Protein AF-0000000074488924 (afdb_homodimer)

Foldseek 3Di:
DDDDPDPPPDDDPPPDDPPPPPPPPPPPPPPPPPDDPPQPWQFPDPPRQQKFQPQAPDDDDDRLQKTKGPQQDDPVLQVLLVVVLVVCQCVPVNDFFDQADPVRFKGRKTKDFDQQLCDPPHPRVSSVVVVVVLVVVLQVSQVVVVHGQAAKDTKMKMKHAFLIKGHWDQPDPQFFAFKKKKAKADFKFKKKKAFPVGRSRIMIGIDGHNMMMMGGDCSNGGITIMTDSDQVPCDDPRHHGDTHIMMMIMMGGHHDPD/DDDDDDDPPPDPPDDDDPPPPPPPPPPPPPPPPPPDPPQPWQFPDPVRQQKFQPQAPDDDDDRLQKTKGPQQDDPVLQVLLVVVLVVCQCVPVNDFFDQADPVRFKGRKTKDFDQQLCDPPHPRVSSVVVVVVLVVVLQVSQVVVVHGQAAKDTKMKMKHAFLIKGHWDQPDPQFFAFKKKKAKADFKFKKKKAFPVGRSRIMIGIDGHNMMMMGGDCSNGGITIMTDSDQVPCDDPRHHGDTHIMMMIMMGGHHDPD

Radius of gyration: 34.94 Å; Cα contacts (8 Å, |Δi|>4): 1005; chains: 2; bounding box: 120×117×106 Å

Structure (mmCIF, N/CA/C/O backbone):
data_AF-0000000074488924-model_v1
#
loop_
_entity.id
_entity.type
_entity.pdbx_description
1 polymer 'Alpha-ketoglutarate-dependent dioxygenase AlkB-like domain-containing protein'
#
loop_
_atom_site.group_PDB
_atom_site.id
_atom_site.type_symbol
_atom_site.label_atom_id
_atom_site.label_alt_id
_atom_site.label_comp_id
_atom_site.label_asym_id
_atom_site.label_entity_id
_atom_site.label_seq_id
_atom_site.pdbx_PDB_ins_code
_atom_site.Cartn_x
_atom_site.Cartn_y
_atom_site.Cartn_z
_atom_site.occupancy
_atom_site.B_iso_or_equiv
_atom_site.auth_seq_id
_atom_site.auth_comp_id
_atom_site.auth_asym_id
_atom_site.auth_atom_id
_atom_site.pdbx_PDB_model_num
ATOM 1 N N . MET A 1 1 ? -54.562 6.602 79.25 1 21.89 1 MET A N 1
ATOM 2 C CA . MET A 1 1 ? -54.844 7.996 79.625 1 21.89 1 MET A CA 1
ATOM 3 C C . MET A 1 1 ? -55.188 8.805 78.375 1 21.89 1 MET A C 1
ATOM 5 O O . MET A 1 1 ? -54.688 8.523 77.25 1 21.89 1 MET A O 1
ATOM 9 N N . GLY A 1 2 ? -56.188 9.688 78.375 1 22 2 GLY A N 1
ATOM 10 C CA . GLY A 1 2 ? -57.219 10.312 77.562 1 22 2 GLY A CA 1
ATOM 11 C C . GLY A 1 2 ? -56.688 11.438 76.688 1 22 2 GLY A C 1
ATOM 12 O O . GLY A 1 2 ? -57.469 12.156 76 1 22 2 GLY A O 1
ATOM 13 N N . SER A 1 3 ? -55.281 11.688 76.688 1 21.83 3 SER A N 1
ATOM 14 C CA . SER A 1 3 ? -55.094 13.133 76.625 1 21.83 3 SER A CA 1
ATOM 15 C C . SER A 1 3 ? -55.656 13.695 75.312 1 21.83 3 SER A C 1
ATOM 17 O O . SER A 1 3 ? -55.906 12.953 74.375 1 21.83 3 SER A O 1
ATOM 19 N N . MET A 1 4 ? -55.719 15.023 75.188 1 22.25 4 MET A N 1
ATOM 20 C CA . MET A 1 4 ? -56.5 16.219 74.812 1 22.25 4 MET A CA 1
ATOM 21 C C . MET A 1 4 ? -56.156 16.703 73.438 1 22.25 4 MET A C 1
ATOM 23 O O . MET A 1 4 ? -55.094 17.312 73.25 1 22.25 4 MET A O 1
ATOM 27 N N . SER A 1 5 ? -56.031 15.82 72.312 1 23.48 5 SER A N 1
ATOM 28 C CA . SER A 1 5 ? -55.188 16.141 71.188 1 23.48 5 SER A CA 1
ATOM 29 C C . SER A 1 5 ? -55.75 17.312 70.375 1 23.48 5 SER A C 1
ATOM 31 O O . SER A 1 5 ? -56.875 17.266 69.875 1 23.48 5 SER A O 1
ATOM 33 N N . CYS A 1 6 ? -55.344 18.609 70.75 1 21.97 6 CYS A N 1
ATOM 34 C CA . CYS A 1 6 ? -55.938 19.891 70.375 1 21.97 6 CYS A CA 1
ATOM 35 C C . CYS A 1 6 ? -55.844 20.094 68.812 1 21.97 6 CYS A C 1
ATOM 37 O O . CYS A 1 6 ? -54.812 19.812 68.25 1 21.97 6 CYS A O 1
ATOM 39 N N . SER A 1 7 ? -56.938 20.266 68.125 1 22.7 7 SER A N 1
ATOM 40 C CA . SER A 1 7 ? -57.5 20.359 66.75 1 22.7 7 SER A CA 1
ATOM 41 C C . SER A 1 7 ? -57.125 21.688 66.125 1 22.7 7 SER A C 1
ATOM 43 O O . SER A 1 7 ? -57.656 22.734 66.5 1 22.7 7 SER A O 1
ATOM 45 N N . HIS A 1 8 ? -55.656 21.906 66 1 22.16 8 HIS A N 1
ATOM 46 C CA . HIS A 1 8 ? -55.188 23.234 65.625 1 22.16 8 HIS A CA 1
ATOM 47 C C . HIS A 1 8 ? -55.844 23.672 64.312 1 22.16 8 HIS A C 1
ATOM 49 O O . HIS A 1 8 ? -55.906 22.891 63.344 1 22.16 8 HIS A O 1
ATOM 55 N N . MET A 1 9 ? -56.594 24.75 64.25 1 22.8 9 MET A N 1
ATOM 56 C CA . MET A 1 9 ? -57.625 25.375 63.438 1 22.8 9 MET A CA 1
ATOM 57 C C . MET A 1 9 ? -57 26.062 62.219 1 22.8 9 MET A C 1
ATOM 59 O O . MET A 1 9 ? -57.719 26.578 61.344 1 22.8 9 MET A O 1
ATOM 63 N N . VAL A 1 10 ? -55.594 26.156 62.031 1 25.84 10 VAL A N 1
ATOM 64 C CA . VAL A 1 10 ? -55.188 27.453 61.5 1 25.84 10 VAL A CA 1
ATOM 65 C C . VAL A 1 10 ? -55.719 27.641 60.094 1 25.84 10 VAL A C 1
ATOM 67 O O . VAL A 1 10 ? -55.906 26.656 59.375 1 25.84 10 VAL A O 1
ATOM 70 N N . GLY A 1 11 ? -56.125 28.938 59.719 1 21.02 11 GLY A N 1
ATOM 71 C CA . GLY A 1 11 ? -56.938 29.703 58.812 1 21.02 11 GLY A CA 1
ATOM 72 C C . GLY A 1 11 ? -56.344 29.766 57.406 1 21.02 11 GLY A C 1
ATOM 73 O O . GLY A 1 11 ? -55.156 29.531 57.219 1 21.02 11 GLY A O 1
ATOM 74 N N . ARG A 1 12 ? -57.156 29.766 56.312 1 24.28 12 ARG A N 1
ATOM 75 C CA . ARG A 1 12 ? -57.219 29.547 54.875 1 24.28 12 ARG A CA 1
ATOM 76 C C . ARG A 1 12 ? -56.688 30.75 54.125 1 24.28 12 ARG A C 1
ATOM 78 O O . ARG A 1 12 ? -57.469 31.625 53.719 1 24.28 12 ARG A O 1
ATOM 85 N N . LEU A 1 13 ? -55.5 31.453 54.656 1 22.28 13 LEU A N 1
ATOM 86 C CA . LEU A 1 13 ? -55.375 32.75 54 1 22.28 13 LEU A CA 1
ATOM 87 C C . LEU A 1 13 ? -55.219 32.594 52.5 1 22.28 13 LEU A C 1
ATOM 89 O O . LEU A 1 13 ? -54.531 31.688 52.031 1 22.28 13 LEU A O 1
ATOM 93 N N . ARG A 1 14 ? -56.094 33.25 51.719 1 23.78 14 ARG A N 1
ATOM 94 C CA . ARG A 1 14 ? -56.438 33.344 50.281 1 23.78 14 ARG A CA 1
ATOM 95 C C . ARG A 1 14 ? -55.312 34 49.5 1 23.78 14 ARG A C 1
ATOM 97 O O . ARG A 1 14 ? -54.969 35.188 49.75 1 23.78 14 ARG A O 1
ATOM 104 N N . THR A 1 15 ? -54.094 33.375 49.281 1 23.53 15 THR A N 1
ATOM 105 C CA . THR A 1 15 ? -52.906 34 48.688 1 23.53 15 THR A CA 1
ATOM 106 C C . THR A 1 15 ? -53.219 34.531 47.312 1 23.53 15 THR A C 1
ATOM 108 O O . THR A 1 15 ? -53.938 33.906 46.531 1 23.53 15 THR A O 1
ATOM 111 N N . PHE A 1 16 ? -53.156 35.906 47.125 1 28.33 16 PHE A N 1
ATOM 112 C CA . PHE A 1 16 ? -53.406 36.844 46.031 1 28.33 16 PHE A CA 1
ATOM 113 C C . PHE A 1 16 ? -52.594 36.469 44.812 1 28.33 16 PHE A C 1
ATOM 115 O O . PHE A 1 16 ? -51.5 35.906 44.938 1 28.33 16 PHE A O 1
ATOM 122 N N . PRO A 1 17 ? -53.25 36.562 43.594 1 29.34 17 PRO A N 1
ATOM 123 C CA . PRO A 1 17 ? -52.844 36.156 42.25 1 29.34 17 PRO A CA 1
ATOM 124 C C . PRO A 1 17 ? -51.719 37 41.656 1 29.34 17 PRO A C 1
ATOM 126 O O . PRO A 1 17 ? -51.875 38.219 41.5 1 29.34 17 PRO A O 1
ATOM 129 N N . PHE A 1 18 ? -50.406 37.062 42.281 1 26.39 18 PHE A N 1
ATOM 130 C CA . PHE A 1 18 ? -49.469 38 41.719 1 26.39 18 PHE A CA 1
ATOM 131 C C . PHE A 1 18 ? -49.281 37.75 40.219 1 26.39 18 PHE A C 1
ATOM 133 O O . PHE A 1 18 ? -49.125 36.594 39.781 1 26.39 18 PHE A O 1
ATOM 140 N N . LEU A 1 19 ? -49.781 38.656 39.375 1 27.59 19 LEU A N 1
ATOM 141 C CA . LEU A 1 19 ? -49.719 38.844 37.938 1 27.59 19 LEU A CA 1
ATOM 142 C C . LEU A 1 19 ? -48.281 38.969 37.469 1 27.59 19 LEU A C 1
ATOM 144 O O . LEU A 1 19 ? -47.594 39.906 37.812 1 27.59 19 LEU A O 1
ATOM 148 N N . SER A 1 20 ? -47.469 37.812 37.469 1 24.75 20 SER A N 1
ATOM 149 C CA . SER A 1 20 ? -46.062 37.875 37.031 1 24.75 20 SER A CA 1
ATOM 150 C C . SER A 1 20 ? -45.969 38.312 35.562 1 24.75 20 SER A C 1
ATOM 152 O O . SER A 1 20 ? -46.562 37.719 34.688 1 24.75 20 SER A O 1
ATOM 154 N N . LEU A 1 21 ? -45.938 39.656 35.344 1 28.39 21 LEU A N 1
ATOM 155 C CA . LEU A 1 21 ? -45.688 40.281 34.031 1 28.39 21 LEU A CA 1
ATOM 156 C C . LEU A 1 21 ? -44.344 39.812 33.469 1 28.39 21 LEU A C 1
ATOM 158 O O . LEU A 1 21 ? -43.281 40.094 34.031 1 28.39 21 LEU A O 1
ATOM 162 N N . GLN A 1 22 ? -44.281 38.531 32.969 1 26.34 22 GLN A N 1
ATOM 163 C CA . GLN A 1 22 ? -43.094 38 32.344 1 26.34 22 GLN A CA 1
ATOM 164 C C . GLN A 1 22 ? -42.75 38.781 31.078 1 26.34 22 GLN A C 1
ATOM 166 O O . GLN A 1 22 ? -43.469 38.719 30.109 1 26.34 22 GLN A O 1
ATOM 171 N N . ALA A 1 23 ? -42.281 40.094 31.203 1 28.47 23 ALA A N 1
ATOM 172 C CA . ALA A 1 23 ? -41.75 40.781 30.047 1 28.47 23 ALA A CA 1
ATOM 173 C C . ALA A 1 23 ? -40.656 40 29.359 1 28.47 23 ALA A C 1
ATOM 175 O O . ALA A 1 23 ? -39.656 39.656 30 1 28.47 23 ALA A O 1
ATOM 176 N N . THR A 1 24 ? -41 39.156 28.359 1 28.67 24 THR A N 1
ATOM 177 C CA . THR A 1 24 ? -40.094 38.406 27.484 1 28.67 24 THR A CA 1
ATOM 178 C C . THR A 1 24 ? -39.188 39.375 26.719 1 28.67 24 THR A C 1
ATOM 180 O O . THR A 1 24 ? -39.625 40.062 25.812 1 28.67 24 THR A O 1
ATOM 183 N N . ARG A 1 25 ? -38.375 40.219 27.297 1 23.75 25 ARG A N 1
ATOM 184 C CA . ARG A 1 25 ? -37.438 40.938 26.453 1 23.75 25 ARG A CA 1
ATOM 185 C C . ARG A 1 25 ? -36.625 39.969 25.578 1 23.75 25 ARG A C 1
ATOM 187 O O . ARG A 1 25 ? -36 39.062 26.094 1 23.75 25 ARG A O 1
ATOM 194 N N . ALA A 1 26 ? -36.906 39.875 24.328 1 29.7 26 ALA A N 1
ATOM 195 C CA . ALA A 1 26 ? -36.156 39.219 23.234 1 29.7 26 ALA A CA 1
ATOM 196 C C . ALA A 1 26 ? -34.719 39.75 23.188 1 29.7 26 ALA A C 1
ATOM 198 O O . ALA A 1 26 ? -34.469 40.906 22.906 1 29.7 26 ALA A O 1
ATOM 199 N N . CYS A 1 27 ? -33.875 39.344 24.219 1 26.45 27 CYS A N 1
ATOM 200 C CA . CYS A 1 27 ? -32.469 39.656 24.047 1 26.45 27 CYS A CA 1
ATOM 201 C C . CYS A 1 27 ? -32 39.25 22.672 1 26.45 27 CYS A C 1
ATOM 203 O O . CYS A 1 27 ? -32.031 38.062 22.312 1 26.45 27 CYS A O 1
ATOM 205 N N . LYS A 1 28 ? -32.188 40.125 21.688 1 31.22 28 LYS A N 1
ATOM 206 C CA . LYS A 1 28 ? -31.469 39.938 20.438 1 31.22 28 LYS A CA 1
ATOM 207 C C . LYS A 1 28 ? -30 39.594 20.672 1 31.22 28 LYS A C 1
ATOM 209 O O . LYS A 1 28 ? -29.234 40.438 21.172 1 31.22 28 LYS A O 1
ATOM 214 N N . ARG A 1 29 ? -29.719 38.344 21.062 1 32.06 29 ARG A N 1
ATOM 215 C CA . ARG A 1 29 ? -28.344 37.906 21.031 1 32.06 29 ARG A CA 1
ATOM 216 C C . ARG A 1 29 ? -27.703 38.219 19.688 1 32.06 29 ARG A C 1
ATOM 218 O O . ARG A 1 29 ? -28.172 37.781 18.641 1 32.06 29 ARG A O 1
ATOM 225 N N . SER A 1 30 ? -27.297 39.438 19.562 1 30.22 30 SER A N 1
ATOM 226 C CA . SER A 1 30 ? -26.422 39.656 18.422 1 30.22 30 SER A CA 1
ATOM 227 C C . SER A 1 30 ? -25.328 38.594 18.344 1 30.22 30 SER A C 1
ATOM 229 O O . SER A 1 30 ? -24.531 38.438 19.266 1 30.22 30 SER A O 1
ATOM 231 N N . HIS A 1 31 ? -25.594 37.469 17.766 1 32.97 31 HIS A N 1
ATOM 232 C CA . HIS A 1 31 ? -24.531 36.531 17.438 1 32.97 31 HIS A CA 1
ATOM 233 C C . HIS A 1 31 ? -23.375 37.219 16.734 1 32.97 31 HIS A C 1
ATOM 235 O O . HIS A 1 31 ? -23.516 37.625 15.57 1 32.97 31 HIS A O 1
ATOM 241 N N . VAL A 1 32 ? -22.609 38.062 17.422 1 32.81 32 VAL A N 1
ATOM 242 C CA . VAL A 1 32 ? -21.312 38.375 16.844 1 32.81 32 VAL A CA 1
ATOM 243 C C . VAL A 1 32 ? -20.609 37.094 16.375 1 32.81 32 VAL A C 1
ATOM 245 O O . VAL A 1 32 ? -20.297 36.219 17.188 1 32.81 32 VAL A O 1
ATOM 248 N N . THR A 1 33 ? -20.844 36.625 15.211 1 35.06 33 THR A N 1
ATOM 249 C CA . THR A 1 33 ? -20 35.625 14.586 1 35.06 33 THR A CA 1
ATOM 250 C C . THR A 1 33 ? -18.531 36 14.688 1 35.06 33 THR A C 1
ATOM 252 O O . THR A 1 33 ? -18.094 37 14.078 1 35.06 33 THR A O 1
ATOM 255 N N . THR A 1 34 ? -17.844 36 15.805 1 33.59 34 THR A N 1
ATOM 256 C CA . THR A 1 34 ? -16.391 36.156 15.867 1 33.59 34 THR A CA 1
ATOM 257 C C . THR A 1 34 ? -15.719 35.469 14.688 1 33.59 34 THR A C 1
ATOM 259 O O . THR A 1 34 ? -15.961 34.281 14.43 1 33.59 34 THR A O 1
ATOM 262 N N . PRO A 1 35 ? -15.195 36.219 13.695 1 35.81 35 PRO A N 1
ATOM 263 C CA . PRO A 1 35 ? -14.438 35.562 12.633 1 35.81 35 PRO A CA 1
ATOM 264 C C . PRO A 1 35 ? -13.445 34.531 13.164 1 35.81 35 PRO A C 1
ATOM 266 O O . PRO A 1 35 ? -12.945 34.656 14.281 1 35.81 35 PRO A O 1
ATOM 269 N N . SER A 1 36 ? -13.555 33.344 12.961 1 41.41 36 SER A N 1
ATOM 270 C CA . SER A 1 36 ? -12.57 32.312 13.312 1 41.41 36 SER A CA 1
ATOM 271 C C . SER A 1 36 ? -11.148 32.844 13.203 1 41.41 36 SER A C 1
ATOM 273 O O . SER A 1 36 ? -10.836 33.625 12.281 1 41.41 36 SER A O 1
ATOM 275 N N . PRO A 1 37 ? -10.336 33.094 14.203 1 42.44 37 PRO A N 1
ATOM 276 C CA . PRO A 1 37 ? -8.961 33.594 14.117 1 42.44 37 PRO A CA 1
ATOM 277 C C . PRO A 1 37 ? -8.242 33.125 12.852 1 42.44 37 PRO A C 1
ATOM 279 O O . PRO A 1 37 ? -8.469 32 12.383 1 42.44 37 PRO A O 1
ATOM 282 N N . LYS A 1 38 ? -7.797 33.969 11.969 1 49.06 38 LYS A N 1
ATOM 283 C CA . LYS A 1 38 ? -7.102 33.75 10.703 1 49.06 38 LYS A CA 1
ATOM 284 C C . LYS A 1 38 ? -5.984 32.719 10.867 1 49.06 38 LYS A C 1
ATOM 286 O O . LYS A 1 38 ? -5.02 32.938 11.594 1 49.06 38 LYS A O 1
ATOM 291 N N . ARG A 1 39 ? -6.293 31.531 10.891 1 57.53 39 ARG A N 1
ATOM 292 C CA . ARG A 1 39 ? -5.238 30.516 10.883 1 57.53 39 ARG A CA 1
ATOM 293 C C . ARG A 1 39 ? -4.129 30.906 9.906 1 57.53 39 ARG A C 1
ATOM 295 O O . ARG A 1 39 ? -4.395 31.453 8.836 1 57.53 39 ARG A O 1
ATOM 302 N N . ASN A 1 40 ? -2.947 31.219 10.398 1 57.47 40 ASN A N 1
ATOM 303 C CA . ASN A 1 40 ? -1.795 31.453 9.539 1 57.47 40 ASN A CA 1
ATOM 304 C C . ASN A 1 40 ? -1.624 30.344 8.508 1 57.47 40 ASN A C 1
ATOM 306 O O . ASN A 1 40 ? -1.069 29.297 8.812 1 57.47 40 ASN A O 1
ATOM 310 N N . LEU A 1 41 ? -2.447 30.422 7.418 1 72.25 41 LEU A N 1
ATOM 311 C CA . LEU A 1 41 ? -2.326 29.453 6.332 1 72.25 41 LEU A CA 1
ATOM 312 C C . LEU A 1 41 ? -1.05 29.688 5.531 1 72.25 41 LEU A C 1
ATOM 314 O O . LEU A 1 41 ? -0.896 30.734 4.898 1 72.25 41 LEU A O 1
ATOM 318 N N . GLY A 1 42 ? -0.014 28.812 5.91 1 87.75 42 GLY A N 1
ATOM 319 C CA . GLY A 1 42 ? 1.201 28.891 5.113 1 87.75 42 GLY A CA 1
ATOM 320 C C . GLY A 1 42 ? 1.163 28 3.889 1 87.75 42 GLY A C 1
ATOM 321 O O . GLY A 1 42 ? 1.361 26.781 3.988 1 87.75 42 GLY A O 1
ATOM 322 N N . GLN A 1 43 ? 0.899 28.609 2.748 1 93.94 43 GLN A N 1
ATOM 323 C CA . GLN A 1 43 ? 0.85 27.875 1.494 1 93.94 43 GLN A CA 1
ATOM 324 C C . GLN A 1 43 ? 2.242 27.719 0.887 1 93.94 43 GLN A C 1
ATOM 326 O O . GLN A 1 43 ? 3.23 28.172 1.47 1 93.94 43 GLN A O 1
ATOM 331 N N . LEU A 1 44 ? 2.227 26.969 -0.195 1 95.31 44 LEU A N 1
ATOM 332 C CA . LEU A 1 44 ? 3.484 26.734 -0.894 1 95.31 44 LEU A CA 1
ATOM 333 C C . LEU A 1 44 ? 4.004 28.016 -1.534 1 95.31 44 LEU A C 1
ATOM 335 O O . LEU A 1 44 ? 3.629 28.344 -2.662 1 95.31 44 LEU A O 1
ATOM 339 N N . HIS A 1 45 ? 4.789 28.641 -0.791 1 91.94 45 HIS A N 1
ATOM 340 C CA . HIS A 1 45 ? 5.355 29.938 -1.179 1 91.94 45 HIS A CA 1
ATOM 341 C C . HIS A 1 45 ? 6.723 30.141 -0.537 1 91.94 45 HIS A C 1
ATOM 343 O O . HIS A 1 45 ? 6.953 29.719 0.6 1 91.94 45 HIS A O 1
ATOM 349 N N . PRO A 1 46 ? 7.562 30.875 -1.208 1 90.12 46 PRO A N 1
ATOM 350 C CA . PRO A 1 46 ? 8.914 31.094 -0.685 1 90.12 46 PRO A CA 1
ATOM 351 C C . PRO A 1 46 ? 8.914 31.812 0.66 1 90.12 46 PRO A C 1
ATOM 353 O O . PRO A 1 46 ? 9.867 31.672 1.437 1 90.12 46 PRO A O 1
ATOM 356 N N . SER A 1 47 ? 7.914 32.594 0.998 1 90.75 47 SER A N 1
ATOM 357 C CA . SER A 1 47 ? 7.875 33.344 2.238 1 90.75 47 SER A CA 1
ATOM 358 C C . SER A 1 47 ? 7.438 32.469 3.414 1 90.75 47 SER A C 1
ATOM 360 O O . SER A 1 47 ? 7.52 32.906 4.566 1 90.75 47 SER A O 1
ATOM 362 N N . ASN A 1 48 ? 6.906 31.312 3.148 1 94.19 48 ASN A N 1
ATOM 363 C CA . ASN A 1 48 ? 6.52 30.406 4.219 1 94.19 48 ASN A CA 1
ATOM 364 C C . ASN A 1 48 ? 7.734 29.875 4.969 1 94.19 48 ASN A C 1
ATOM 366 O O . ASN A 1 48 ? 8.547 29.141 4.402 1 94.19 48 ASN A O 1
ATOM 370 N N . PRO A 1 49 ? 7.859 30.203 6.238 1 95.06 49 PRO A N 1
ATOM 371 C CA . PRO A 1 49 ? 9.07 29.828 6.977 1 95.06 49 PRO A CA 1
ATOM 372 C C . PRO A 1 49 ? 9.156 28.328 7.227 1 95.06 49 PRO A C 1
ATOM 374 O O . PRO A 1 49 ? 10.211 27.828 7.637 1 95.06 49 PRO A O 1
ATOM 377 N N . LEU A 1 50 ? 8.141 27.609 6.922 1 97.25 50 LEU A N 1
ATOM 378 C CA . LEU A 1 50 ? 8.117 26.172 7.164 1 97.25 50 LEU A CA 1
ATOM 379 C C . LEU A 1 50 ? 8.508 25.406 5.902 1 97.25 50 LEU A C 1
ATOM 381 O O . LEU A 1 50 ? 8.406 24.188 5.863 1 97.25 50 LEU A O 1
ATOM 385 N N . LEU A 1 51 ? 8.938 26.156 4.898 1 97.25 51 LEU A N 1
ATOM 386 C CA . LEU A 1 51 ? 9.367 25.547 3.648 1 97.25 51 LEU A CA 1
ATOM 387 C C . LEU A 1 51 ? 10.812 25.906 3.328 1 97.25 51 LEU A C 1
ATOM 389 O O . LEU A 1 51 ? 11.258 27.016 3.631 1 97.25 51 LEU A O 1
ATOM 393 N N . ASP A 1 52 ? 11.523 24.953 2.84 1 97.12 52 ASP A N 1
ATOM 394 C CA . ASP A 1 52 ? 12.836 25.172 2.244 1 97.12 52 ASP A CA 1
ATOM 395 C C . ASP A 1 52 ? 12.828 24.844 0.752 1 97.12 52 ASP A C 1
ATOM 397 O O . ASP A 1 52 ? 12.828 23.672 0.37 1 97.12 52 ASP A O 1
ATOM 401 N N . LEU A 1 53 ? 12.836 25.844 -0.115 1 95.38 53 LEU A N 1
ATOM 402 C CA . LEU A 1 53 ? 12.695 25.656 -1.556 1 95.38 53 LEU A CA 1
ATOM 403 C C . LEU A 1 53 ? 14.039 25.766 -2.258 1 95.38 53 LEU A C 1
ATOM 405 O O . LEU A 1 53 ? 14.102 25.969 -3.473 1 95.38 53 LEU A O 1
ATOM 409 N N . SER A 1 54 ? 15.117 25.609 -1.542 1 90.19 54 SER A N 1
ATOM 410 C CA . SER A 1 54 ? 16.453 25.906 -2.029 1 90.19 54 SER A CA 1
ATOM 411 C C . SER A 1 54 ? 16.844 24.969 -3.176 1 90.19 54 SER A C 1
ATOM 413 O O . SER A 1 54 ? 17.656 25.344 -4.027 1 90.19 54 SER A O 1
ATOM 415 N N . ASN A 1 55 ? 16.188 23.781 -3.252 1 91.88 55 ASN A N 1
ATOM 416 C CA . ASN A 1 55 ? 16.562 22.812 -4.266 1 91.88 55 ASN A CA 1
ATOM 417 C C . ASN A 1 55 ? 15.539 22.734 -5.395 1 91.88 55 ASN A C 1
ATOM 419 O O . ASN A 1 55 ? 15.57 21.812 -6.211 1 91.88 55 ASN A O 1
ATOM 423 N N . HIS A 1 56 ? 14.695 23.625 -5.352 1 92 56 HIS A N 1
ATOM 424 C CA . HIS A 1 56 ? 13.68 23.656 -6.402 1 92 56 HIS A CA 1
ATOM 425 C C . HIS A 1 56 ? 13.852 24.875 -7.301 1 92 56 HIS A C 1
ATOM 427 O O . HIS A 1 56 ? 13.484 25.984 -6.926 1 92 56 HIS A O 1
ATOM 433 N N . THR A 1 57 ? 14.336 24.672 -8.508 1 85.56 57 THR A N 1
ATOM 434 C CA . THR A 1 57 ? 14.703 25.766 -9.383 1 85.56 57 THR A CA 1
ATOM 435 C C . THR A 1 57 ? 13.68 25.938 -10.5 1 85.56 57 THR A C 1
ATOM 437 O O . THR A 1 57 ? 13.695 26.953 -11.203 1 85.56 57 THR A O 1
ATOM 440 N N . SER A 1 58 ? 12.797 24.906 -10.617 1 79.69 58 SER A N 1
ATOM 441 C CA . SER A 1 58 ? 11.781 24.953 -11.656 1 79.69 58 SER A CA 1
ATOM 442 C C . SER A 1 58 ? 10.469 25.516 -11.125 1 79.69 58 SER A C 1
ATOM 444 O O . SER A 1 58 ? 10.406 26 -9.992 1 79.69 58 SER A O 1
ATOM 446 N N . ASN A 1 59 ? 9.539 25.547 -12.055 1 87.12 59 ASN A N 1
ATOM 447 C CA . ASN A 1 59 ? 8.203 26.016 -11.695 1 87.12 59 ASN A CA 1
ATOM 448 C C . ASN A 1 59 ? 7.602 25.172 -10.57 1 87.12 59 ASN A C 1
ATOM 450 O O . ASN A 1 59 ? 7.418 23.953 -10.727 1 87.12 59 ASN A O 1
ATOM 454 N N . LEU A 1 60 ? 7.414 25.859 -9.492 1 91.94 60 LEU A N 1
ATOM 455 C CA . LEU A 1 60 ? 6.723 25.234 -8.375 1 91.94 60 LEU A CA 1
ATOM 456 C C . LEU A 1 60 ? 5.277 24.906 -8.734 1 91.94 60 LEU A C 1
ATOM 458 O O . LEU A 1 60 ? 4.688 25.578 -9.602 1 91.94 60 LEU A O 1
ATOM 462 N N . PRO A 1 61 ? 4.812 23.891 -8.039 1 94.88 61 PRO A N 1
ATOM 463 C CA . PRO A 1 61 ? 3.357 23.734 -8.148 1 94.88 61 PRO A CA 1
ATOM 464 C C . PRO A 1 61 ? 2.602 24.969 -7.621 1 94.88 61 PRO A C 1
ATOM 466 O O . PRO A 1 61 ? 3.193 25.828 -6.969 1 94.88 61 PRO A O 1
ATOM 469 N N . PRO A 1 62 ? 1.323 25.062 -7.996 1 94.56 62 PRO A N 1
ATOM 470 C CA . PRO A 1 62 ? 0.536 26.172 -7.449 1 94.56 62 PRO A CA 1
ATOM 471 C C . PRO A 1 62 ? 0.622 26.266 -5.926 1 94.56 62 PRO A C 1
ATOM 473 O O . PRO A 1 62 ? 0.727 25.234 -5.25 1 94.56 62 PRO A O 1
ATOM 476 N N . PRO A 1 63 ? 0.541 27.438 -5.375 1 94.5 63 PRO A N 1
ATOM 477 C CA . PRO A 1 63 ? 0.648 27.625 -3.926 1 94.5 63 PRO A CA 1
ATOM 478 C C . PRO A 1 63 ? -0.346 26.766 -3.143 1 94.5 63 PRO A C 1
ATOM 480 O O . PRO A 1 63 ? -0.044 26.328 -2.031 1 94.5 63 PRO A O 1
ATOM 483 N N . SER A 1 64 ? -1.499 26.469 -3.77 1 95.81 64 SER A N 1
ATOM 484 C CA . SER A 1 64 ? -2.555 25.719 -3.096 1 95.81 64 SER A CA 1
ATOM 485 C C . SER A 1 64 ? -2.176 24.25 -2.938 1 95.81 64 SER A C 1
ATOM 487 O O . SER A 1 64 ? -2.828 23.516 -2.197 1 95.81 64 SER A O 1
ATOM 489 N N . SER A 1 65 ? -1.109 23.844 -3.533 1 97.12 65 SER A N 1
ATOM 490 C CA . SER A 1 65 ? -0.74 22.438 -3.545 1 97.12 65 SER A CA 1
ATOM 491 C C . SER A 1 65 ? -0.288 21.969 -2.164 1 97.12 65 SER A C 1
ATOM 493 O O . SER A 1 65 ? -0.258 20.781 -1.887 1 97.12 65 SER A O 1
ATOM 495 N N . LEU A 1 66 ? 0.122 22.969 -1.356 1 97.94 66 LEU A N 1
ATOM 496 C CA . LEU A 1 66 ? 0.529 22.641 0.005 1 97.94 66 LEU A CA 1
ATOM 497 C C . LEU A 1 66 ? 0.13 23.75 0.975 1 97.94 66 LEU A C 1
ATOM 499 O O . LEU A 1 66 ? 0.381 24.922 0.716 1 97.94 66 LEU A O 1
ATOM 503 N N . THR A 1 67 ? -0.494 23.391 2 1 97.69 67 THR A N 1
ATOM 504 C CA . THR A 1 67 ? -0.797 24.266 3.119 1 97.69 67 THR A CA 1
ATOM 505 C C . THR A 1 67 ? -0.316 23.672 4.434 1 97.69 67 THR A C 1
ATOM 507 O O . THR A 1 67 ? -0.511 22.469 4.684 1 97.69 67 THR A O 1
ATOM 510 N N . ILE A 1 68 ? 0.374 24.438 5.219 1 98.06 68 ILE A N 1
ATOM 511 C CA . ILE A 1 68 ? 0.781 24.031 6.559 1 98.06 68 ILE A CA 1
ATOM 512 C C . ILE A 1 68 ? 0.167 24.953 7.598 1 98.06 68 ILE A C 1
ATOM 514 O O . ILE A 1 68 ? 0.281 26.188 7.488 1 98.06 68 ILE A O 1
ATOM 518 N N . ILE A 1 69 ? -0.496 24.391 8.539 1 97.81 69 ILE A N 1
ATOM 519 C CA . ILE A 1 69 ? -1.104 25.125 9.648 1 97.81 69 ILE A CA 1
ATOM 520 C C . ILE A 1 69 ? -0.402 24.75 10.953 1 97.81 69 ILE A C 1
ATOM 522 O O . ILE A 1 69 ? -0.738 23.734 11.578 1 97.81 69 ILE A O 1
ATOM 526 N N . PRO A 1 70 ? 0.539 25.578 11.383 1 97.06 70 PRO A N 1
ATOM 527 C CA . PRO A 1 70 ? 1.245 25.281 12.633 1 97.06 70 PRO A CA 1
ATOM 528 C C . PRO A 1 70 ? 0.357 25.453 13.859 1 97.06 70 PRO A C 1
ATOM 530 O O . PRO A 1 70 ? -0.621 26.203 13.828 1 97.06 70 PRO A O 1
ATOM 533 N N . ASN A 1 71 ? 0.606 24.75 14.906 1 96.62 71 ASN A N 1
ATOM 534 C CA . ASN A 1 71 ? -0.082 24.844 16.188 1 96.62 71 ASN A CA 1
ATOM 535 C C . ASN A 1 71 ? -1.589 24.656 16.031 1 96.62 71 ASN A C 1
ATOM 537 O O . ASN A 1 71 ? -2.373 25.438 16.578 1 96.62 71 ASN A O 1
ATOM 541 N N . PHE A 1 72 ? -1.923 23.781 15.18 1 98.19 72 PHE A N 1
ATOM 542 C CA . PHE A 1 72 ? -3.328 23.484 14.938 1 98.19 72 PHE A CA 1
ATOM 543 C C . PHE A 1 72 ? -3.982 22.906 16.188 1 98.19 72 PHE A C 1
ATOM 545 O O . PHE A 1 72 ? -5.105 23.281 16.531 1 98.19 72 PHE A O 1
ATOM 552 N N . LEU A 1 73 ? -3.311 21.984 16.797 1 98.56 73 LEU A N 1
ATOM 553 C CA . LEU A 1 73 ? -3.816 21.438 18.047 1 98.56 73 LEU A CA 1
ATOM 554 C C . LEU A 1 73 ? -3.059 22 19.25 1 98.56 73 LEU A C 1
ATOM 556 O O . LEU A 1 73 ? -1.841 22.172 19.188 1 98.56 73 LEU A O 1
ATOM 560 N N . SER A 1 74 ? -3.768 22.203 20.359 1 98 74 SER A N 1
ATOM 561 C CA . SER A 1 74 ? -3.135 22.5 21.641 1 98 74 SER A CA 1
ATOM 562 C C . SER A 1 74 ? -2.395 21.281 22.188 1 98 74 SER A C 1
ATOM 564 O O . SER A 1 74 ? -2.646 20.156 21.766 1 98 74 SER A O 1
ATOM 566 N N . PRO A 1 75 ? -1.48 21.531 23.156 1 97.94 75 PRO A N 1
ATOM 567 C CA . PRO A 1 75 ? -0.792 20.391 23.781 1 97.94 75 PRO A CA 1
ATOM 568 C C . PRO A 1 75 ? -1.758 19.391 24.406 1 97.94 75 PRO A C 1
ATOM 570 O O . PRO A 1 75 ? -1.524 18.172 24.344 1 97.94 75 PRO A O 1
ATOM 573 N N . ALA A 1 76 ? -2.822 19.875 24.953 1 98.12 76 ALA A N 1
ATOM 574 C CA . ALA A 1 76 ? -3.805 18.984 25.562 1 98.12 76 ALA A CA 1
ATOM 575 C C . ALA A 1 76 ? -4.5 18.125 24.531 1 98.12 76 ALA A C 1
ATOM 577 O O . ALA A 1 76 ? -4.691 16.922 24.734 1 98.12 76 ALA A O 1
ATOM 578 N N . GLN A 1 77 ? -4.863 18.703 23.438 1 98.38 77 GLN A N 1
ATOM 579 C CA . GLN A 1 77 ? -5.496 17.969 22.344 1 98.38 77 GLN A CA 1
ATOM 580 C C . GLN A 1 77 ? -4.539 16.938 21.75 1 98.38 77 GLN A C 1
ATOM 582 O O . GLN A 1 77 ? -4.945 15.82 21.422 1 98.38 77 GLN A O 1
ATOM 587 N N . GLN A 1 78 ? -3.299 17.344 21.656 1 98.75 78 GLN A N 1
ATOM 588 C CA . GLN A 1 78 ? -2.287 16.406 21.156 1 98.75 78 GLN A CA 1
ATOM 589 C C . GLN A 1 78 ? -2.184 15.18 22.047 1 98.75 78 GLN A C 1
ATOM 591 O O . GLN A 1 78 ? -2.145 14.047 21.562 1 98.75 78 GLN A O 1
ATOM 596 N N . ALA A 1 79 ? -2.141 15.43 23.297 1 98.44 79 ALA A N 1
ATOM 597 C CA . ALA A 1 79 ? -2.02 14.336 24.25 1 98.44 79 ALA A CA 1
ATOM 598 C C . ALA A 1 79 ? -3.215 13.391 24.156 1 98.44 79 ALA A C 1
ATOM 600 O O . ALA A 1 79 ? -3.055 12.172 24.188 1 98.44 79 ALA A O 1
ATOM 601 N N . LEU A 1 80 ? -4.359 13.953 24.031 1 97.94 80 LEU A N 1
ATOM 602 C CA . LEU A 1 80 ? -5.594 13.172 23.969 1 97.94 80 LEU A CA 1
ATOM 603 C C . LEU A 1 80 ? -5.605 12.258 22.75 1 97.94 80 LEU A C 1
ATOM 605 O O . LEU A 1 80 ? -5.848 11.055 22.875 1 97.94 80 LEU A O 1
ATOM 609 N N . ILE A 1 81 ? -5.352 12.766 21.609 1 98.44 81 ILE A N 1
ATOM 610 C CA . ILE A 1 81 ? -5.461 11.992 20.391 1 98.44 81 ILE A CA 1
ATOM 611 C C . ILE A 1 81 ? -4.297 11.008 20.281 1 98.44 81 ILE A C 1
ATOM 613 O O . ILE A 1 81 ? -4.449 9.906 19.766 1 98.44 81 ILE A O 1
ATOM 617 N N . THR A 1 82 ? -3.145 11.367 20.844 1 98.69 82 THR A N 1
ATOM 618 C CA . THR A 1 82 ? -2.014 10.445 20.891 1 98.69 82 THR A CA 1
ATOM 619 C C . THR A 1 82 ? -2.346 9.219 21.719 1 98.69 82 THR A C 1
ATOM 621 O O . THR A 1 82 ? -2.053 8.086 21.328 1 98.69 82 THR A O 1
ATOM 624 N N . LYS A 1 83 ? -2.957 9.469 22.812 1 98.06 83 LYS A N 1
ATOM 625 C CA . LYS A 1 83 ? -3.344 8.359 23.688 1 98.06 83 LYS A CA 1
ATOM 626 C C . LYS A 1 83 ? -4.32 7.422 22.984 1 98.06 83 LYS A C 1
ATOM 628 O O . LYS A 1 83 ? -4.176 6.199 23.062 1 98.06 83 LYS A O 1
ATOM 633 N N . SER A 1 84 ? -5.258 7.98 22.359 1 97.5 84 SER A N 1
ATOM 634 C CA . SER A 1 84 ? -6.227 7.172 21.641 1 97.5 84 SER A CA 1
ATOM 635 C C . SER A 1 84 ? -5.566 6.402 20.5 1 97.5 84 SER A C 1
ATOM 637 O O . SER A 1 84 ? -5.848 5.219 20.297 1 97.5 84 SER A O 1
ATOM 639 N N . ALA A 1 85 ? -4.699 7.066 19.75 1 97.38 85 ALA A N 1
ATOM 640 C CA . ALA A 1 85 ? -3.975 6.422 18.656 1 97.38 85 ALA A CA 1
ATOM 641 C C . ALA A 1 85 ? -3.148 5.242 19.156 1 97.38 85 ALA A C 1
ATOM 643 O O . ALA A 1 85 ? -3.154 4.168 18.547 1 97.38 85 ALA A O 1
ATOM 644 N N . ASP A 1 86 ? -2.525 5.441 20.266 1 96.62 86 ASP A N 1
ATOM 645 C CA . ASP A 1 86 ? -1.719 4.375 20.859 1 96.62 86 ASP A CA 1
ATOM 646 C C . ASP A 1 86 ? -2.58 3.166 21.203 1 96.62 86 ASP A C 1
ATOM 648 O O . ASP A 1 86 ? -2.182 2.023 20.984 1 96.62 86 ASP A O 1
ATOM 652 N N . LYS A 1 87 ? -3.672 3.461 21.781 1 95.12 87 LYS A N 1
ATOM 653 C CA . LYS A 1 87 ? -4.59 2.385 22.141 1 95.12 87 LYS A CA 1
ATOM 654 C C . LYS A 1 87 ? -5.035 1.603 20.922 1 95.12 87 LYS A C 1
ATOM 656 O O . LYS A 1 87 ? -5.051 0.37 20.922 1 95.12 87 LYS A O 1
ATOM 661 N N . LYS A 1 88 ? -5.375 2.322 19.859 1 92.81 88 LYS A N 1
ATOM 662 C CA . LYS A 1 88 ? -5.824 1.679 18.625 1 92.81 88 LYS A CA 1
ATOM 663 C C . LYS A 1 88 ? -4.703 0.855 17.984 1 92.81 88 LYS A C 1
ATOM 665 O O . LYS A 1 88 ? -4.93 -0.276 17.562 1 92.81 88 LYS A O 1
ATOM 670 N N . LEU A 1 89 ? -3.541 1.397 17.922 1 92.56 89 LEU A N 1
ATOM 671 C CA . LEU A 1 89 ? -2.393 0.71 17.344 1 92.56 89 LEU A CA 1
ATOM 672 C C . LEU A 1 89 ? -2.078 -0.569 18.109 1 92.56 89 LEU A C 1
ATOM 674 O O . LEU A 1 89 ? -1.812 -1.611 17.5 1 92.56 89 LEU A O 1
ATOM 678 N N . ARG A 1 90 ? -2.125 -0.471 19.406 1 90.12 90 ARG A N 1
ATOM 679 C CA . ARG A 1 90 ? -1.848 -1.648 20.219 1 90.12 90 ARG A CA 1
ATOM 680 C C . ARG A 1 90 ? -2.879 -2.744 19.969 1 90.12 90 ARG A C 1
ATOM 682 O O . ARG A 1 90 ? -2.529 -3.92 19.859 1 90.12 90 ARG A O 1
ATOM 689 N N . ARG A 1 91 ? -4.059 -2.33 19.875 1 86.44 91 ARG A N 1
ATOM 690 C CA . ARG A 1 91 ? -5.152 -3.279 19.719 1 86.44 91 ARG A CA 1
ATOM 691 C C . ARG A 1 91 ? -5.133 -3.912 18.328 1 86.44 91 ARG A C 1
ATOM 693 O O . ARG A 1 91 ? -5.344 -5.117 18.188 1 86.44 91 ARG A O 1
ATOM 700 N N . LEU A 1 92 ? -4.824 -3.096 17.391 1 82.81 92 LEU A N 1
ATOM 701 C CA . LEU A 1 92 ? -5.039 -3.525 16.016 1 82.81 92 LEU A CA 1
ATOM 702 C C . LEU A 1 92 ? -3.74 -4.031 15.391 1 82.81 92 LEU A C 1
ATOM 704 O O . LEU A 1 92 ? -3.766 -4.781 14.414 1 82.81 92 LEU A O 1
ATOM 708 N N . CYS A 1 93 ? -2.576 -3.639 15.836 1 80.38 93 CYS A N 1
ATOM 709 C CA . CYS A 1 93 ? -1.302 -3.977 15.211 1 80.38 93 CYS A CA 1
ATOM 710 C C . CYS A 1 93 ? -0.392 -4.707 16.188 1 80.38 93 CYS A C 1
ATOM 712 O O . CYS A 1 93 ? 0.603 -5.312 15.789 1 80.38 93 CYS A O 1
ATOM 714 N N . GLY A 1 94 ? -0.735 -4.617 17.453 1 78.81 94 GLY A N 1
ATOM 715 C CA . GLY A 1 94 ? 0.182 -5.121 18.469 1 78.81 94 GLY A CA 1
ATOM 716 C C . GLY A 1 94 ? 1.287 -4.141 18.812 1 78.81 94 GLY A C 1
ATOM 717 O O . GLY A 1 94 ? 1.127 -2.93 18.641 1 78.81 94 GLY A O 1
ATOM 718 N N . ARG A 1 95 ? 2.404 -4.703 19.344 1 79.38 95 ARG A N 1
ATOM 719 C CA . ARG A 1 95 ? 3.436 -3.832 19.906 1 79.38 95 ARG A CA 1
ATOM 720 C C . ARG A 1 95 ? 4.633 -3.736 18.969 1 79.38 95 ARG A C 1
ATOM 722 O O . ARG A 1 95 ? 5.449 -2.82 19.094 1 79.38 95 ARG A O 1
ATOM 729 N N . GLU A 1 96 ? 4.645 -4.609 18.062 1 82.19 96 GLU A N 1
ATOM 730 C CA . GLU A 1 96 ? 5.855 -4.707 17.25 1 82.19 96 GLU A CA 1
ATOM 731 C C . GLU A 1 96 ? 5.746 -3.859 15.992 1 82.19 96 GLU A C 1
ATOM 733 O O . GLU A 1 96 ? 4.684 -3.801 15.367 1 82.19 96 GLU A O 1
ATOM 738 N N . TYR A 1 97 ? 6.855 -3.141 15.703 1 86.56 97 TYR A N 1
ATOM 739 C CA . TYR A 1 97 ? 6.941 -2.428 14.438 1 86.56 97 TYR A CA 1
ATOM 740 C C . TYR A 1 97 ? 7.246 -3.385 13.289 1 86.56 97 TYR A C 1
ATOM 742 O O . TYR A 1 97 ? 8.039 -4.32 13.445 1 86.56 97 TYR A O 1
ATOM 750 N N . TRP A 1 98 ? 6.605 -3.035 12.242 1 81.31 98 TRP A N 1
ATOM 751 C CA . TRP A 1 98 ? 6.809 -3.869 11.062 1 81.31 98 TRP A CA 1
ATOM 752 C C . TRP A 1 98 ? 8.008 -3.385 10.258 1 81.31 98 TRP A C 1
ATOM 754 O O . TRP A 1 98 ? 8.305 -2.188 10.234 1 81.31 98 TRP A O 1
ATOM 764 N N . LYS A 1 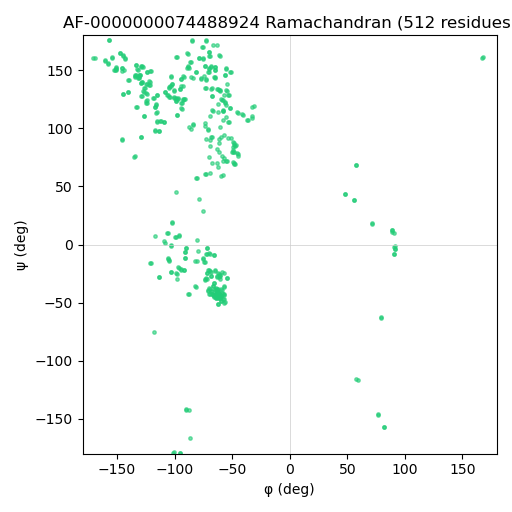99 ? 8.633 -4.293 9.562 1 74.5 99 LYS A N 1
ATOM 765 C CA . LYS A 1 99 ? 9.898 -3.957 8.93 1 74.5 99 LYS A CA 1
ATOM 766 C C . LYS A 1 99 ? 9.695 -3.551 7.469 1 74.5 99 LYS A C 1
ATOM 768 O O . LYS A 1 99 ? 10.555 -2.9 6.875 1 74.5 99 LYS A O 1
ATOM 773 N N . GLY A 1 100 ? 8.562 -3.961 6.922 1 70.19 100 GLY A N 1
ATOM 774 C CA . GLY A 1 100 ? 8.508 -3.293 5.633 1 70.19 100 GLY A CA 1
ATOM 775 C C . GLY A 1 100 ? 7.438 -3.855 4.715 1 70.19 100 GLY A C 1
ATOM 776 O O . GLY A 1 100 ? 6.953 -4.969 4.926 1 70.19 100 GLY A O 1
ATOM 777 N N . HIS A 1 101 ? 7.059 -3.02 3.643 1 78.94 101 HIS A N 1
ATOM 778 C CA . HIS A 1 101 ? 6.172 -3.348 2.529 1 78.94 101 HIS A CA 1
ATOM 779 C C . HIS A 1 101 ? 6.953 -3.941 1.362 1 78.94 101 HIS A C 1
ATOM 781 O O . HIS A 1 101 ? 8.18 -3.867 1.331 1 78.94 101 HIS A O 1
ATOM 787 N N . PHE A 1 102 ? 6.301 -4.543 0.463 1 75.44 102 PHE A N 1
ATOM 788 C CA . PHE A 1 102 ? 6.938 -5.176 -0.687 1 75.44 102 PHE A CA 1
ATOM 789 C C . PHE A 1 102 ? 7.703 -4.152 -1.512 1 75.44 102 PHE A C 1
ATOM 791 O O . PHE A 1 102 ? 8.68 -4.492 -2.184 1 75.44 102 PHE A O 1
ATOM 798 N N . ASP A 1 103 ? 7.234 -2.912 -1.412 1 77.69 103 ASP A N 1
ATOM 799 C CA . ASP A 1 103 ? 7.84 -1.903 -2.277 1 77.69 103 ASP A CA 1
ATOM 800 C C . ASP A 1 103 ? 9.023 -1.231 -1.591 1 77.69 103 ASP A C 1
ATOM 802 O O . ASP A 1 103 ? 9.672 -0.353 -2.17 1 77.69 103 ASP A O 1
ATOM 806 N N . GLY A 1 104 ? 9.281 -1.584 -0.364 1 82.44 104 GLY A N 1
ATOM 807 C CA . GLY A 1 104 ? 10.438 -1.076 0.347 1 82.44 104 GLY A CA 1
ATOM 808 C C . GLY A 1 104 ? 10.32 0.388 0.722 1 82.44 104 GLY A C 1
ATOM 809 O O . GLY A 1 104 ? 11.312 1.031 1.066 1 82.44 104 GLY A O 1
ATOM 810 N N . VAL A 1 105 ? 9.125 0.869 0.696 1 91 105 VAL A N 1
ATOM 811 C CA . VAL A 1 105 ? 8.906 2.305 0.841 1 91 105 VAL A CA 1
ATOM 812 C C . VAL A 1 105 ? 8.945 2.688 2.318 1 91 105 VAL A C 1
ATOM 814 O O . VAL A 1 105 ? 9.422 3.766 2.676 1 91 105 VAL A O 1
ATOM 817 N N . ILE A 1 106 ? 8.445 1.857 3.184 1 92 106 ILE A N 1
ATOM 818 C CA . ILE A 1 106 ? 8.336 2.238 4.586 1 92 106 ILE A CA 1
ATOM 819 C C . ILE A 1 106 ? 8.977 1.165 5.465 1 92 106 ILE A C 1
ATOM 821 O O . ILE A 1 106 ? 8.867 -0.029 5.18 1 92 106 ILE A O 1
ATOM 825 N N . GLU A 1 107 ? 9.648 1.603 6.453 1 90.88 107 GLU A N 1
ATOM 826 C CA . GLU A 1 107 ? 10.297 0.709 7.41 1 90.88 107 GLU A CA 1
ATOM 827 C C . GLU A 1 107 ? 10.031 1.15 8.844 1 90.88 107 GLU A C 1
ATOM 829 O O . GLU A 1 107 ? 9.984 2.348 9.133 1 90.88 107 GLU A O 1
ATOM 834 N N . LYS A 1 108 ? 9.914 0.101 9.758 1 91.38 108 LYS A N 1
ATOM 835 C CA . LYS A 1 108 ? 9.758 0.307 11.195 1 91.38 108 LYS A CA 1
ATOM 836 C C . LYS A 1 108 ? 8.523 1.156 11.492 1 91.38 108 LYS A C 1
ATOM 838 O O . LYS A 1 108 ? 8.641 2.256 12.039 1 91.38 108 LYS A O 1
ATOM 843 N N . TYR A 1 109 ? 7.402 0.523 11.211 1 92.56 109 TYR A N 1
ATOM 844 C CA . TYR A 1 109 ? 6.152 1.269 11.312 1 92.56 109 TYR A CA 1
ATOM 845 C C . TYR A 1 109 ? 5.027 0.379 11.82 1 92.56 109 TYR A C 1
ATOM 847 O O . TYR A 1 109 ? 5.164 -0.846 11.867 1 92.56 109 TYR A O 1
ATOM 855 N N . ARG A 1 110 ? 3.984 0.987 12.266 1 90.88 110 ARG A N 1
ATOM 856 C CA . ARG A 1 110 ? 2.652 0.429 12.469 1 90.88 110 ARG A CA 1
ATOM 857 C C . ARG A 1 110 ? 1.582 1.313 11.836 1 90.88 110 ARG A C 1
ATOM 859 O O . ARG A 1 110 ? 1.726 2.537 11.797 1 90.88 110 ARG A O 1
ATOM 866 N N . GLU A 1 111 ? 0.575 0.687 11.344 1 91.12 111 GLU A N 1
ATOM 867 C CA . GLU A 1 111 ? -0.494 1.503 10.781 1 91.12 111 GLU A CA 1
ATOM 868 C C . GLU A 1 111 ? -1.84 0.789 10.867 1 91.12 111 GLU A C 1
ATOM 870 O O . GLU A 1 111 ? -1.894 -0.442 10.906 1 91.12 111 GLU A O 1
ATOM 875 N N . CYS A 1 112 ? -2.885 1.588 10.977 1 90.44 112 CYS A N 1
ATOM 876 C CA . CYS A 1 112 ? -4.234 1.039 10.938 1 90.44 112 CYS A CA 1
ATOM 877 C C . CYS A 1 112 ? -5.246 2.107 10.539 1 90.44 112 CYS A C 1
ATOM 879 O O . CYS A 1 112 ? -5.012 3.299 10.75 1 90.44 112 CYS A O 1
ATOM 881 N N . SER A 1 113 ? -6.32 1.664 10.016 1 90.75 113 SER A N 1
ATOM 882 C CA . SER A 1 113 ? -7.473 2.523 9.766 1 90.75 113 SER A CA 1
ATOM 883 C C . SER A 1 113 ? -8.445 2.506 10.945 1 90.75 113 SER A C 1
ATOM 885 O O . SER A 1 113 ? -8.656 1.461 11.562 1 90.75 113 SER A O 1
ATOM 887 N N . VAL A 1 114 ? -9.016 3.682 11.156 1 91.69 114 VAL A N 1
ATOM 888 C CA . VAL A 1 114 ? -9.906 3.785 12.305 1 91.69 114 VAL A CA 1
ATOM 889 C C . VAL A 1 114 ? -11.242 4.383 11.867 1 91.69 114 VAL A C 1
ATOM 891 O O . VAL A 1 114 ? -11.477 5.582 12.039 1 91.69 114 VAL A O 1
ATOM 894 N N . GLY A 1 115 ? -12.164 3.557 11.531 1 89.38 115 GLY A N 1
ATOM 895 C CA . GLY A 1 115 ? -13.484 4.004 11.117 1 89.38 115 GLY A CA 1
ATOM 896 C C . GLY A 1 115 ? -14.281 4.621 12.25 1 89.38 115 GLY A C 1
ATOM 897 O O . GLY A 1 115 ? -15.117 5.496 12.023 1 89.38 115 GLY A O 1
ATOM 898 N N . ALA A 1 116 ? -14.008 4.238 13.43 1 88.06 116 ALA A N 1
ATOM 899 C CA . ALA A 1 116 ? -14.742 4.691 14.609 1 88.06 116 ALA A CA 1
ATOM 900 C C . ALA A 1 116 ? -14.586 6.199 14.805 1 88.06 116 ALA A C 1
ATOM 902 O O . ALA A 1 116 ? -15.453 6.848 15.391 1 88.06 116 ALA A O 1
ATOM 903 N N . TRP A 1 117 ? -13.492 6.758 14.352 1 93.56 117 TRP A N 1
ATOM 904 C CA . TRP A 1 117 ? -13.219 8.18 14.531 1 93.56 117 TRP A CA 1
ATOM 905 C C . TRP A 1 117 ? -14.062 9.023 13.578 1 93.56 117 TRP A C 1
ATOM 907 O O . TRP A 1 117 ? -14.133 10.242 13.719 1 93.56 117 TRP A O 1
ATOM 917 N N . SER A 1 118 ? -14.703 8.367 12.594 1 88 118 SER A N 1
ATOM 918 C CA . SER A 1 118 ? -15.539 9.086 11.641 1 88 118 SER A CA 1
ATOM 919 C C . SER A 1 118 ? -17.016 8.906 11.953 1 88 118 SER A C 1
ATOM 921 O O . SER A 1 118 ? -17.875 9.398 11.219 1 88 118 SER A O 1
ATOM 923 N N . ARG A 1 119 ? -17.344 8.141 12.992 1 80.69 119 ARG A N 1
ATOM 924 C CA . ARG A 1 119 ? -18.734 7.852 13.305 1 80.69 119 ARG A CA 1
ATOM 925 C C . ARG A 1 119 ? -19.219 8.734 14.453 1 80.69 119 ARG A C 1
ATOM 927 O O . ARG A 1 119 ? -18.531 8.914 15.453 1 80.69 119 ARG A O 1
ATOM 934 N N . SER A 1 120 ? -20.375 9.258 14.141 1 71.88 120 SER A N 1
ATOM 935 C CA . SER A 1 120 ? -21.016 10.047 15.188 1 71.88 120 SER A CA 1
ATOM 936 C C . SER A 1 120 ? -21.469 9.164 16.344 1 71.88 120 SER A C 1
ATOM 938 O O . SER A 1 120 ? -21.938 8.047 16.141 1 71.88 120 SER A O 1
ATOM 940 N N . GLY A 1 121 ? -21.188 9.578 17.516 1 66.25 121 GLY A N 1
ATOM 941 C CA . GLY A 1 121 ? -21.688 8.867 18.688 1 66.25 121 GLY A CA 1
ATOM 942 C C . GLY A 1 121 ? -20.734 7.789 19.172 1 66.25 121 GLY A C 1
ATOM 943 O O . GLY A 1 121 ? -21.141 6.906 19.938 1 66.25 121 GLY A O 1
ATOM 944 N N . GLY A 1 122 ? -19.656 7.797 18.672 1 66.19 122 GLY A N 1
ATOM 945 C CA . GLY A 1 122 ? -18.734 6.75 19.094 1 66.19 122 GLY A CA 1
ATOM 946 C C . GLY A 1 122 ? -18.203 6.957 20.5 1 66.19 122 GLY A C 1
ATOM 947 O O . GLY A 1 122 ? -18.578 7.91 21.188 1 66.19 122 GLY A O 1
ATOM 948 N N . ASP A 1 123 ? -17.406 6.004 21.031 1 78.88 123 ASP A N 1
ATOM 949 C CA . ASP A 1 123 ? -16.938 5.883 22.406 1 78.88 123 ASP A CA 1
ATOM 950 C C . ASP A 1 123 ? -15.891 6.945 22.719 1 78.88 123 ASP A C 1
ATOM 952 O O . ASP A 1 123 ? -15.5 7.113 23.875 1 78.88 123 ASP A O 1
ATOM 956 N N . GLU A 1 124 ? -15.508 7.766 21.719 1 92.75 124 GLU A N 1
ATOM 957 C CA . GLU A 1 124 ? -14.484 8.781 21.922 1 92.75 124 GLU A CA 1
ATOM 958 C C . GLU A 1 124 ? -14.898 10.117 21.328 1 92.75 124 GLU A C 1
ATOM 960 O O . GLU A 1 124 ? -14.305 10.578 20.344 1 92.75 124 GLU A O 1
ATOM 965 N N . PRO A 1 125 ? -15.805 10.812 22.016 1 93.06 125 PRO A N 1
ATOM 966 C CA . PRO A 1 125 ? -16.359 12.023 21.422 1 93.06 125 P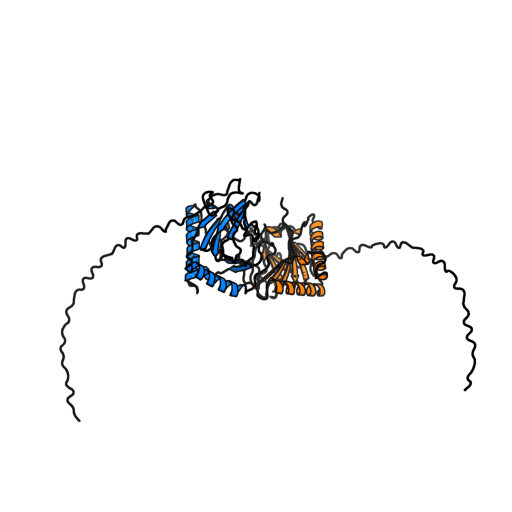RO A CA 1
ATOM 967 C C . PRO A 1 125 ? -15.312 13.109 21.203 1 93.06 125 PRO A C 1
ATOM 969 O O . PRO A 1 125 ? -15.391 13.867 20.234 1 93.06 125 PRO A O 1
ATOM 972 N N . GLU A 1 126 ? -14.375 13.242 22.109 1 95.19 126 GLU A N 1
ATOM 973 C CA . GLU A 1 126 ? -13.344 14.266 21.969 1 95.19 126 GLU A CA 1
ATOM 974 C C . GLU A 1 126 ? -12.484 14.031 20.734 1 95.19 126 GLU A C 1
ATOM 976 O O . GLU A 1 126 ? -12.086 14.984 20.062 1 95.19 126 GLU A O 1
ATOM 981 N N . ILE A 1 127 ? -12.195 12.781 20.469 1 97 127 ILE A N 1
ATOM 982 C CA . ILE A 1 127 ? -11.383 12.438 19.312 1 97 127 ILE A CA 1
ATOM 983 C C . ILE A 1 127 ? -12.18 12.695 18.031 1 97 127 ILE A C 1
ATOM 985 O O . ILE A 1 127 ? -11.656 13.266 17.078 1 97 127 ILE A O 1
ATOM 989 N N . VAL A 1 128 ? -13.414 12.305 18.094 1 95.88 128 VAL A N 1
ATOM 990 C CA . VAL A 1 128 ? -14.297 12.562 16.953 1 95.88 128 VAL A CA 1
ATOM 991 C C . VAL A 1 128 ? -14.367 14.062 16.688 1 95.88 128 VAL A C 1
ATOM 993 O O . VAL A 1 128 ? -14.359 14.492 15.531 1 95.88 128 VAL A O 1
ATOM 996 N N . GLY A 1 129 ? -14.406 14.812 17.734 1 96 129 GLY A N 1
ATOM 997 C CA . GLY A 1 129 ? -14.391 16.266 17.594 1 96 129 GLY A CA 1
ATOM 998 C C . GLY A 1 129 ? -13.156 16.781 16.891 1 96 129 GLY A C 1
ATOM 999 O O . GLY A 1 129 ? -13.242 17.688 16.047 1 96 129 GLY A O 1
ATOM 1000 N N . ILE A 1 130 ? -12.023 16.266 17.25 1 97.38 130 ILE A N 1
ATOM 1001 C CA . ILE A 1 130 ? -10.766 16.688 16.641 1 97.38 130 ILE A CA 1
ATOM 1002 C C . ILE A 1 130 ? -10.781 16.328 15.156 1 97.38 130 ILE A C 1
ATOM 1004 O O . ILE A 1 130 ? -10.422 17.141 14.305 1 97.38 130 ILE A O 1
ATOM 1008 N N . VAL A 1 131 ? -11.219 15.133 14.82 1 97.38 131 VAL A N 1
ATOM 1009 C CA . VAL A 1 131 ? -11.266 14.656 13.445 1 97.38 131 VAL A CA 1
ATOM 1010 C C . VAL A 1 131 ? -12.227 15.523 12.633 1 97.38 131 VAL A C 1
ATOM 1012 O O . VAL A 1 131 ? -11.922 15.914 11.508 1 97.38 131 VAL A O 1
ATOM 1015 N N . ASP A 1 132 ? -13.344 15.836 13.211 1 96.25 132 ASP A N 1
ATOM 1016 C CA . ASP A 1 132 ? -14.312 16.703 12.547 1 96.25 132 ASP A CA 1
ATOM 1017 C C . ASP A 1 132 ? -13.734 18.094 12.281 1 96.25 132 ASP A C 1
ATOM 1019 O O . ASP A 1 132 ? -13.992 18.688 11.234 1 96.25 132 ASP A O 1
ATOM 1023 N N . GLU A 1 133 ? -13.031 18.578 13.227 1 97.25 133 GLU A N 1
ATOM 1024 C CA . GLU A 1 133 ? -12.398 19.875 13.047 1 97.25 133 GLU A CA 1
ATOM 1025 C C . GLU A 1 133 ? -11.383 19.844 11.906 1 97.25 133 GLU A C 1
ATOM 1027 O O . GLU A 1 133 ? -11.289 20.781 11.117 1 97.25 133 GLU A O 1
ATOM 1032 N N . ILE A 1 134 ? -10.586 18.797 11.828 1 98 134 ILE A N 1
ATOM 1033 C CA . ILE A 1 134 ? -9.633 18.641 10.727 1 98 134 ILE A CA 1
ATOM 1034 C C . ILE A 1 134 ? -10.375 18.688 9.398 1 98 134 ILE A C 1
ATOM 1036 O O . ILE A 1 134 ? -10.016 19.453 8.5 1 98 134 ILE A O 1
ATOM 1040 N N . LYS A 1 135 ? -11.414 17.906 9.328 1 97.56 135 LYS A N 1
ATOM 1041 C CA . LYS A 1 135 ? -12.203 17.859 8.094 1 97.56 135 LYS A CA 1
ATOM 1042 C C . LYS A 1 135 ? -12.727 19.25 7.73 1 97.56 135 LYS A C 1
ATOM 1044 O O . LYS A 1 135 ? -12.609 19.672 6.582 1 97.56 135 LYS A O 1
ATOM 1049 N N . LYS A 1 136 ? -13.25 19.875 8.695 1 97.44 136 LYS A N 1
ATOM 1050 C CA . LYS A 1 136 ? -13.836 21.203 8.484 1 97.44 136 LYS A CA 1
ATOM 1051 C C . LYS A 1 136 ? -12.789 22.188 7.961 1 97.44 136 LYS A C 1
ATOM 1053 O O . LYS A 1 136 ? -13.031 22.891 6.984 1 97.44 136 LYS A O 1
ATOM 1058 N N . VAL A 1 137 ? -11.688 22.203 8.594 1 97.81 137 VAL A N 1
ATOM 1059 C CA . VAL A 1 137 ? -10.648 23.156 8.234 1 97.81 137 VAL A CA 1
ATOM 1060 C C . VAL A 1 137 ? -10.117 22.844 6.836 1 97.81 137 VAL A C 1
ATOM 1062 O O . VAL A 1 137 ? -9.906 23.75 6.027 1 97.81 137 VAL A O 1
ATOM 1065 N N . VAL A 1 138 ? -9.906 21.562 6.516 1 98.06 138 VAL A N 1
ATOM 1066 C CA . VAL A 1 138 ? -9.43 21.172 5.191 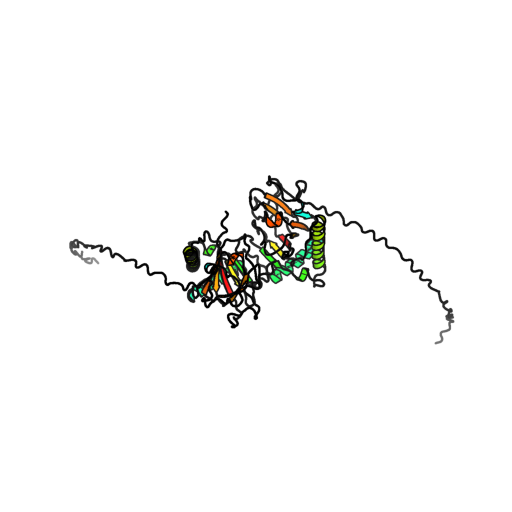1 98.06 138 VAL A CA 1
ATOM 1067 C C . VAL A 1 138 ? -10.453 21.578 4.137 1 98.06 138 VAL A C 1
ATOM 1069 O O . VAL A 1 138 ? -10.094 22.125 3.084 1 98.06 138 VAL A O 1
ATOM 1072 N N . GLU A 1 139 ? -11.688 21.375 4.414 1 97.56 139 GLU A N 1
ATOM 1073 C CA . GLU A 1 139 ? -12.75 21.75 3.488 1 97.56 139 GLU A CA 1
ATOM 1074 C C . GLU A 1 139 ? -12.781 23.25 3.26 1 97.56 139 GLU A C 1
ATOM 1076 O O . GLU A 1 139 ? -12.922 23.719 2.125 1 97.56 139 GLU A O 1
ATOM 1081 N N . GLU A 1 140 ? -12.594 24 4.328 1 97 140 GLU A N 1
ATOM 1082 C CA . GLU A 1 140 ? -12.555 25.453 4.223 1 97 140 GLU A CA 1
ATOM 1083 C C . GLU A 1 140 ? -11.391 25.922 3.355 1 97 140 GLU A C 1
ATOM 1085 O O . GLU A 1 140 ? -11.555 26.781 2.498 1 97 140 GLU A O 1
ATOM 1090 N N . VAL A 1 141 ? -10.25 25.344 3.602 1 96.56 141 VAL A N 1
ATOM 1091 C CA . VAL A 1 141 ? -9.047 25.719 2.863 1 96.56 141 VAL A CA 1
ATOM 1092 C C . VAL A 1 141 ? -9.227 25.391 1.383 1 96.56 141 VAL A C 1
ATOM 1094 O O . VAL A 1 141 ? -8.914 26.203 0.517 1 96.56 141 VAL A O 1
ATOM 1097 N N . VAL A 1 142 ? -9.742 24.219 1.094 1 96.44 142 VAL A N 1
ATOM 1098 C CA . VAL A 1 142 ? -9.906 23.75 -0.279 1 96.44 142 VAL A CA 1
ATOM 1099 C C . VAL A 1 142 ? -10.969 24.594 -0.987 1 96.44 142 VAL A C 1
ATOM 1101 O O . VAL A 1 142 ? -10.789 24.984 -2.141 1 96.44 142 VAL A O 1
ATOM 1104 N N . GLU A 1 143 ? -12 24.906 -0.286 1 95 143 GLU A N 1
ATOM 1105 C CA . GLU A 1 143 ? -13.094 25.688 -0.859 1 95 143 GLU A CA 1
ATOM 1106 C C . GLU A 1 143 ? -12.672 27.125 -1.122 1 95 143 GLU A C 1
ATOM 1108 O O . GLU A 1 143 ? -13.117 27.75 -2.088 1 95 143 GLU A O 1
ATOM 1113 N N . ALA A 1 144 ? -11.891 27.641 -0.205 1 94 144 ALA A N 1
ATOM 1114 C CA . ALA A 1 144 ? -11.375 28.984 -0.393 1 94 144 ALA A CA 1
ATOM 1115 C C . ALA A 1 144 ? -10.602 29.109 -1.7 1 94 144 ALA A C 1
ATOM 1117 O O . ALA A 1 144 ? -10.547 30.172 -2.305 1 94 144 ALA A O 1
ATOM 1118 N N . ASP A 1 145 ? -10.086 28.016 -2.186 1 91.81 145 ASP A N 1
ATOM 1119 C CA . ASP A 1 145 ? -9.312 27.984 -3.424 1 91.81 145 ASP A CA 1
ATOM 1120 C C . ASP A 1 145 ? -10.172 27.516 -4.594 1 91.81 145 ASP A C 1
ATOM 1122 O O . ASP A 1 145 ? -9.656 27.219 -5.676 1 91.81 145 ASP A O 1
ATOM 1126 N N . GLY A 1 146 ? -11.469 27.344 -4.363 1 92.19 146 GLY A N 1
ATOM 1127 C CA . GLY A 1 146 ? -12.398 26.984 -5.426 1 92.19 146 GLY A CA 1
ATOM 1128 C C . GLY A 1 146 ? -12.531 25.484 -5.621 1 92.19 146 GLY A C 1
ATOM 1129 O O . GLY A 1 146 ? -13.078 25.031 -6.629 1 92.19 146 GLY A O 1
ATOM 1130 N N . GLY A 1 147 ? -12.016 24.75 -4.684 1 93.19 147 GLY A N 1
ATOM 1131 C CA . GLY A 1 147 ? -12.086 23.312 -4.801 1 93.19 147 GLY A CA 1
ATOM 1132 C C . GLY A 1 147 ? -13.195 22.688 -3.961 1 93.19 147 GLY A C 1
ATOM 1133 O O . GLY A 1 147 ? -14.008 23.422 -3.379 1 93.19 147 GLY A O 1
ATOM 1134 N N . ARG A 1 148 ? -13.234 21.344 -4.047 1 94.44 148 ARG A N 1
ATOM 1135 C CA . ARG A 1 148 ? -14.156 20.562 -3.232 1 94.44 148 ARG A CA 1
ATOM 1136 C C . ARG A 1 148 ? -13.477 19.281 -2.729 1 94.44 148 ARG A C 1
ATOM 1138 O O . ARG A 1 148 ? -12.75 18.625 -3.473 1 94.44 148 ARG A O 1
ATOM 1145 N N . VAL A 1 149 ? -13.773 18.922 -1.529 1 96 149 VAL A N 1
ATOM 1146 C CA . VAL A 1 149 ? -13.125 17.766 -0.934 1 96 149 VAL A CA 1
ATOM 1147 C C . VAL A 1 149 ? -13.914 16.5 -1.277 1 96 149 VAL A C 1
ATOM 1149 O O . VAL A 1 149 ? -13.336 15.477 -1.627 1 96 149 VAL A O 1
ATOM 1152 N N . GLY A 1 150 ? -15.203 16.578 -1.203 1 95.19 150 GLY A N 1
ATOM 1153 C CA . GLY A 1 150 ? -16.016 15.383 -1.385 1 95.19 150 GLY A CA 1
ATOM 1154 C C . GLY A 1 150 ? -16.016 14.469 -0.176 1 95.19 150 GLY A C 1
ATOM 1155 O O . GLY A 1 150 ? -16.031 14.938 0.964 1 95.19 150 GLY A O 1
ATOM 1156 N N . LYS A 1 151 ? -16.109 13.141 -0.394 1 95.31 151 LYS A N 1
ATOM 1157 C CA . LYS A 1 151 ? -16.203 12.172 0.691 1 95.31 151 LYS A CA 1
ATOM 1158 C C . LYS A 1 151 ? -14.812 11.805 1.225 1 95.31 151 LYS A C 1
ATOM 1160 O O . LYS A 1 151 ? -13.859 11.695 0.458 1 95.31 151 LYS A O 1
ATOM 1165 N N . TRP A 1 152 ? -14.828 11.617 2.551 1 96.06 152 TRP A N 1
ATOM 1166 C CA . TRP A 1 152 ? -13.578 11.234 3.201 1 96.06 152 TRP A CA 1
ATOM 1167 C C . TRP A 1 152 ? -13.484 9.719 3.334 1 96.06 152 TRP A C 1
ATOM 1169 O O . TRP A 1 152 ? -14.484 9.047 3.59 1 96.06 152 TRP A O 1
ATOM 1179 N N . LEU A 1 153 ? -12.297 9.172 3.162 1 94.5 153 LEU A N 1
ATOM 1180 C CA . LEU A 1 153 ? -12.008 7.828 3.658 1 94.5 153 LEU A CA 1
ATOM 1181 C C . LEU A 1 153 ? -11.805 7.84 5.168 1 94.5 153 LEU A C 1
ATOM 1183 O O . LEU A 1 153 ? -11.695 8.906 5.777 1 94.5 153 LEU A O 1
ATOM 1187 N N . ASP A 1 154 ? -11.742 6.668 5.793 1 93.06 154 ASP A N 1
ATOM 1188 C CA . ASP A 1 154 ? -11.5 6.586 7.23 1 93.06 154 ASP A CA 1
ATOM 1189 C C . ASP A 1 154 ? -10.117 7.109 7.59 1 93.06 154 ASP A C 1
ATOM 1191 O O . ASP A 1 154 ? -9.156 6.922 6.836 1 93.06 154 ASP A O 1
ATOM 1195 N N . PRO A 1 155 ? -10.086 7.773 8.758 1 95.88 155 PRO A N 1
ATOM 1196 C CA . PRO A 1 155 ? -8.758 8.18 9.219 1 95.88 155 PRO A CA 1
ATOM 1197 C C . PRO A 1 155 ? -7.785 7.008 9.336 1 95.88 155 PRO A C 1
ATOM 1199 O O . PRO A 1 155 ? -8.195 5.895 9.672 1 95.88 155 PRO A O 1
ATOM 1202 N N . HIS A 1 156 ? -6.586 7.316 9.062 1 96.19 156 HIS A N 1
ATOM 1203 C CA . HIS A 1 156 ? -5.504 6.34 9.062 1 96.19 156 HIS A CA 1
ATOM 1204 C C . HIS A 1 156 ? -4.371 6.777 9.984 1 96.19 156 HIS A C 1
ATOM 1206 O O . HIS A 1 156 ? -3.812 7.863 9.82 1 96.19 156 HIS A O 1
ATOM 1212 N N . ILE A 1 157 ? -4.051 5.922 10.984 1 96.62 157 ILE A N 1
ATOM 1213 C CA . ILE A 1 157 ? -2.957 6.207 11.906 1 96.62 157 ILE A CA 1
ATOM 1214 C C . ILE A 1 157 ? -1.663 5.598 11.375 1 96.62 157 ILE A C 1
ATOM 1216 O O . ILE A 1 157 ? -1.625 4.414 11.023 1 96.62 157 ILE A O 1
ATOM 1220 N N . LEU A 1 158 ? -0.698 6.383 11.25 1 96.5 158 LEU A N 1
ATOM 1221 C CA . LEU A 1 158 ? 0.64 5.918 10.906 1 96.5 158 LEU A CA 1
ATOM 1222 C C . LEU A 1 158 ? 1.628 6.215 12.031 1 96.5 158 LEU A C 1
ATOM 1224 O O . LEU A 1 158 ? 1.811 7.371 12.406 1 96.5 158 LEU A O 1
ATOM 1228 N N . ASP A 1 159 ? 2.209 5.18 12.586 1 96.5 159 ASP A N 1
ATOM 1229 C CA . ASP A 1 159 ? 3.201 5.25 13.656 1 96.5 159 ASP A CA 1
ATOM 1230 C C . ASP A 1 159 ? 4.59 4.871 13.141 1 96.5 159 ASP A C 1
ATOM 1232 O O . ASP A 1 159 ? 4.863 3.697 12.891 1 96.5 159 ASP A O 1
ATOM 1236 N N . LEU A 1 160 ? 5.371 5.859 12.992 1 96.62 160 LEU A N 1
ATOM 1237 C CA . LEU A 1 160 ? 6.77 5.645 12.633 1 96.62 160 LEU A CA 1
ATOM 1238 C C . LEU A 1 160 ? 7.652 5.59 13.875 1 96.62 160 LEU A C 1
ATOM 1240 O O . LEU A 1 160 ? 7.746 6.57 14.617 1 96.62 160 LEU A O 1
ATOM 1244 N N . GLY A 1 161 ? 8.281 4.398 14.078 1 95.38 161 GLY A N 1
ATOM 1245 C CA . GLY A 1 161 ? 9.18 4.277 15.219 1 95.38 161 GLY A CA 1
ATOM 1246 C C . GLY A 1 161 ? 10.453 5.086 15.062 1 95.38 161 GLY A C 1
ATOM 1247 O O . GLY A 1 161 ? 10.727 5.617 13.984 1 95.38 161 GLY A O 1
ATOM 1248 N N . GLU A 1 162 ? 11.125 5.227 16.219 1 94.56 162 GLU A N 1
ATOM 1249 C CA . GLU A 1 162 ? 12.422 5.883 16.125 1 94.56 162 GLU A CA 1
ATOM 1250 C C . GLU A 1 162 ? 13.336 5.164 15.141 1 94.56 162 GLU A C 1
ATOM 1252 O O . GLU A 1 162 ? 13.555 3.955 15.25 1 94.56 162 GLU A O 1
ATOM 1257 N N . GLY A 1 163 ? 13.797 5.91 14.141 1 91.75 163 GLY A N 1
ATOM 1258 C CA . GLY A 1 163 ? 14.609 5.305 13.102 1 91.75 163 GLY A CA 1
ATOM 1259 C C . GLY A 1 163 ? 13.797 4.789 11.93 1 91.75 163 GLY A C 1
ATOM 1260 O O . GLY A 1 163 ? 14.352 4.246 10.969 1 91.75 163 GLY A O 1
ATOM 1261 N N . GLY A 1 164 ? 12.531 4.914 12.023 1 94.62 164 GLY A N 1
ATOM 1262 C CA . GLY A 1 164 ? 11.672 4.574 10.898 1 94.62 164 GLY A CA 1
ATOM 1263 C C . GLY A 1 164 ? 11.734 5.598 9.781 1 94.62 164 GLY A C 1
ATOM 1264 O O . GLY A 1 164 ? 12.086 6.754 10.008 1 94.62 164 GLY A O 1
ATOM 1265 N N . GLU A 1 165 ? 11.453 5.145 8.547 1 96 165 GLU A N 1
ATOM 1266 C CA . GLU A 1 165 ? 11.508 6.066 7.414 1 96 165 GLU A CA 1
ATOM 1267 C C . GLU A 1 165 ? 10.453 5.715 6.371 1 96 165 GLU A C 1
ATOM 1269 O O . GLU A 1 165 ? 9.953 4.586 6.336 1 96 165 GLU A O 1
ATOM 1274 N N . ILE A 1 166 ? 10.047 6.648 5.699 1 96.81 166 ILE A N 1
ATOM 1275 C CA . ILE A 1 166 ? 9.266 6.523 4.477 1 96.81 166 ILE A CA 1
ATOM 1276 C C . ILE A 1 166 ? 10.055 7.074 3.293 1 96.81 166 ILE A C 1
ATOM 1278 O O . ILE A 1 166 ? 10.352 8.273 3.24 1 96.81 166 ILE A O 1
ATOM 1282 N N . ARG A 1 167 ? 10.398 6.227 2.445 1 95.94 167 ARG A N 1
ATOM 1283 C CA . ARG A 1 167 ? 11.164 6.625 1.271 1 95.94 167 ARG A CA 1
ATOM 1284 C C . ARG A 1 167 ? 10.266 7.262 0.216 1 95.94 167 ARG A C 1
ATOM 1286 O O . ARG A 1 167 ? 9.039 7.137 0.28 1 95.94 167 ARG A O 1
ATOM 1293 N N . GLY A 1 168 ? 10.945 8 -0.671 1 96.69 168 GLY A N 1
ATOM 1294 C CA . GLY A 1 168 ? 10.188 8.742 -1.67 1 96.69 168 GLY A CA 1
ATOM 1295 C C . GLY A 1 168 ? 9.219 7.879 -2.449 1 96.69 168 GLY A C 1
ATOM 1296 O O . GLY A 1 168 ? 9.609 6.848 -3.004 1 96.69 168 GLY A O 1
ATOM 1297 N N . HIS A 1 169 ? 7.953 8.297 -2.529 1 95.94 169 HIS A N 1
ATOM 1298 C CA . HIS A 1 169 ? 6.918 7.566 -3.248 1 95.94 169 HIS A CA 1
ATOM 1299 C C . HIS A 1 169 ? 5.738 8.469 -3.586 1 95.94 169 HIS A C 1
ATOM 1301 O O . HIS A 1 169 ? 5.586 9.547 -3 1 95.94 169 HIS A O 1
ATOM 1307 N N . VAL A 1 170 ? 5.004 8.047 -4.574 1 95.94 170 VAL A N 1
ATOM 1308 C CA . VAL A 1 170 ? 3.658 8.57 -4.797 1 95.94 170 VAL A CA 1
ATOM 1309 C C . VAL A 1 170 ? 2.625 7.578 -4.266 1 95.94 170 VAL A C 1
ATOM 1311 O O . VAL A 1 170 ? 2.686 6.387 -4.57 1 95.94 170 VAL A O 1
ATOM 1314 N N . ASP A 1 171 ? 1.729 8.07 -3.41 1 94.12 171 ASP A N 1
ATOM 1315 C CA . ASP A 1 171 ? 0.686 7.168 -2.93 1 94.12 171 ASP A CA 1
ATOM 1316 C C . ASP A 1 171 ? -0.081 6.547 -4.094 1 94.12 171 ASP A C 1
ATOM 1318 O O . ASP A 1 171 ? -0.164 7.133 -5.176 1 94.12 171 ASP A O 1
ATOM 1322 N N . ASN A 1 172 ? -0.599 5.336 -3.814 1 93.62 172 ASN A N 1
ATOM 1323 C CA . ASN A 1 172 ? -1.399 4.68 -4.844 1 93.62 172 ASN A CA 1
ATOM 1324 C C . ASN A 1 172 ? -2.5 5.598 -5.367 1 93.62 172 ASN A C 1
ATOM 1326 O O . ASN A 1 172 ? -3.428 5.941 -4.633 1 93.62 172 ASN A O 1
ATOM 1330 N N . VAL A 1 173 ? -2.41 5.891 -6.633 1 92.5 173 VAL A N 1
ATOM 1331 C CA . VAL A 1 173 ? -3.283 6.898 -7.227 1 92.5 173 VAL A CA 1
ATOM 1332 C C . VAL A 1 173 ? -4.691 6.332 -7.387 1 92.5 173 VAL A C 1
ATOM 1334 O O . VAL A 1 173 ? -5.652 7.082 -7.566 1 92.5 173 VAL A O 1
ATOM 1337 N N . GLN A 1 174 ? -4.836 5.023 -7.273 1 89.44 174 GLN A N 1
ATOM 1338 C CA . GLN A 1 174 ? -6.148 4.398 -7.406 1 89.44 174 GLN A CA 1
ATOM 1339 C C . GLN A 1 174 ? -6.848 4.293 -6.055 1 89.44 174 GLN A C 1
ATOM 1341 O O . GLN A 1 174 ? -8.047 4.008 -5.988 1 89.44 174 GLN A O 1
ATOM 1346 N N . ALA A 1 175 ? -6.141 4.535 -5.004 1 92.19 175 ALA A N 1
ATOM 1347 C CA . ALA A 1 175 ? -6.652 4.227 -3.672 1 92.19 175 ALA A CA 1
ATOM 1348 C C . ALA A 1 175 ? -7.367 5.434 -3.068 1 92.19 175 ALA A C 1
ATOM 1350 O O . ALA A 1 175 ? -8.164 5.289 -2.135 1 92.19 175 ALA A O 1
ATOM 1351 N N . SER A 1 176 ? -7.051 6.629 -3.568 1 94.94 176 SER A N 1
ATOM 1352 C CA . SER A 1 176 ? -7.656 7.828 -2.996 1 94.94 176 SER A CA 1
ATOM 1353 C C . SER A 1 176 ? -7.641 8.984 -3.992 1 94.94 176 SER A C 1
ATOM 1355 O O . SER A 1 176 ? -7.156 8.836 -5.113 1 94.94 176 SER A O 1
ATOM 1357 N N . GLY A 1 177 ? -8.281 10.117 -3.549 1 96.19 177 GLY A N 1
ATOM 1358 C CA . GLY A 1 177 ? -8.492 11.234 -4.449 1 96.19 177 GLY A CA 1
ATOM 1359 C C . GLY A 1 177 ? -7.352 12.234 -4.438 1 96.19 177 GLY A C 1
ATOM 1360 O O . GLY A 1 177 ? -6.184 11.852 -4.383 1 96.19 177 GLY A O 1
ATOM 1361 N N . THR A 1 178 ? -7.684 13.531 -4.527 1 97.56 178 THR A N 1
ATOM 1362 C CA . THR A 1 178 ? -6.719 14.586 -4.828 1 97.56 178 THR A CA 1
ATOM 1363 C C . THR A 1 178 ? -6.121 15.156 -3.545 1 97.56 178 THR A C 1
ATOM 1365 O O . THR A 1 178 ? -5.16 15.93 -3.59 1 97.56 178 THR A O 1
ATOM 1368 N N . ILE A 1 179 ? -6.645 14.734 -2.385 1 98.12 179 ILE A N 1
ATOM 1369 C CA . ILE A 1 179 ? -6.246 15.398 -1.147 1 98.12 179 ILE A CA 1
ATOM 1370 C C . ILE A 1 179 ? -5.695 14.367 -0.165 1 98.12 179 ILE A C 1
ATOM 1372 O O . ILE A 1 179 ? -6.32 13.328 0.071 1 98.12 179 ILE A O 1
ATOM 1376 N N . ILE A 1 180 ? -4.582 14.625 0.353 1 98.31 180 ILE A N 1
ATOM 1377 C CA . ILE A 1 180 ? -3.998 13.938 1.501 1 98.31 180 ILE A CA 1
ATOM 1378 C C . ILE A 1 180 ? -3.676 14.953 2.598 1 98.31 180 ILE A C 1
ATOM 1380 O O . ILE A 1 180 ? -2.982 15.938 2.352 1 98.31 180 ILE A O 1
ATOM 1384 N N . THR A 1 181 ? -4.184 14.766 3.754 1 98.56 181 THR A N 1
ATOM 1385 C CA . THR A 1 181 ? -3.865 15.633 4.883 1 98.56 181 THR A CA 1
ATOM 1386 C C . THR A 1 181 ? -3.324 14.82 6.055 1 98.56 181 THR A C 1
ATOM 1388 O O . THR A 1 181 ? -3.686 13.656 6.227 1 98.56 181 THR A O 1
ATOM 1391 N N . GLY A 1 182 ? -2.455 15.453 6.805 1 98.62 182 GLY A N 1
ATOM 1392 C CA . GLY A 1 182 ? -1.832 14.773 7.934 1 98.62 182 GLY A CA 1
ATOM 1393 C C . GLY A 1 182 ? -1.675 15.664 9.148 1 98.62 182 GLY A C 1
ATOM 1394 O O . GLY A 1 182 ? -1.244 16.812 9.039 1 98.62 182 GLY A O 1
ATOM 1395 N N . LEU A 1 183 ? -2.08 15.164 10.258 1 98.88 183 LEU A N 1
ATOM 1396 C CA . LEU A 1 183 ? -1.777 15.758 11.555 1 98.88 183 LEU A CA 1
ATOM 1397 C C . LEU A 1 183 ? -0.508 15.156 12.148 1 98.88 183 LEU A C 1
ATOM 1399 O O . LEU A 1 183 ? -0.413 13.938 12.312 1 98.88 183 LEU A O 1
ATOM 1403 N N . SER A 1 184 ? 0.424 16 12.461 1 98.62 184 SER A N 1
ATOM 1404 C CA . SER A 1 184 ? 1.706 15.531 12.977 1 98.62 184 SER A CA 1
ATOM 1405 C C . SER A 1 184 ? 1.729 15.547 14.5 1 98.62 184 SER A C 1
ATOM 1407 O O . SER A 1 184 ? 1.377 16.547 15.125 1 98.62 184 SER A O 1
ATOM 1409 N N . LEU A 1 185 ? 2.232 14.406 15.109 1 98.75 185 LEU A N 1
ATOM 1410 C CA . LEU A 1 185 ? 2.268 14.289 16.562 1 98.75 185 LEU A CA 1
ATOM 1411 C C . LEU A 1 185 ? 3.625 13.773 17.031 1 98.75 185 LEU A C 1
ATOM 1413 O O . LEU A 1 185 ? 4.332 13.102 16.281 1 98.75 185 LEU A O 1
ATOM 1417 N N . LEU A 1 186 ? 3.994 14.086 18.25 1 98.56 186 LEU A N 1
ATOM 1418 C CA . LEU A 1 186 ? 5.098 13.578 19.047 1 98.56 186 LEU A CA 1
ATOM 1419 C C . LEU A 1 186 ? 6.414 14.227 18.641 1 98.56 186 LEU A C 1
ATOM 1421 O O . LEU A 1 186 ? 7.035 14.938 19.438 1 98.56 186 LEU A O 1
ATOM 1425 N N . SER A 1 187 ? 6.848 14.023 17.375 1 98 187 SER A N 1
ATOM 1426 C CA . SER A 1 187 ? 8.141 14.57 16.969 1 98 187 SER A CA 1
ATOM 1427 C C . SER A 1 187 ? 8.031 15.359 15.672 1 98 187 SER A C 1
ATOM 1429 O O . SER A 1 187 ? 7.125 15.125 14.875 1 98 187 SER A O 1
ATOM 1431 N N . SER A 1 188 ? 8.961 16.281 15.57 1 97.69 188 SER A N 1
ATOM 1432 C CA . SER A 1 188 ? 9.086 17.016 14.305 1 97.69 188 SER A CA 1
ATOM 1433 C C . SER A 1 188 ? 9.594 16.109 13.195 1 97.69 188 SER A C 1
ATOM 1435 O O . SER A 1 188 ? 10.289 15.125 13.453 1 97.69 188 SER A O 1
ATOM 1437 N N . ALA A 1 189 ? 9.211 16.469 11.977 1 97.69 189 ALA A N 1
ATOM 1438 C CA . ALA A 1 189 ? 9.711 15.742 10.812 1 97.69 189 ALA A CA 1
ATOM 1439 C C . ALA A 1 189 ? 9.93 16.688 9.633 1 97.69 189 ALA A C 1
ATOM 1441 O O . ALA A 1 189 ? 9.281 17.734 9.531 1 97.69 189 ALA A O 1
ATOM 1442 N N . VAL A 1 190 ? 10.883 16.297 8.859 1 97.94 190 VAL A N 1
ATOM 1443 C CA . VAL A 1 190 ? 11.055 16.938 7.551 1 97.94 190 VAL A CA 1
ATOM 1444 C C . VAL A 1 190 ? 10.422 16.062 6.469 1 97.94 190 VAL A C 1
ATOM 1446 O O . VAL A 1 190 ? 10.734 14.867 6.363 1 97.94 190 VAL A O 1
ATOM 1449 N N . ILE A 1 191 ? 9.508 16.625 5.727 1 98.56 191 ILE A N 1
ATOM 1450 C CA . ILE A 1 191 ? 8.984 15.961 4.539 1 98.56 191 ILE A CA 1
ATOM 1451 C C . ILE A 1 191 ? 9.672 16.5 3.293 1 98.56 191 ILE A C 1
ATOM 1453 O O . ILE A 1 191 ? 9.727 17.719 3.086 1 98.56 191 ILE A O 1
ATOM 1457 N N . ILE A 1 192 ? 10.211 15.648 2.543 1 98.44 192 ILE A N 1
ATOM 1458 C CA . ILE A 1 192 ? 10.852 16.062 1.297 1 98.44 192 ILE A CA 1
ATOM 1459 C C . ILE A 1 192 ? 9.953 15.703 0.116 1 98.44 192 ILE A C 1
ATOM 1461 O O . ILE A 1 192 ? 9.5 14.562 -0.001 1 98.44 192 ILE A O 1
ATOM 1465 N N . PHE A 1 193 ? 9.68 16.688 -0.706 1 98.31 193 PHE A N 1
ATOM 1466 C CA . PHE A 1 193 ? 8.938 16.516 -1.944 1 98.31 193 PHE A CA 1
ATOM 1467 C C . PHE A 1 193 ? 9.859 16.594 -3.154 1 98.31 193 PHE A C 1
ATOM 1469 O O . PHE A 1 193 ? 10.641 17.547 -3.279 1 98.31 193 PHE A O 1
ATOM 1476 N N . ARG A 1 194 ? 9.781 15.594 -4.055 1 97.81 194 ARG A N 1
ATOM 1477 C CA . ARG A 1 194 ? 10.586 15.602 -5.273 1 97.81 194 ARG A CA 1
ATOM 1478 C C . ARG A 1 194 ? 9.703 15.422 -6.508 1 97.81 194 ARG A C 1
ATOM 1480 O O . ARG A 1 194 ? 8.828 14.555 -6.531 1 97.81 194 ARG A O 1
ATOM 1487 N N . GLN A 1 195 ? 9.992 16.234 -7.473 1 97.12 195 GLN A N 1
ATOM 1488 C CA . GLN A 1 195 ? 9.273 16.062 -8.734 1 97.12 195 GLN A CA 1
ATOM 1489 C C . GLN A 1 195 ? 9.539 14.688 -9.336 1 97.12 195 GLN A C 1
ATOM 1491 O O . GLN A 1 195 ? 10.688 14.258 -9.422 1 97.12 195 GLN A O 1
ATOM 1496 N N . VAL A 1 196 ? 8.453 14.055 -9.75 1 95.25 196 VAL A N 1
ATOM 1497 C CA . VAL A 1 196 ? 8.57 12.695 -10.273 1 95.25 196 VAL A CA 1
ATOM 1498 C C . VAL A 1 196 ? 9.398 12.703 -11.555 1 95.25 196 VAL A C 1
ATOM 1500 O O . VAL A 1 196 ? 10.297 11.867 -11.727 1 95.25 196 VAL A O 1
ATOM 1503 N N . LYS A 1 197 ? 9.227 13.609 -12.484 1 93.44 197 LYS A N 1
ATOM 1504 C CA . LYS A 1 197 ? 9.867 13.664 -13.797 1 93.44 197 LYS A CA 1
ATOM 1505 C C . LYS A 1 197 ? 11.336 14.07 -13.672 1 93.44 197 LYS A C 1
ATOM 1507 O O . LYS A 1 197 ? 12.156 13.68 -14.508 1 93.44 197 LYS A O 1
ATOM 1512 N N . ASP A 1 198 ? 11.648 14.875 -12.602 1 95.5 198 ASP A N 1
ATOM 1513 C CA . ASP A 1 198 ? 13.008 15.344 -12.352 1 95.5 198 ASP A CA 1
ATOM 1514 C C . ASP A 1 198 ? 13.281 15.445 -10.852 1 95.5 198 ASP A C 1
ATOM 1516 O O . ASP A 1 198 ? 13.148 16.516 -10.266 1 95.5 198 ASP A O 1
ATOM 1520 N N . PRO A 1 199 ? 13.766 14.398 -10.305 1 95.06 199 PRO A N 1
ATOM 1521 C CA . PRO A 1 199 ? 13.906 14.328 -8.852 1 95.06 199 PRO A CA 1
ATOM 1522 C C . PRO A 1 199 ? 14.93 15.328 -8.305 1 95.06 199 PRO A C 1
ATOM 1524 O O . PRO A 1 199 ? 15.016 15.531 -7.094 1 95.06 199 PRO A O 1
ATOM 1527 N N . THR A 1 200 ? 15.648 15.961 -9.156 1 95.38 200 THR A N 1
ATOM 1528 C CA . THR A 1 200 ? 16.578 17 -8.695 1 95.38 200 THR A CA 1
ATOM 1529 C C . THR A 1 200 ? 15.812 18.234 -8.25 1 95.38 200 THR A C 1
ATOM 1531 O O . THR A 1 200 ? 16.359 19.062 -7.508 1 95.38 200 THR A O 1
ATOM 1534 N N . GLN A 1 201 ? 14.633 18.359 -8.789 1 96.94 201 GLN A N 1
ATOM 1535 C CA . GLN A 1 201 ? 13.742 19.422 -8.336 1 96.94 201 GLN A CA 1
ATOM 1536 C C . GLN A 1 201 ? 12.977 19 -7.086 1 96.94 201 GLN A C 1
ATOM 1538 O O . GLN A 1 201 ? 12.055 18.172 -7.164 1 96.94 201 GLN A O 1
ATOM 1543 N N . SER A 1 202 ? 13.461 19.547 -5.961 1 97.44 202 SER A N 1
ATOM 1544 C CA . SER A 1 202 ? 12.859 19.109 -4.703 1 97.44 202 SER A CA 1
ATOM 1545 C C . SER A 1 202 ? 12.75 20.266 -3.715 1 97.44 202 SER A C 1
ATOM 1547 O O . SER A 1 202 ? 13.383 21.312 -3.902 1 97.44 202 SER A O 1
ATOM 1549 N N . PHE A 1 203 ? 11.891 20.141 -2.729 1 97.56 203 PHE A N 1
ATOM 1550 C CA . PHE A 1 203 ? 11.805 21.047 -1.59 1 97.56 203 PHE A CA 1
ATOM 1551 C C . PHE A 1 203 ? 11.375 20.297 -0.333 1 97.56 203 PHE A C 1
ATOM 1553 O O . PHE A 1 203 ? 10.992 19.125 -0.401 1 97.56 203 PHE A O 1
ATOM 1560 N N . SER A 1 204 ? 11.57 20.953 0.796 1 97.94 204 SER A N 1
ATOM 1561 C CA . SER A 1 204 ? 11.234 20.281 2.047 1 97.94 204 SER A CA 1
ATOM 1562 C C . SER A 1 204 ? 10.312 21.156 2.906 1 97.94 204 SER A C 1
ATOM 1564 O O . SER A 1 204 ? 10.258 22.375 2.734 1 97.94 204 SER A O 1
ATOM 1566 N N . ALA A 1 205 ? 9.57 20.5 3.686 1 98.12 205 ALA A N 1
ATOM 1567 C CA . ALA A 1 205 ? 8.672 21.125 4.648 1 98.12 205 ALA A CA 1
ATOM 1568 C C . ALA A 1 205 ? 8.953 20.625 6.062 1 98.12 205 ALA A C 1
ATOM 1570 O O . ALA A 1 205 ? 9.18 19.438 6.273 1 98.12 205 ALA A O 1
ATOM 1571 N N . LEU A 1 206 ? 8.93 21.562 6.984 1 98.25 206 LEU A N 1
ATOM 1572 C CA . LEU A 1 206 ? 9 21.203 8.398 1 98.25 206 LEU A CA 1
ATOM 1573 C C . LEU A 1 206 ? 7.605 21.078 9 1 98.25 206 LEU A C 1
ATOM 1575 O O . LEU A 1 206 ? 6.812 22.031 8.93 1 98.25 206 LEU A O 1
ATOM 1579 N N . VAL A 1 207 ? 7.328 19.906 9.523 1 97.94 207 VAL A N 1
ATOM 1580 C CA . VAL A 1 207 ? 6.059 19.719 10.219 1 97.94 207 VAL A CA 1
ATOM 1581 C C . VAL A 1 207 ? 6.316 19.406 11.688 1 97.94 207 VAL A C 1
ATOM 1583 O O . VAL A 1 207 ? 6.938 18.406 12.023 1 97.94 207 VAL A O 1
ATOM 1586 N N . GLU A 1 208 ? 5.785 20.266 12.523 1 97.69 208 GLU A N 1
ATOM 1587 C CA . GLU A 1 208 ? 5.988 20.141 13.969 1 97.69 208 GLU A CA 1
ATOM 1588 C C . GLU A 1 208 ? 4.801 19.453 14.633 1 97.69 208 GLU A C 1
ATOM 1590 O O . GLU A 1 208 ? 3.711 19.406 14.062 1 97.69 208 GLU A O 1
ATOM 1595 N N . PRO A 1 209 ? 5.07 18.938 15.891 1 98.5 209 PRO A N 1
ATOM 1596 C CA . PRO A 1 209 ? 3.934 18.359 16.594 1 98.5 209 PRO A CA 1
ATOM 1597 C C . PRO A 1 209 ? 2.758 19.328 16.734 1 98.5 209 PRO A C 1
ATOM 1599 O O . PRO A 1 209 ? 2.953 20.5 17.031 1 98.5 209 PRO A O 1
ATOM 1602 N N . GLY A 1 210 ? 1.597 18.781 16.406 1 98.5 210 GLY A N 1
ATOM 1603 C CA . GLY A 1 210 ? 0.386 19.578 16.516 1 98.5 210 GLY A CA 1
ATOM 1604 C C . GLY A 1 210 ? 0.037 20.312 15.234 1 98.5 210 GLY A C 1
ATOM 1605 O O . GLY A 1 210 ? -1.013 20.953 15.148 1 98.5 210 GLY A O 1
ATOM 1606 N N . SER A 1 211 ? 0.857 20.234 14.234 1 98.38 211 SER A N 1
ATOM 1607 C CA . SER A 1 211 ? 0.591 20.922 12.977 1 98.38 211 SER A CA 1
ATOM 1608 C C . SER A 1 211 ? -0.233 20.062 12.031 1 98.38 211 SER A C 1
ATOM 1610 O O . SER A 1 211 ? -0.227 18.828 12.148 1 98.38 211 SER A O 1
ATOM 1612 N N . LEU A 1 212 ? -0.977 20.703 11.164 1 98.75 212 LEU A N 1
ATOM 1613 C CA . LEU A 1 212 ? -1.757 20.078 10.102 1 98.75 212 LEU A CA 1
ATOM 1614 C C . LEU A 1 212 ? -1.226 20.484 8.734 1 98.75 212 LEU A C 1
ATOM 1616 O O . LEU A 1 212 ? -0.935 21.656 8.492 1 98.75 212 LEU A O 1
ATOM 1620 N N . TYR A 1 213 ? -0.98 19.5 7.895 1 98.62 213 TYR A N 1
ATOM 1621 C CA . TYR A 1 213 ? -0.608 19.844 6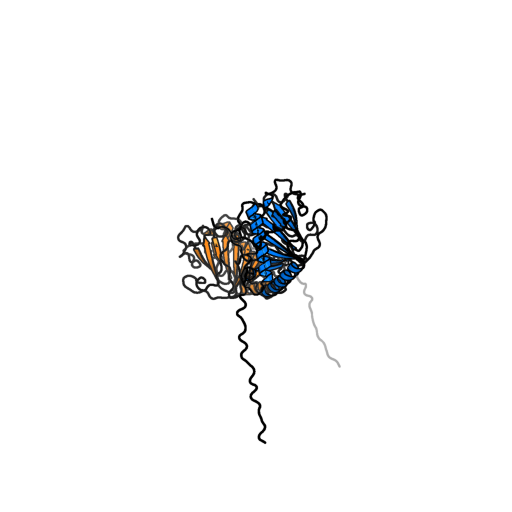.527 1 98.62 213 TYR A CA 1
ATOM 1622 C C . TYR A 1 213 ? -1.586 19.25 5.523 1 98.62 213 TYR A C 1
ATOM 1624 O O . TYR A 1 213 ? -2.209 18.219 5.797 1 98.62 213 TYR A O 1
ATOM 1632 N N . ILE A 1 214 ? -1.752 19.938 4.426 1 98.5 214 ILE A N 1
ATOM 1633 C CA . ILE A 1 214 ? -2.641 19.547 3.334 1 98.5 214 ILE A CA 1
ATOM 1634 C C . ILE A 1 214 ? -1.864 19.531 2.02 1 98.5 214 ILE A C 1
ATOM 1636 O O . ILE A 1 214 ? -1.427 20.562 1.529 1 98.5 214 ILE A O 1
ATOM 1640 N N . GLN A 1 215 ? -1.636 18.422 1.475 1 98.31 215 GLN A N 1
ATOM 1641 C CA . GLN A 1 215 ? -1.064 18.281 0.14 1 98.31 215 GLN A CA 1
ATOM 1642 C C . GLN A 1 215 ? -2.129 17.875 -0.875 1 98.31 215 GLN A C 1
ATOM 1644 O O . GLN A 1 215 ? -2.955 17 -0.602 1 98.31 215 GLN A O 1
ATOM 1649 N N . ARG A 1 216 ? -2.115 18.531 -2.035 1 97.38 216 ARG A N 1
ATOM 1650 C CA . ARG A 1 216 ? -3.215 18.219 -2.941 1 97.38 216 ARG A CA 1
ATOM 1651 C C . ARG A 1 216 ? -2.828 18.484 -4.391 1 97.38 216 ARG A C 1
ATOM 1653 O O . ARG A 1 216 ? -1.8 19.109 -4.656 1 97.38 216 ARG A O 1
ATOM 1660 N N . ASP A 1 217 ? -3.562 17.906 -5.262 1 96.75 217 ASP A N 1
ATOM 1661 C CA . ASP A 1 217 ? -3.514 18.141 -6.699 1 96.75 217 ASP A CA 1
ATOM 1662 C C . ASP A 1 217 ? -2.117 17.875 -7.254 1 96.75 217 ASP A C 1
ATOM 1664 O O . ASP A 1 217 ? -1.58 16.781 -7.086 1 96.75 217 ASP A O 1
ATOM 1668 N N . ALA A 1 218 ? -1.431 18.906 -7.777 1 96 218 ALA A N 1
ATOM 1669 C CA . ALA A 1 218 ? -0.144 18.688 -8.43 1 96 218 ALA A CA 1
ATOM 1670 C C . ALA A 1 218 ? 0.845 18 -7.484 1 96 218 ALA A C 1
ATOM 1672 O O . ALA A 1 218 ? 1.562 17.078 -7.883 1 96 218 ALA A O 1
ATOM 1673 N N . LEU A 1 219 ? 0.888 18.422 -6.27 1 97.38 219 LEU A N 1
ATOM 1674 C CA . LEU A 1 219 ? 1.824 17.859 -5.305 1 97.38 219 LEU A CA 1
ATOM 1675 C C . LEU A 1 219 ? 1.476 16.406 -4.996 1 97.38 219 LEU A C 1
ATOM 1677 O O . LEU A 1 219 ? 2.367 15.57 -4.844 1 97.38 219 LEU A O 1
ATOM 1681 N N . ARG A 1 220 ? 0.213 16.109 -4.973 1 97 220 ARG A N 1
ATOM 1682 C CA . ARG A 1 220 ? -0.296 14.773 -4.672 1 97 220 ARG A CA 1
ATOM 1683 C C . ARG A 1 220 ? 0.102 13.781 -5.754 1 97 220 ARG A C 1
ATOM 1685 O O . ARG A 1 220 ? 0.405 12.617 -5.457 1 97 220 ARG A O 1
ATOM 1692 N N . PHE A 1 221 ? 0.197 14.242 -7.035 1 96.62 221 PHE A N 1
ATOM 1693 C CA . PHE A 1 221 ? 0.304 13.281 -8.125 1 96.62 221 PHE A CA 1
ATOM 1694 C C . PHE A 1 221 ? 1.67 13.375 -8.797 1 96.62 221 PHE A C 1
ATOM 1696 O O . PHE A 1 221 ? 2.174 12.383 -9.328 1 96.62 221 PHE A O 1
ATOM 1703 N N . ASP A 1 222 ? 2.301 14.531 -8.773 1 96.94 222 ASP A N 1
ATOM 1704 C CA . ASP A 1 222 ? 3.477 14.734 -9.617 1 96.94 222 ASP A CA 1
ATOM 1705 C C . ASP A 1 222 ? 4.75 14.805 -8.773 1 96.94 222 ASP A C 1
ATOM 1707 O O . ASP A 1 222 ? 5.836 15.055 -9.297 1 96.94 222 ASP A O 1
ATOM 1711 N N . TYR A 1 223 ? 4.648 14.625 -7.438 1 97.69 223 TYR A N 1
ATOM 1712 C CA . TYR A 1 223 ? 5.797 14.641 -6.539 1 97.69 223 TYR A CA 1
ATOM 1713 C C . TYR A 1 223 ? 5.801 13.414 -5.641 1 97.69 223 TYR A C 1
ATOM 1715 O O . TYR A 1 223 ? 4.75 12.992 -5.145 1 97.69 223 TYR A O 1
ATOM 1723 N N . THR A 1 224 ? 6.922 12.883 -5.453 1 97.75 224 THR A N 1
ATOM 1724 C CA . THR A 1 224 ? 7.062 11.961 -4.332 1 97.75 224 THR A CA 1
ATOM 1725 C C . THR A 1 224 ? 7.137 12.719 -3.01 1 97.75 224 THR A C 1
ATOM 1727 O O . THR A 1 224 ? 7.418 13.914 -2.99 1 97.75 224 THR A O 1
ATOM 1730 N N . HIS A 1 225 ? 6.867 12.086 -1.978 1 98.44 225 HIS A N 1
ATOM 1731 C CA . HIS A 1 225 ? 7.121 12.594 -0.634 1 98.44 225 HIS A CA 1
ATOM 1732 C C . HIS A 1 225 ? 7.816 11.547 0.229 1 98.44 225 HIS A C 1
ATOM 1734 O O . HIS A 1 225 ? 7.641 10.344 0.017 1 98.44 225 HIS A O 1
ATOM 1740 N N . GLU A 1 226 ? 8.586 11.992 1.149 1 98.31 226 GLU A N 1
ATOM 1741 C CA . GLU A 1 226 ? 9.352 11.078 1.99 1 98.31 226 GLU A CA 1
ATOM 1742 C C . GLU A 1 226 ? 9.594 11.68 3.373 1 98.31 226 GLU A C 1
ATOM 1744 O O . GLU A 1 226 ? 9.547 12.898 3.547 1 98.31 226 GLU A O 1
ATOM 1749 N N . ILE A 1 227 ? 9.742 10.859 4.348 1 98.12 227 ILE A N 1
ATOM 1750 C CA . ILE A 1 227 ? 10.25 11.133 5.688 1 98.12 227 ILE A CA 1
ATOM 1751 C C . ILE A 1 227 ? 11.539 10.352 5.922 1 98.12 227 ILE A C 1
ATOM 1753 O O . ILE A 1 227 ? 11.492 9.18 6.309 1 98.12 227 ILE A O 1
ATOM 1757 N N . PRO A 1 228 ? 12.656 11.023 5.738 1 97.5 228 PRO A N 1
ATOM 1758 C CA . PRO A 1 228 ? 13.922 10.281 5.758 1 97.5 228 PRO A CA 1
ATOM 1759 C C . PRO A 1 228 ? 14.422 10.016 7.176 1 97.5 228 PRO A C 1
ATOM 1761 O O . PRO A 1 228 ? 14.133 10.781 8.094 1 97.5 228 PRO A O 1
ATOM 1764 N N . ASP A 1 229 ? 15.102 8.906 7.328 1 95.75 229 ASP A N 1
ATOM 1765 C CA . ASP A 1 229 ? 15.852 8.641 8.555 1 95.75 229 ASP A CA 1
ATOM 1766 C C . ASP A 1 229 ? 17.312 9.078 8.406 1 95.75 229 ASP A C 1
ATOM 1768 O O . ASP A 1 229 ? 18 9.297 9.406 1 95.75 229 ASP A O 1
ATOM 1772 N N . ASP A 1 230 ? 17.781 9.188 7.23 1 94.94 230 ASP A N 1
ATOM 1773 C CA . ASP A 1 230 ? 19.141 9.602 6.93 1 94.94 230 ASP A CA 1
ATOM 1774 C C . ASP A 1 230 ? 19.438 10.984 7.508 1 94.94 230 ASP A C 1
ATOM 1776 O O . ASP A 1 230 ? 18.766 11.969 7.156 1 94.94 230 ASP A O 1
ATOM 1780 N N . PRO A 1 231 ? 20.484 11.031 8.312 1 93.81 231 PRO A N 1
ATOM 1781 C CA . PRO A 1 231 ? 20.781 12.312 8.945 1 93.81 231 PRO A CA 1
ATOM 1782 C C . PRO A 1 231 ? 21.094 13.414 7.922 1 93.81 231 PRO A C 1
ATOM 1784 O O . PRO A 1 231 ? 20.828 14.594 8.188 1 93.81 231 PRO A O 1
ATOM 1787 N N . ALA A 1 232 ? 21.594 13.07 6.789 1 94.56 232 ALA A N 1
ATOM 1788 C CA . ALA A 1 232 ? 21.922 14.047 5.754 1 94.56 232 ALA A CA 1
ATOM 1789 C C . ALA A 1 232 ? 20.656 14.656 5.156 1 94.56 232 ALA A C 1
ATOM 1791 O O . ALA A 1 232 ? 20.672 15.789 4.668 1 94.56 232 ALA A O 1
ATOM 1792 N N . LEU A 1 233 ? 19.578 13.953 5.27 1 95.75 233 LEU A N 1
ATOM 1793 C CA . LEU A 1 233 ? 18.328 14.398 4.684 1 95.75 233 LEU A CA 1
ATOM 1794 C C . LEU A 1 233 ? 17.391 14.961 5.754 1 95.75 233 LEU A C 1
ATOM 1796 O O . LEU A 1 233 ? 16.484 15.734 5.449 1 95.75 233 LEU A O 1
ATOM 1800 N N . ARG A 1 234 ? 17.625 14.531 6.961 1 95.88 234 ARG A N 1
ATOM 1801 C CA . ARG A 1 234 ? 16.812 15.008 8.07 1 95.88 234 ARG A CA 1
ATOM 1802 C C . ARG A 1 234 ? 17.297 16.375 8.555 1 95.88 234 ARG A C 1
ATOM 1804 O O . ARG A 1 234 ? 17.656 16.531 9.719 1 95.88 234 ARG A O 1
ATOM 1811 N N . LYS A 1 235 ? 17.328 17.266 7.695 1 96.06 235 LYS A N 1
ATOM 1812 C CA . LYS A 1 235 ? 17.719 18.641 7.953 1 96.06 235 LYS A CA 1
ATOM 1813 C C . LYS A 1 235 ? 16.703 19.625 7.383 1 96.06 235 LYS A C 1
ATOM 1815 O O . LYS A 1 235 ? 16.094 19.359 6.352 1 96.06 235 LYS A O 1
ATOM 1820 N N . PHE A 1 236 ? 16.578 20.688 8.109 1 97.5 236 PHE A N 1
ATOM 1821 C CA . PHE A 1 236 ? 15.727 21.781 7.652 1 97.5 236 PHE A CA 1
ATOM 1822 C C . PHE A 1 236 ? 16.438 23.125 7.809 1 97.5 236 PHE A C 1
ATOM 1824 O O . PHE A 1 236 ? 16.781 23.531 8.922 1 97.5 236 PHE A O 1
ATOM 1831 N N . ARG A 1 237 ? 16.625 23.75 6.633 1 95.12 237 ARG A N 1
ATOM 1832 C CA . ARG A 1 237 ? 17.328 25.031 6.59 1 95.12 237 ARG A CA 1
ATOM 1833 C C . ARG A 1 237 ? 18.625 24.984 7.395 1 95.12 237 ARG A C 1
ATOM 1835 O O . ARG A 1 237 ? 18.891 25.859 8.219 1 95.12 237 ARG A O 1
ATOM 1842 N N . GLY A 1 238 ? 19.312 23.922 7.223 1 92.56 238 GLY A N 1
ATOM 1843 C CA . GLY A 1 238 ? 20.641 23.781 7.777 1 92.56 238 GLY A CA 1
ATOM 1844 C C . GLY A 1 238 ? 20.656 23.172 9.164 1 92.56 238 GLY A C 1
ATOM 1845 O O . GLY A 1 238 ? 21.703 22.797 9.68 1 92.56 238 GLY A O 1
ATOM 1846 N N . ASN A 1 239 ? 19.484 22.984 9.781 1 95.06 239 ASN A N 1
ATOM 1847 C CA . ASN A 1 239 ? 19.406 22.438 11.133 1 95.06 239 ASN A CA 1
ATOM 1848 C C . ASN A 1 239 ? 18.984 20.969 11.109 1 95.06 239 ASN A C 1
ATOM 1850 O O . ASN A 1 239 ? 18.031 20.609 10.414 1 95.06 239 ASN A O 1
ATOM 1854 N N . THR A 1 240 ? 19.672 20.234 11.906 1 95.06 240 THR A N 1
ATOM 1855 C CA . THR A 1 240 ? 19.312 18.828 12.023 1 95.06 240 THR A CA 1
ATOM 1856 C C . THR A 1 240 ? 18.016 18.656 12.82 1 95.06 240 THR A C 1
ATOM 1858 O O . THR A 1 240 ? 17.828 19.297 13.859 1 95.06 240 THR A O 1
ATOM 1861 N N . ILE A 1 241 ? 17.188 17.859 12.312 1 95.94 241 ILE A N 1
ATOM 1862 C CA . ILE A 1 241 ? 15.945 17.531 13.016 1 95.94 241 ILE A CA 1
ATOM 1863 C C . ILE A 1 241 ? 16.125 16.219 13.773 1 95.94 241 ILE A C 1
ATOM 1865 O O . ILE A 1 241 ? 16.484 15.195 13.188 1 95.94 241 ILE A O 1
ATOM 1869 N N . PRO A 1 242 ? 15.867 16.203 15.023 1 93.75 242 PRO A N 1
ATOM 1870 C CA . PRO A 1 242 ? 16.109 15 15.82 1 93.75 242 PRO A CA 1
ATOM 1871 C C . PRO A 1 242 ? 15.219 13.828 15.414 1 93.75 242 PRO A C 1
ATOM 1873 O O . PRO A 1 242 ? 14.07 14.039 15.008 1 93.75 242 PRO A O 1
ATOM 1876 N N . ARG A 1 243 ? 15.797 12.68 15.625 1 91.69 243 ARG A N 1
ATOM 1877 C CA . ARG A 1 243 ? 15.023 11.453 15.445 1 91.69 243 ARG A CA 1
ATOM 1878 C C . ARG A 1 243 ? 14.016 11.273 16.578 1 91.69 243 ARG A C 1
ATOM 1880 O O . ARG A 1 243 ? 14.32 11.539 17.734 1 91.69 243 ARG A O 1
ATOM 1887 N N . GLY A 1 244 ? 12.891 10.812 16.25 1 95.81 244 GLY A N 1
ATOM 1888 C CA . GLY A 1 244 ? 11.883 10.484 17.25 1 95.81 244 GLY A CA 1
ATOM 1889 C C . GLY A 1 244 ? 10.711 9.711 16.672 1 95.81 244 GLY A C 1
ATOM 1890 O O . GLY A 1 244 ? 10.531 9.656 15.461 1 95.81 244 GLY A O 1
ATOM 1891 N N . ARG A 1 245 ? 10.047 9.086 17.641 1 97.81 245 ARG A N 1
ATOM 1892 C CA . ARG A 1 245 ? 8.789 8.461 17.234 1 97.81 245 ARG A CA 1
ATOM 1893 C C . ARG A 1 245 ? 7.793 9.5 16.75 1 97.81 245 ARG A C 1
ATOM 1895 O O . ARG A 1 245 ? 7.656 10.57 17.344 1 97.81 245 ARG A O 1
ATOM 1902 N N . ARG A 1 246 ? 7.203 9.211 15.664 1 98 246 ARG A N 1
ATOM 1903 C CA . ARG A 1 246 ? 6.234 10.125 15.07 1 98 246 ARG A CA 1
ATOM 1904 C C . ARG A 1 246 ? 4.922 9.406 14.766 1 98 246 ARG A C 1
ATOM 1906 O O . ARG A 1 246 ? 4.914 8.352 14.125 1 98 246 ARG A O 1
ATOM 1913 N N . ILE A 1 247 ? 3.865 9.961 15.242 1 98.38 247 ILE A N 1
ATOM 1914 C CA . ILE A 1 247 ? 2.535 9.508 14.852 1 98.38 247 ILE A CA 1
ATOM 1915 C C . ILE A 1 247 ? 1.876 10.547 13.945 1 98.38 247 ILE A C 1
ATOM 1917 O O . ILE A 1 247 ? 1.954 11.75 14.219 1 98.38 247 ILE A O 1
ATOM 1921 N N . SER A 1 248 ? 1.354 10.133 12.883 1 98.5 248 SER A N 1
ATOM 1922 C CA . SER A 1 248 ? 0.555 11 12.023 1 98.5 248 SER A CA 1
ATOM 1923 C C . SER A 1 248 ? -0.853 10.445 11.836 1 98.5 248 SER A C 1
ATOM 1925 O O . SER A 1 248 ? -1.034 9.234 11.703 1 98.5 248 SER A O 1
ATOM 1927 N N . ILE A 1 249 ? -1.799 11.266 11.898 1 98.5 249 ILE A N 1
ATOM 1928 C CA . ILE A 1 249 ? -3.168 10.938 11.516 1 98.5 249 ILE A CA 1
ATOM 1929 C C . ILE A 1 249 ? -3.434 11.422 10.086 1 98.5 249 ILE A C 1
ATOM 1931 O O . ILE A 1 249 ? -3.516 12.633 9.844 1 98.5 249 ILE A O 1
ATOM 1935 N N . MET A 1 250 ? -3.582 10.461 9.219 1 98.19 250 MET A N 1
ATOM 1936 C CA . MET A 1 250 ? -3.74 10.758 7.801 1 98.19 250 MET A CA 1
ATOM 1937 C C . MET A 1 250 ? -5.203 10.641 7.379 1 98.19 250 MET A C 1
ATOM 1939 O O . MET A 1 250 ? -5.906 9.727 7.812 1 98.19 250 MET A O 1
ATOM 1943 N N . MET A 1 251 ? -5.586 11.586 6.574 1 97.62 251 MET A N 1
ATOM 1944 C CA . MET A 1 251 ? -6.906 11.516 5.961 1 97.62 251 MET A CA 1
ATOM 1945 C C . MET A 1 251 ? -6.828 11.781 4.461 1 97.62 251 MET A C 1
ATOM 1947 O O . MET A 1 251 ? -6.02 12.594 4.012 1 97.62 251 MET A O 1
ATOM 1951 N N . ARG A 1 252 ? -7.633 11.086 3.74 1 97.31 252 ARG A N 1
ATOM 1952 C CA . ARG A 1 252 ? -7.695 11.203 2.287 1 97.31 252 ARG A CA 1
ATOM 1953 C C . ARG A 1 252 ? -9.141 11.281 1.806 1 97.31 252 ARG A C 1
ATOM 1955 O O . ARG A 1 252 ? -10.039 10.711 2.43 1 97.31 252 ARG A O 1
ATOM 1962 N N . ASN A 1 253 ? -9.297 12.07 0.772 1 97 253 ASN A N 1
ATOM 1963 C CA . ASN A 1 253 ? -10.625 12.047 0.175 1 97 253 ASN A CA 1
ATOM 1964 C C . ASN A 1 253 ? -10.758 10.922 -0.851 1 97 253 ASN A C 1
ATOM 1966 O O . ASN A 1 253 ? -9.758 10.406 -1.345 1 97 253 ASN A O 1
ATOM 1970 N N . GLU A 1 254 ? -11.992 10.492 -1.106 1 94.44 254 GLU A N 1
ATOM 1971 C CA . GLU A 1 254 ? -12.289 9.438 -2.066 1 94.44 254 GLU A CA 1
ATOM 1972 C C . GLU A 1 254 ? -12.055 9.906 -3.498 1 94.44 254 GLU A C 1
ATOM 1974 O O . GLU A 1 254 ? -12.242 11.086 -3.809 1 94.44 254 GLU A O 1
ATOM 1979 N N . ARG A 1 255 ? -11.656 8.93 -4.34 1 90 255 ARG A N 1
ATOM 1980 C CA . ARG A 1 255 ? -11.523 9.234 -5.758 1 90 255 ARG A CA 1
ATOM 1981 C C . ARG A 1 255 ? -12.891 9.516 -6.391 1 90 255 ARG A C 1
ATOM 1983 O O . ARG A 1 255 ? -13.867 8.836 -6.082 1 90 255 ARG A O 1
ATOM 1990 N N . GLU A 1 256 ? -12.953 10.695 -7.094 1 77.56 256 GLU A N 1
ATOM 1991 C CA . GLU A 1 256 ? -14.203 10.961 -7.801 1 77.56 256 GLU A CA 1
ATOM 1992 C C . GLU A 1 256 ? -14.344 10.078 -9.039 1 77.56 256 GLU A C 1
ATOM 1994 O O . GLU A 1 256 ? -13.391 9.93 -9.805 1 77.56 256 GLU A O 1
ATOM 1999 N N . VAL A 1 257 ? -15.164 9.023 -9.062 1 59.5 257 VAL A N 1
ATOM 2000 C CA . VAL A 1 257 ? -15.406 8.188 -10.234 1 59.5 257 VAL A CA 1
ATOM 2001 C C . VAL A 1 257 ? -16.016 9.023 -11.352 1 59.5 257 VAL A C 1
ATOM 2003 O O . VAL A 1 257 ? -17.078 9.625 -11.18 1 59.5 257 VAL A O 1
ATOM 2006 N N . VAL A 1 258 ? -15.25 9.617 -12.227 1 45.94 258 VAL A N 1
ATOM 2007 C CA . VAL A 1 258 ? -15.914 10.258 -13.359 1 45.94 258 VAL A CA 1
ATOM 2008 C C . VAL A 1 258 ? -16.516 9.188 -14.273 1 45.94 258 VAL A C 1
ATOM 2010 O O . VAL A 1 258 ? -15.938 8.109 -14.438 1 45.94 258 VAL A O 1
ATOM 2013 N N . MET B 1 1 ? 61.5 -74.062 29.656 1 19.89 1 MET B N 1
ATOM 20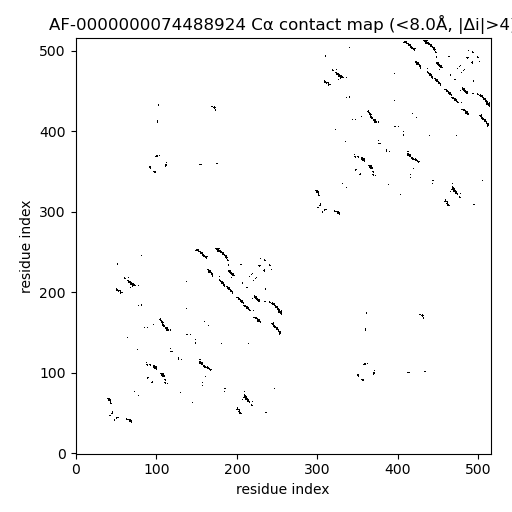14 C CA . MET B 1 1 ? 61.969 -75.125 28.797 1 19.89 1 MET B CA 1
ATOM 2015 C C . MET B 1 1 ? 62.188 -74.688 27.375 1 19.89 1 MET B C 1
ATOM 2017 O O . MET B 1 1 ? 61.75 -73.562 27 1 19.89 1 MET B O 1
ATOM 2021 N N . GLY B 1 2 ? 62.094 -75.5 26.391 1 19.14 2 GLY B N 1
ATOM 2022 C CA . GLY B 1 2 ? 62.875 -75.875 25.203 1 19.14 2 GLY B CA 1
ATOM 2023 C C . GLY B 1 2 ? 62.406 -75.188 23.953 1 19.14 2 GLY B C 1
ATOM 2024 O O . GLY B 1 2 ? 63.094 -75.25 22.906 1 19.14 2 GLY B O 1
ATOM 2025 N N . SER B 1 3 ? 61.062 -74.812 23.797 1 19.81 3 SER B N 1
ATOM 2026 C CA . SER B 1 3 ? 60.562 -75.25 22.5 1 19.81 3 SER B CA 1
ATOM 2027 C C . SER B 1 3 ? 61.25 -74.5 21.359 1 19.81 3 SER B C 1
ATOM 2029 O O . SER B 1 3 ? 61.75 -73.375 21.547 1 19.81 3 SER B O 1
ATOM 2031 N N . MET B 1 4 ? 61 -74.938 20.219 1 19.88 4 MET B N 1
ATOM 2032 C CA . MET B 1 4 ? 61.594 -75.312 18.922 1 19.88 4 MET B CA 1
ATOM 2033 C C . MET B 1 4 ? 61.656 -74.062 18.016 1 19.88 4 MET B C 1
ATOM 2035 O O . MET B 1 4 ? 61.062 -73.062 18.297 1 19.88 4 MET B O 1
ATOM 2039 N N . SER B 1 5 ? 61.406 -74.188 16.688 1 18.75 5 SER B N 1
ATOM 2040 C CA . SER B 1 5 ? 62.125 -74.312 15.422 1 18.75 5 SER B CA 1
ATOM 2041 C C . SER B 1 5 ? 61.812 -73.125 14.523 1 18.75 5 SER B C 1
ATOM 2043 O O . SER B 1 5 ? 62.75 -72.438 14.031 1 18.75 5 SER B O 1
ATOM 2045 N N . CYS B 1 6 ? 60.531 -72.938 13.781 1 19.94 6 CYS B N 1
ATOM 2046 C CA . CYS B 1 6 ? 60.594 -73.188 12.344 1 19.94 6 CYS B CA 1
ATOM 2047 C C . CYS B 1 6 ? 61.031 -71.938 11.594 1 19.94 6 CYS B C 1
ATOM 2049 O O . CYS B 1 6 ? 61 -70.812 12.125 1 19.94 6 CYS B O 1
ATOM 2051 N N . SER B 1 7 ? 60.875 -71.875 10.109 1 20.38 7 SER B N 1
ATOM 2052 C CA . SER B 1 7 ? 61.469 -71.812 8.773 1 20.38 7 SER B CA 1
ATOM 2053 C C . SER B 1 7 ? 61.094 -70.5 8.039 1 20.38 7 SER B C 1
ATOM 2055 O O . SER B 1 7 ? 61.5 -70.312 6.906 1 20.38 7 SER B O 1
ATOM 2057 N N . HIS B 1 8 ? 60.406 -69.438 8.656 1 21.8 8 HIS B N 1
ATOM 2058 C CA . HIS B 1 8 ? 59.5 -68.812 7.711 1 21.8 8 HIS B CA 1
ATOM 2059 C C . HIS B 1 8 ? 60.25 -68.062 6.613 1 21.8 8 HIS B C 1
ATOM 2061 O O . HIS B 1 8 ? 61.156 -67.25 6.902 1 21.8 8 HIS B O 1
ATOM 2067 N N . MET B 1 9 ? 60.25 -68.5 5.316 1 23.47 9 MET B N 1
ATOM 2068 C CA . MET B 1 9 ? 60.938 -68.438 4.023 1 23.47 9 MET B CA 1
ATOM 2069 C C . MET B 1 9 ? 60.625 -67.062 3.35 1 23.47 9 MET B C 1
ATOM 2071 O O . MET B 1 9 ? 60.594 -67 2.121 1 23.47 9 MET B O 1
ATOM 2075 N N . VAL B 1 10 ? 60.344 -65.875 3.928 1 26 10 VAL B N 1
ATOM 2076 C CA . VAL B 1 10 ? 59.5 -64.938 3.273 1 26 10 VAL B CA 1
ATOM 2077 C C . VAL B 1 10 ? 60.25 -64.312 2.086 1 26 10 VAL B C 1
ATOM 2079 O O . VAL B 1 10 ? 61.312 -63.688 2.252 1 26 10 VAL B O 1
ATOM 2082 N N . GLY B 1 11 ? 60.125 -64.938 0.833 1 21.59 11 GLY B N 1
ATOM 2083 C CA . GLY B 1 11 ? 60.781 -64.625 -0.434 1 21.59 11 GLY B CA 1
ATOM 2084 C C . GLY B 1 11 ? 60.469 -63.25 -0.984 1 21.59 11 GLY B C 1
ATOM 2085 O O . GLY B 1 11 ? 59.344 -62.781 -0.829 1 21.59 11 GLY B O 1
ATOM 2086 N N . ARG B 1 12 ? 61.312 -62.281 -1.112 1 25.3 12 ARG B N 1
ATOM 2087 C CA . ARG B 1 12 ? 61.281 -60.844 -1.423 1 25.3 12 ARG B CA 1
ATOM 2088 C C . ARG B 1 12 ? 60.969 -60.625 -2.896 1 25.3 12 ARG B C 1
ATOM 2090 O O . ARG B 1 12 ? 61.781 -60.875 -3.764 1 25.3 12 ARG B O 1
ATOM 2097 N N . LEU B 1 13 ? 59.688 -61.125 -3.389 1 22.55 13 LEU B N 1
ATOM 2098 C CA . LEU B 1 13 ? 59.406 -61.094 -4.82 1 22.55 13 LEU B CA 1
ATOM 2099 C C . LEU B 1 13 ? 59.531 -59.656 -5.367 1 22.55 13 LEU B C 1
ATOM 2101 O O . LEU B 1 13 ? 59.156 -58.719 -4.688 1 22.55 13 LEU B O 1
ATOM 2105 N N . ARG B 1 14 ? 60.312 -59.438 -6.461 1 25.92 14 ARG B N 1
ATOM 2106 C CA . ARG B 1 14 ? 60.781 -58.281 -7.262 1 25.92 14 ARG B CA 1
ATOM 2107 C C . ARG B 1 14 ? 59.625 -57.656 -8.039 1 25.92 14 ARG B C 1
ATOM 2109 O O . ARG B 1 14 ? 58.938 -58.344 -8.805 1 25.92 14 ARG B O 1
ATOM 2116 N N . THR B 1 15 ? 58.75 -56.719 -7.543 1 24.31 15 THR B N 1
ATOM 2117 C CA . THR B 1 15 ? 57.5 -56.125 -8.008 1 24.31 15 THR B CA 1
ATOM 2118 C C . THR B 1 15 ? 57.719 -55.406 -9.336 1 24.31 15 THR B C 1
ATOM 2120 O O . THR B 1 15 ? 58.688 -54.625 -9.492 1 24.31 15 THR B O 1
ATOM 2123 N N . PHE B 1 16 ? 57.344 -56 -10.516 1 27.98 16 PHE B N 1
ATOM 2124 C CA . PHE B 1 16 ? 57.438 -55.562 -11.906 1 27.98 16 PHE B CA 1
ATOM 2125 C C . PHE B 1 16 ? 56.656 -54.281 -12.133 1 27.98 16 PHE B C 1
ATOM 2127 O O . PHE B 1 16 ? 55.688 -54 -11.461 1 27.98 16 PHE B O 1
ATOM 2134 N N . PRO B 1 17 ? 57.312 -53.219 -12.836 1 30.12 17 PRO B N 1
ATOM 2135 C CA . PRO B 1 17 ? 56.844 -51.844 -13.062 1 30.12 17 PRO B CA 1
ATOM 2136 C C . PRO B 1 17 ? 55.688 -51.781 -14.031 1 30.12 17 PRO B C 1
ATOM 2138 O O . PRO B 1 17 ? 55.75 -52.281 -15.156 1 30.12 17 PRO B O 1
ATOM 2141 N N . PHE B 1 18 ? 54.375 -52.156 -13.672 1 26.39 18 PHE B N 1
ATOM 2142 C CA . PHE B 1 18 ? 53.25 -52.156 -14.609 1 26.39 18 PHE B CA 1
ATOM 2143 C C . PHE B 1 18 ? 53.031 -50.781 -15.219 1 26.39 18 PHE B C 1
ATOM 2145 O O . PHE B 1 18 ? 53.031 -49.781 -14.516 1 26.39 18 PHE B O 1
ATOM 2152 N N . LEU B 1 19 ? 53.375 -50.594 -16.484 1 28.62 19 LEU B N 1
ATOM 2153 C CA . LEU B 1 19 ? 53.219 -49.469 -17.391 1 28.62 19 LEU B CA 1
ATOM 2154 C C . LEU B 1 19 ? 51.719 -49.156 -17.594 1 28.62 19 LEU B C 1
ATOM 2156 O O . LEU B 1 19 ? 50.969 -49.969 -18.094 1 28.62 19 LEU B O 1
ATOM 2160 N N . SER B 1 20 ? 51 -48.438 -16.641 1 24.8 20 SER B N 1
ATOM 2161 C CA . SER B 1 20 ? 49.562 -48.094 -16.672 1 24.8 20 SER B CA 1
ATOM 2162 C C . SER B 1 20 ? 49.25 -47.188 -17.859 1 24.8 20 SER B C 1
ATOM 2164 O O . SER B 1 20 ? 49.781 -46.094 -17.969 1 24.8 20 SER B O 1
ATOM 2166 N N . LEU B 1 21 ? 49.062 -47.75 -19.094 1 27.84 21 LEU B N 1
ATOM 2167 C CA . LEU B 1 21 ? 48.594 -47.031 -20.266 1 27.84 21 LEU B CA 1
ATOM 2168 C C . LEU B 1 21 ? 47.219 -46.406 -20.016 1 27.84 21 LEU B C 1
ATOM 2170 O O . LEU B 1 21 ? 46.25 -47.125 -19.859 1 27.84 21 LEU B O 1
ATOM 2174 N N . GLN B 1 22 ? 47.094 -45.281 -19.266 1 26.02 22 GLN B N 1
ATOM 2175 C CA . GLN B 1 22 ? 45.875 -44.562 -19 1 26.02 22 GLN B CA 1
ATOM 2176 C C . GLN B 1 22 ? 45.25 -44 -20.281 1 26.02 22 GLN B C 1
ATOM 2178 O O . GLN B 1 22 ? 45.812 -43.094 -20.891 1 26.02 22 GLN B O 1
ATOM 2183 N N . ALA B 1 23 ? 44.719 -44.844 -21.281 1 27.17 23 ALA B N 1
ATOM 2184 C CA . ALA B 1 23 ? 44 -44.312 -22.438 1 27.17 23 ALA B CA 1
ATOM 2185 C C . ALA B 1 23 ? 42.812 -43.469 -22 1 27.17 23 ALA B C 1
ATOM 2187 O O . ALA B 1 23 ? 41.938 -43.938 -21.281 1 27.17 23 ALA B O 1
ATOM 2188 N N . THR B 1 24 ? 42.906 -42.156 -21.875 1 29 24 THR B N 1
ATOM 2189 C CA . THR B 1 24 ? 41.906 -41.125 -21.609 1 29 24 THR B CA 1
ATOM 2190 C C . THR B 1 24 ? 40.812 -41.156 -22.688 1 29 24 THR B C 1
ATOM 2192 O O . THR B 1 24 ? 41.062 -40.75 -23.812 1 29 24 THR B O 1
ATOM 2195 N N . ARG B 1 25 ? 40.031 -42.25 -22.922 1 28.97 25 ARG B N 1
ATOM 2196 C CA . ARG B 1 25 ? 38.906 -42.156 -23.859 1 28.97 25 ARG B CA 1
ATOM 2197 C C . ARG B 1 25 ? 37.969 -41 -23.484 1 28.97 25 ARG B C 1
ATOM 2199 O O . ARG B 1 25 ? 37.5 -40.938 -22.359 1 28.97 25 ARG B O 1
ATOM 2206 N N . ALA B 1 26 ? 37.969 -39.906 -24.188 1 31.83 26 ALA B N 1
ATOM 2207 C CA . ALA B 1 26 ? 37.031 -38.75 -24.172 1 31.83 26 ALA B CA 1
ATOM 2208 C C . ALA B 1 26 ? 35.594 -39.188 -24.391 1 31.83 26 ALA B C 1
ATOM 2210 O O . ALA B 1 26 ? 35.25 -39.656 -25.469 1 31.83 26 ALA B O 1
ATOM 2211 N N . CYS B 1 27 ? 34.938 -39.875 -23.375 1 29.17 27 CYS B N 1
ATOM 2212 C CA . CYS B 1 27 ? 33.5 -40.125 -23.516 1 29.17 27 CYS B CA 1
ATOM 2213 C C . CYS B 1 27 ? 32.75 -38.844 -23.844 1 29.17 27 CYS B C 1
ATOM 2215 O O . CYS B 1 27 ? 32.781 -37.875 -23.062 1 29.17 27 CYS B O 1
ATOM 2217 N N . LYS B 1 28 ? 32.562 -38.531 -25.078 1 30.62 28 LYS B N 1
ATOM 2218 C CA . LYS B 1 28 ? 31.625 -37.5 -25.5 1 30.62 28 LYS B CA 1
ATOM 2219 C C . LYS B 1 28 ? 30.25 -37.719 -24.844 1 30.62 28 LYS B C 1
ATOM 2221 O O . LYS B 1 28 ? 29.578 -38.688 -25.125 1 30.62 28 LYS B O 1
ATOM 2226 N N . ARG B 1 29 ? 30.109 -37.312 -23.578 1 33.31 29 ARG B N 1
ATOM 2227 C CA . ARG B 1 29 ? 28.781 -37.219 -22.984 1 33.31 29 ARG B CA 1
ATOM 2228 C C . ARG B 1 29 ? 27.812 -36.469 -23.875 1 33.31 29 ARG B C 1
ATOM 2230 O O . ARG B 1 29 ? 28.062 -35.312 -24.219 1 33.31 29 ARG B O 1
ATOM 2237 N N . SER B 1 30 ? 27.234 -37.156 -24.812 1 30.28 30 SER B N 1
ATOM 2238 C CA . SER B 1 30 ? 26.109 -36.5 -25.453 1 30.28 30 SER B CA 1
ATOM 2239 C C . SER B 1 30 ? 25.141 -35.938 -24.422 1 30.28 30 SER B C 1
ATOM 2241 O O . SER B 1 30 ? 24.609 -36.656 -23.578 1 30.28 30 SER B O 1
ATOM 2243 N N . HIS B 1 31 ? 25.328 -34.75 -23.969 1 32.44 31 HIS B N 1
ATOM 2244 C CA . HIS B 1 31 ? 24.328 -34.031 -23.172 1 32.44 31 HIS B CA 1
ATOM 2245 C C . HIS B 1 31 ? 22.953 -34.094 -23.812 1 32.44 31 HIS B C 1
ATOM 2247 O O . HIS B 1 31 ? 22.719 -33.469 -24.859 1 32.44 31 HIS B O 1
ATOM 2253 N N . VAL B 1 32 ? 22.312 -35.219 -23.828 1 33.88 32 VAL B N 1
ATOM 2254 C CA . VAL B 1 32 ? 20.875 -35.188 -24.125 1 33.88 32 VAL B CA 1
ATOM 2255 C C . VAL B 1 32 ? 20.203 -34.125 -23.281 1 33.88 32 VAL B C 1
ATOM 2257 O O . VAL B 1 32 ? 20.188 -34.219 -22.047 1 33.88 32 VAL B O 1
ATOM 2260 N N . THR B 1 33 ? 20.141 -32.906 -23.688 1 34.91 33 THR B N 1
ATOM 2261 C CA . THR B 1 33 ? 19.266 -31.891 -23.094 1 34.91 33 THR B CA 1
ATOM 2262 C C . THR B 1 33 ? 17.844 -32.406 -22.953 1 34.91 33 THR B C 1
ATOM 2264 O O . THR B 1 33 ? 17.156 -32.656 -23.953 1 34.91 33 THR B O 1
ATOM 2267 N N . THR B 1 34 ? 17.469 -33.312 -22.094 1 33.47 34 THR B N 1
ATOM 2268 C CA . THR B 1 34 ? 16.078 -33.656 -21.828 1 33.47 34 THR B CA 1
ATOM 2269 C C . THR B 1 34 ? 15.195 -32.406 -21.875 1 33.47 34 THR B C 1
ATOM 2271 O O . THR B 1 34 ? 15.484 -31.422 -21.219 1 33.47 34 THR B O 1
ATOM 2274 N N . PRO B 1 35 ? 14.375 -32.219 -22.906 1 35.41 35 PRO B N 1
ATOM 2275 C CA . PRO B 1 35 ? 13.453 -31.078 -22.891 1 35.41 35 PRO B CA 1
ATOM 2276 C C . PRO B 1 35 ? 12.734 -30.938 -21.547 1 35.41 35 PRO B C 1
ATOM 2278 O O . PRO B 1 35 ? 12.508 -31.922 -20.844 1 35.41 35 PRO B O 1
ATOM 2281 N N . SER B 1 36 ? 12.898 -30 -20.797 1 41.25 36 SER B N 1
ATOM 2282 C CA . SER B 1 36 ? 12.133 -29.703 -19.594 1 41.25 36 SER B CA 1
ATOM 2283 C C . SER B 1 36 ? 10.68 -30.141 -19.75 1 41.25 36 SER B C 1
ATOM 2285 O O . SER B 1 36 ? 10.086 -29.969 -20.812 1 41.25 36 SER B O 1
ATOM 2287 N N . PRO B 1 37 ? 10.102 -31.125 -19.125 1 41.78 37 PRO B N 1
ATOM 2288 C CA . PRO B 1 37 ? 8.695 -31.516 -19.25 1 41.78 37 PRO B CA 1
ATOM 2289 C C . PRO B 1 37 ? 7.773 -30.328 -19.5 1 41.78 37 PRO B C 1
ATOM 2291 O O . PRO B 1 37 ? 8.023 -29.219 -19.016 1 41.78 37 PRO B O 1
ATOM 2294 N N . LYS B 1 38 ? 7.055 -30.219 -20.594 1 48.66 38 LYS B N 1
ATOM 2295 C CA . LYS B 1 38 ? 6.129 -29.188 -21.031 1 48.66 38 LYS B CA 1
ATOM 2296 C C . LYS B 1 38 ? 5.199 -28.766 -19.906 1 48.66 38 LYS B C 1
ATOM 2298 O O . LYS B 1 38 ? 4.426 -29.578 -19.391 1 48.66 38 LYS B O 1
ATOM 2303 N N . ARG B 1 39 ? 5.656 -27.984 -19.031 1 57.09 39 ARG B N 1
ATOM 2304 C CA . ARG B 1 39 ? 4.746 -27.438 -18.031 1 57.09 39 ARG B CA 1
ATOM 2305 C C . ARG B 1 39 ? 3.408 -27.062 -18.656 1 57.09 39 ARG B C 1
ATOM 2307 O O . ARG B 1 39 ? 3.359 -26.562 -19.781 1 57.09 39 ARG B O 1
ATOM 2314 N N . ASN B 1 40 ? 2.338 -27.781 -18.328 1 57.25 40 ASN B N 1
ATOM 2315 C CA . ASN B 1 40 ? 1.001 -27.406 -18.781 1 57.25 40 ASN B CA 1
ATOM 2316 C C . ASN B 1 40 ? 0.717 -25.922 -18.516 1 57.25 40 ASN B C 1
ATOM 2318 O O . ASN B 1 40 ? 0.377 -25.547 -17.391 1 57.25 40 ASN B O 1
ATOM 2322 N N . LEU B 1 41 ? 1.248 -25.047 -19.406 1 72 41 LEU B N 1
ATOM 2323 C CA . LEU B 1 41 ? 0.984 -23.625 -19.297 1 72 41 LEU B CA 1
ATOM 2324 C C . LEU B 1 41 ? -0.463 -23.297 -19.656 1 72 41 LEU B C 1
ATOM 2326 O O . LEU B 1 41 ? -0.881 -23.5 -20.797 1 72 41 LEU B O 1
ATOM 2330 N N . GLY B 1 42 ? -1.274 -23.156 -18.516 1 87.81 42 GLY B N 1
ATOM 2331 C CA . GLY B 1 42 ? -2.643 -22.734 -18.75 1 87.81 42 GLY B CA 1
ATOM 2332 C C . GLY B 1 42 ? -2.793 -21.219 -18.828 1 87.81 42 GLY B C 1
ATOM 2333 O O . GLY B 1 42 ? -2.838 -20.547 -17.797 1 87.81 42 GLY B O 1
ATOM 2334 N N . GLN B 1 43 ? -2.848 -20.719 -20.062 1 93.94 43 GLN B N 1
ATOM 2335 C CA . GLN B 1 43 ? -3.006 -19.281 -20.266 1 93.94 43 GLN B CA 1
ATOM 2336 C C . GLN B 1 43 ? -4.477 -18.875 -20.219 1 93.94 43 GLN B C 1
ATOM 2338 O O . GLN B 1 43 ? -5.348 -19.719 -19.984 1 93.94 43 GLN B O 1
ATOM 2343 N N . LEU B 1 44 ? -4.629 -17.578 -20.312 1 95.31 44 LEU B N 1
ATOM 2344 C CA . LEU B 1 44 ? -5.98 -17.031 -20.266 1 95.31 44 LEU B CA 1
ATOM 2345 C C . LEU B 1 44 ? -6.762 -17.422 -21.516 1 95.31 44 LEU B C 1
ATOM 2347 O O . LEU B 1 44 ? -6.688 -16.734 -22.547 1 95.31 44 LEU B O 1
ATOM 2351 N N . HIS B 1 45 ? -7.422 -18.469 -21.359 1 91.88 45 HIS B N 1
ATOM 2352 C CA . HIS B 1 45 ? -8.195 -19.062 -22.453 1 91.88 45 HIS B CA 1
ATOM 2353 C C . HIS B 1 45 ? -9.391 -19.828 -21.906 1 91.88 45 HIS B C 1
ATOM 2355 O O . HIS B 1 45 ? -9.312 -20.453 -20.859 1 91.88 45 HIS B O 1
ATOM 2361 N N . PRO B 1 46 ? -10.43 -19.891 -22.688 1 90 46 PRO B N 1
ATOM 2362 C CA . PRO B 1 46 ? -11.641 -20.578 -22.234 1 90 46 PRO B CA 1
ATOM 2363 C C . PRO B 1 46 ? -11.414 -22.062 -21.969 1 90 46 PRO B C 1
ATOM 2365 O O . PRO B 1 46 ? -12.148 -22.672 -21.172 1 90 46 PRO B O 1
ATOM 2368 N N . SER B 1 47 ? -10.445 -22.688 -22.562 1 90.75 47 SER B N 1
ATOM 2369 C CA . SER B 1 47 ? -10.211 -24.125 -22.406 1 90.75 47 SER B CA 1
ATOM 2370 C C . SER B 1 47 ? -9.43 -24.422 -21.125 1 90.75 47 SER B C 1
ATOM 2372 O O . SER B 1 47 ? -9.281 -25.578 -20.734 1 90.75 47 SER B O 1
ATOM 2374 N N . ASN B 1 48 ? -8.859 -23.422 -20.531 1 94.12 48 ASN B N 1
ATOM 2375 C CA . ASN B 1 48 ? -8.141 -23.594 -19.281 1 94.12 48 ASN B CA 1
ATOM 2376 C C . ASN B 1 48 ? -9.086 -23.969 -18.141 1 94.12 48 ASN B C 1
ATOM 2378 O O . ASN B 1 48 ? -9.93 -23.156 -17.734 1 94.12 48 ASN B O 1
ATOM 2382 N N . PRO B 1 49 ? -8.961 -25.156 -17.594 1 95 49 PRO B N 1
ATOM 2383 C CA . PRO B 1 49 ? -9.922 -25.609 -16.578 1 95 49 PRO B CA 1
ATOM 2384 C C . PRO B 1 49 ? -9.789 -24.844 -15.266 1 95 49 PRO B C 1
ATOM 2386 O O . PRO B 1 49 ? -10.664 -24.953 -14.398 1 95 49 PRO B O 1
ATOM 2389 N N . LEU B 1 50 ? -8.797 -24.047 -15.141 1 97.25 50 LEU B N 1
ATOM 2390 C CA . LEU B 1 50 ? -8.57 -23.312 -13.906 1 97.25 50 LEU B CA 1
ATOM 2391 C C . LEU B 1 50 ? -9.156 -21.906 -14 1 97.25 50 LEU B C 1
ATOM 2393 O O . LEU B 1 50 ? -8.938 -21.078 -13.109 1 97.25 50 LEU B O 1
ATOM 2397 N N . LEU B 1 51 ? -9.891 -21.672 -15.078 1 97.25 51 LEU B N 1
ATOM 2398 C CA . LEU B 1 51 ? -10.523 -20.375 -15.273 1 97.25 51 LEU B CA 1
ATOM 2399 C C . LEU B 1 51 ? -12.031 -20.516 -15.422 1 97.25 51 LEU B C 1
ATOM 2401 O O . LEU B 1 51 ? -12.508 -21.5 -15.992 1 97.25 51 LEU B O 1
ATOM 2405 N N . ASP B 1 52 ? -12.727 -19.609 -14.836 1 97.12 52 ASP B N 1
ATOM 2406 C CA . ASP B 1 52 ? -14.156 -19.438 -15.07 1 97.12 52 ASP B CA 1
ATOM 2407 C C . ASP B 1 52 ? -14.445 -18.094 -15.727 1 97.12 52 ASP B C 1
ATOM 2409 O O . ASP B 1 52 ? -14.414 -17.062 -15.062 1 97.12 52 ASP B O 1
ATOM 2413 N N . LEU B 1 53 ? -14.766 -18.078 -17 1 95.38 53 LEU B N 1
ATOM 2414 C CA . LEU B 1 53 ? -14.93 -16.844 -17.781 1 95.38 53 LEU B CA 1
ATOM 2415 C C . LEU B 1 53 ? -16.406 -16.531 -17.969 1 95.38 53 LEU B C 1
ATOM 2417 O O . LEU B 1 53 ? -16.766 -15.727 -18.844 1 95.38 53 LEU B O 1
ATOM 2421 N N . SER B 1 54 ? -17.281 -17.078 -17.188 1 90.44 54 SER B N 1
ATOM 2422 C CA . SER B 1 54 ? -18.719 -17.031 -17.406 1 90.44 54 SER B CA 1
ATOM 2423 C C . SER B 1 54 ? -19.25 -15.609 -17.297 1 90.44 54 SER B C 1
ATOM 2425 O O . SER B 1 54 ? -20.281 -15.281 -17.906 1 90.44 54 SER B O 1
ATOM 2427 N N . ASN B 1 55 ? -18.5 -14.719 -16.594 1 92.06 55 ASN B N 1
ATOM 2428 C CA . ASN B 1 55 ? -19 -13.367 -16.375 1 92.06 55 ASN B CA 1
ATOM 2429 C C . ASN B 1 55 ? -18.25 -12.352 -17.234 1 92.06 55 ASN B C 1
ATOM 2431 O O . ASN B 1 55 ? -18.359 -11.148 -17.016 1 92.06 55 ASN B O 1
ATOM 2435 N N . HIS B 1 56 ? -17.516 -12.859 -18.078 1 92.38 56 HIS B N 1
ATOM 2436 C CA . HIS B 1 56 ? -16.781 -11.969 -18.969 1 92.38 56 HIS B CA 1
ATOM 2437 C C . HIS B 1 56 ? -17.281 -12.07 -20.406 1 92.38 56 HIS B C 1
ATOM 2439 O O . HIS B 1 56 ? -16.969 -13.031 -21.109 1 92.38 56 HIS B O 1
ATOM 2445 N N . THR B 1 57 ? -18 -11.086 -20.859 1 85.81 57 THR B N 1
ATOM 2446 C CA . THR B 1 57 ? -18.672 -11.164 -22.141 1 85.81 57 THR B CA 1
ATOM 2447 C C . THR B 1 57 ? -17.953 -10.305 -23.188 1 85.81 57 THR B C 1
ATOM 2449 O O . THR B 1 57 ? -18.234 -10.414 -24.375 1 85.81 57 THR B O 1
ATOM 2452 N N . SER B 1 58 ? -17.016 -9.469 -22.672 1 79.88 58 SER B N 1
ATOM 2453 C CA . SER B 1 58 ? -16.266 -8.586 -23.578 1 79.88 58 SER B CA 1
ATOM 2454 C C . SER B 1 58 ? -14.938 -9.211 -23.969 1 79.88 58 SER B C 1
ATOM 2456 O O . SER B 1 58 ? -14.672 -10.375 -23.672 1 79.88 58 SER B O 1
ATOM 2458 N N . ASN B 1 59 ? -14.25 -8.414 -24.766 1 87.19 59 ASN B N 1
ATOM 2459 C CA . ASN B 1 59 ? -12.922 -8.836 -25.203 1 87.19 59 ASN B CA 1
ATOM 2460 C C . ASN B 1 59 ? -12 -9.086 -24.016 1 87.19 59 ASN B C 1
ATOM 2462 O O . ASN B 1 59 ? -11.719 -8.18 -23.234 1 87.19 59 ASN B O 1
ATOM 2466 N N . LEU B 1 60 ? -11.648 -10.344 -23.922 1 91.94 60 LEU B N 1
ATOM 2467 C CA . LEU B 1 60 ? -10.656 -10.719 -22.922 1 91.94 60 LEU B CA 1
ATOM 2468 C C . LEU B 1 60 ? -9.305 -10.078 -23.234 1 91.94 60 LEU B C 1
ATOM 2470 O O . LEU B 1 60 ? -9.008 -9.781 -24.391 1 91.94 60 LEU B O 1
ATOM 2474 N N . PRO B 1 61 ? -8.594 -9.898 -22.141 1 94.88 61 PRO B N 1
ATOM 2475 C CA . PRO B 1 61 ? -7.195 -9.562 -22.422 1 94.88 61 PRO B CA 1
ATOM 2476 C C . PRO B 1 61 ? -6.473 -10.664 -23.203 1 94.88 61 PRO B C 1
ATOM 2478 O O . PRO B 1 61 ? -6.984 -11.781 -23.328 1 94.88 61 PRO B O 1
ATOM 2481 N N . PRO B 1 62 ? -5.328 -10.312 -23.812 1 94.56 62 PRO B N 1
ATOM 2482 C CA . PRO B 1 62 ? -4.562 -11.352 -24.5 1 94.56 62 PRO B CA 1
ATOM 2483 C C . PRO B 1 62 ? -4.309 -12.578 -23.625 1 94.56 62 PRO B C 1
ATOM 2485 O O . PRO B 1 62 ? -4.145 -12.445 -22.406 1 94.56 62 PRO B O 1
ATOM 2488 N N . PRO B 1 63 ? -4.23 -13.742 -24.188 1 94.44 63 PRO B N 1
ATOM 2489 C CA . PRO B 1 63 ? -4.02 -14.977 -23.422 1 94.44 63 PRO B CA 1
ATOM 2490 C C . PRO B 1 63 ? -2.789 -14.922 -22.531 1 94.44 63 PRO B C 1
ATOM 2492 O O . PRO B 1 63 ? -2.783 -15.508 -21.438 1 94.44 63 PRO B O 1
ATOM 2495 N N . SER B 1 64 ? -1.776 -14.133 -22.953 1 95.75 64 SER B N 1
ATOM 2496 C CA . SER B 1 64 ? -0.521 -14.047 -22.219 1 95.75 64 SER B CA 1
ATOM 2497 C C . SER B 1 64 ? -0.696 -13.273 -20.922 1 95.75 64 SER B C 1
ATOM 2499 O O . SER B 1 64 ? 0.184 -13.289 -20.047 1 95.75 64 SER B O 1
ATOM 2501 N N . SER B 1 65 ? -1.826 -12.68 -20.719 1 97.12 65 SER B N 1
ATOM 2502 C CA . SER B 1 65 ? -2.037 -11.812 -19.578 1 97.12 65 SER B CA 1
ATOM 2503 C C . SER B 1 65 ? -2.111 -12.617 -18.281 1 97.12 65 SER B C 1
ATOM 2505 O O . SER B 1 65 ? -1.948 -12.062 -17.188 1 97.12 65 SER B O 1
ATOM 2507 N N . LEU B 1 66 ? -2.428 -13.906 -18.453 1 97.94 66 LEU B N 1
ATOM 2508 C CA . LEU B 1 66 ? -2.477 -14.773 -17.281 1 97.94 66 LEU B CA 1
ATOM 2509 C C . LEU B 1 66 ? -1.986 -16.172 -17.625 1 97.94 66 LEU B C 1
ATOM 2511 O O . LEU B 1 66 ? -2.414 -16.766 -18.625 1 97.94 66 LEU B O 1
ATOM 2515 N N . THR B 1 67 ? -1.111 -16.656 -16.859 1 97.75 67 THR B N 1
ATOM 2516 C CA . THR B 1 67 ? -0.655 -18.047 -16.922 1 97.75 67 THR B CA 1
ATOM 2517 C C . THR B 1 67 ? -0.761 -18.703 -15.555 1 97.75 67 THR B C 1
ATOM 2519 O O . THR B 1 67 ? -0.39 -18.109 -14.539 1 97.75 67 THR B O 1
ATOM 2522 N N . ILE B 1 68 ? -1.33 -19.875 -15.516 1 98.06 68 ILE B N 1
ATOM 2523 C CA . ILE B 1 68 ? -1.378 -20.672 -14.289 1 98.06 68 ILE B CA 1
ATOM 2524 C C . ILE B 1 68 ? -0.646 -22 -14.508 1 98.06 68 ILE B C 1
ATOM 2526 O O . ILE B 1 68 ? -0.909 -22.703 -15.484 1 98.06 68 ILE B O 1
ATOM 2530 N N . ILE B 1 69 ? 0.276 -22.281 -13.656 1 97.81 69 ILE B N 1
ATOM 2531 C CA . ILE B 1 69 ? 1.039 -23.516 -13.672 1 97.81 69 ILE B CA 1
ATOM 2532 C C . ILE B 1 69 ? 0.698 -24.344 -12.438 1 97.81 69 ILE B C 1
ATOM 2534 O O . ILE B 1 69 ? 1.268 -24.141 -11.367 1 97.81 69 ILE B O 1
ATOM 2538 N N . PRO B 1 70 ? -0.209 -25.312 -12.594 1 97.06 70 PRO B N 1
ATOM 2539 C CA . PRO B 1 70 ? -0.578 -26.156 -11.453 1 97.06 70 PRO B CA 1
ATOM 2540 C C . PRO B 1 70 ? 0.544 -27.109 -11.031 1 97.06 70 PRO B C 1
ATOM 2542 O O . PRO B 1 70 ? 1.404 -27.453 -11.844 1 97.06 70 PRO B O 1
ATOM 2545 N N . ASN B 1 71 ? 0.621 -27.469 -9.805 1 96.62 71 ASN B N 1
ATOM 2546 C CA . ASN B 1 71 ? 1.569 -28.438 -9.25 1 96.62 71 ASN B CA 1
ATOM 2547 C C . ASN B 1 71 ? 3.012 -28.031 -9.555 1 96.62 71 ASN B C 1
ATOM 2549 O O . ASN B 1 71 ? 3.811 -28.859 -9.992 1 96.62 71 ASN B O 1
ATOM 2553 N N . PHE B 1 72 ? 3.23 -26.797 -9.484 1 98.12 72 PHE B N 1
ATOM 2554 C CA . PHE B 1 72 ? 4.57 -26.266 -9.727 1 98.12 72 PHE B CA 1
ATOM 2555 C C . PHE B 1 72 ? 5.547 -26.781 -8.672 1 98.12 72 PHE B C 1
ATOM 2557 O O . PHE B 1 72 ? 6.676 -27.156 -9 1 98.12 72 PHE B O 1
ATOM 2564 N N . LEU B 1 73 ? 5.133 -26.719 -7.453 1 98.56 73 LEU B N 1
ATOM 2565 C CA . LEU B 1 73 ? 5.969 -27.266 -6.383 1 98.56 73 LEU B CA 1
ATOM 2566 C C . LEU B 1 73 ? 5.449 -28.609 -5.914 1 98.56 73 LEU B C 1
ATOM 2568 O O . LEU B 1 73 ? 4.238 -28.828 -5.82 1 98.56 73 LEU B O 1
ATOM 2572 N N . SER B 1 74 ? 6.371 -29.516 -5.559 1 98 74 SER B N 1
ATOM 2573 C CA . SER B 1 74 ? 6.02 -30.75 -4.867 1 98 74 SER B CA 1
ATOM 2574 C C . SER B 1 74 ? 5.555 -30.469 -3.441 1 98 74 SER B C 1
ATOM 2576 O O . SER B 1 74 ? 5.828 -29.406 -2.891 1 98 74 SER B O 1
ATOM 2578 N N . PRO B 1 75 ? 4.867 -31.469 -2.84 1 97.94 75 PRO B N 1
ATOM 2579 C CA . PRO B 1 75 ? 4.465 -31.297 -1.442 1 97.94 75 PRO B CA 1
ATOM 2580 C C . PRO B 1 75 ? 5.645 -31.016 -0.516 1 97.94 75 PRO B C 1
ATOM 2582 O O . PRO B 1 75 ? 5.531 -30.219 0.416 1 97.94 75 PRO B O 1
ATOM 2585 N N . ALA B 1 76 ? 6.742 -31.641 -0.793 1 98.12 76 ALA B N 1
ATOM 2586 C CA . ALA B 1 76 ? 7.926 -31.438 0.037 1 98.12 76 ALA B CA 1
ATOM 2587 C C . ALA B 1 76 ? 8.453 -30.016 -0.091 1 98.12 76 ALA B C 1
ATOM 2589 O O . ALA B 1 76 ? 8.82 -29.391 0.908 1 98.12 76 ALA B O 1
ATOM 2590 N N . GLN B 1 77 ? 8.5 -29.516 -1.276 1 98.38 77 GLN B N 1
ATOM 2591 C CA . GLN B 1 77 ? 8.945 -28.156 -1.515 1 98.38 77 GLN B CA 1
ATOM 2592 C C . GLN B 1 77 ? 7.992 -27.141 -0.878 1 98.38 77 GLN B C 1
ATOM 2594 O O . GLN B 1 77 ? 8.43 -26.141 -0.32 1 98.38 77 GLN B O 1
ATOM 2599 N N . GLN B 1 78 ? 6.723 -27.469 -0.954 1 98.75 78 GLN B N 1
ATOM 2600 C CA . GLN B 1 78 ? 5.73 -26.594 -0.324 1 98.75 78 GLN B CA 1
ATOM 2601 C C . GLN B 1 78 ? 5.961 -26.5 1.181 1 98.75 78 GLN B C 1
ATOM 2603 O O . GLN B 1 78 ? 5.934 -25.406 1.748 1 98.75 78 GLN B O 1
ATOM 2608 N N . ALA B 1 79 ? 6.176 -27.609 1.746 1 98.44 79 ALA B N 1
ATOM 2609 C CA . ALA B 1 79 ? 6.395 -27.656 3.189 1 98.44 79 ALA B CA 1
ATOM 2610 C C . ALA B 1 79 ? 7.629 -26.844 3.58 1 98.44 79 ALA B C 1
ATOM 2612 O O . ALA B 1 79 ? 7.617 -26.109 4.57 1 98.44 79 ALA B O 1
ATOM 2613 N N . LEU B 1 80 ? 8.656 -26.984 2.82 1 97.94 80 LEU B N 1
ATOM 2614 C CA . LEU B 1 80 ? 9.922 -26.312 3.098 1 97.94 80 LEU B CA 1
ATOM 2615 C C . LEU B 1 80 ? 9.75 -24.797 3.051 1 97.94 80 LEU B C 1
ATOM 2617 O O . LEU B 1 80 ? 10.133 -24.094 3.99 1 97.94 80 LEU B O 1
ATOM 2621 N N . ILE B 1 81 ? 9.188 -24.281 2.027 1 98.38 81 ILE B N 1
ATOM 2622 C CA . ILE B 1 81 ? 9.094 -22.828 1.851 1 98.38 81 ILE B CA 1
ATOM 2623 C C . ILE B 1 81 ? 8.047 -22.266 2.801 1 98.38 81 ILE B C 1
ATOM 2625 O O . ILE B 1 81 ? 8.195 -21.141 3.287 1 98.38 81 ILE B O 1
ATOM 2629 N N . THR B 1 82 ? 7.027 -23.031 3.133 1 98.69 82 THR B N 1
ATOM 2630 C CA . THR B 1 82 ? 6.035 -22.609 4.113 1 98.69 82 THR B CA 1
ATOM 2631 C C . THR B 1 82 ? 6.68 -22.422 5.484 1 98.69 82 THR B C 1
ATOM 2633 O O . THR B 1 82 ? 6.422 -21.422 6.168 1 98.69 82 THR B O 1
ATOM 2636 N N . LYS B 1 83 ? 7.488 -23.359 5.812 1 98 83 LYS B N 1
ATOM 2637 C CA . LYS B 1 83 ? 8.18 -23.266 7.098 1 98 83 LYS B CA 1
ATOM 2638 C C . LYS B 1 83 ? 9.07 -22.031 7.164 1 98 83 LYS B C 1
ATOM 2640 O O . LYS B 1 83 ? 9.078 -21.328 8.172 1 98 83 LYS B O 1
ATOM 2645 N N . SER B 1 84 ? 9.781 -21.812 6.152 1 97.5 84 SER B N 1
ATOM 2646 C CA . SER B 1 84 ? 10.641 -20.641 6.105 1 97.5 84 SER B CA 1
ATOM 2647 C C . SER B 1 84 ? 9.828 -19.344 6.152 1 97.5 84 SER B C 1
ATOM 2649 O O . SER B 1 84 ? 10.18 -18.406 6.867 1 97.5 84 SER B O 1
ATOM 2651 N N . ALA B 1 85 ? 8.742 -19.281 5.387 1 97.31 85 ALA B N 1
ATOM 2652 C CA . ALA B 1 85 ? 7.859 -18.125 5.375 1 97.31 85 ALA B CA 1
ATOM 2653 C C . ALA B 1 85 ? 7.301 -17.844 6.77 1 97.31 85 ALA B C 1
ATOM 2655 O O . ALA B 1 85 ? 7.285 -16.703 7.219 1 97.31 85 ALA B O 1
ATOM 2656 N N . ASP B 1 86 ? 6.93 -18.875 7.43 1 96.56 86 ASP B N 1
ATOM 2657 C CA . ASP B 1 86 ? 6.398 -18.734 8.781 1 96.56 86 ASP B CA 1
ATOM 2658 C C . ASP B 1 86 ? 7.441 -18.141 9.727 1 96.56 86 ASP B C 1
ATOM 2660 O O . ASP B 1 86 ? 7.125 -17.281 10.547 1 96.56 86 ASP B O 1
ATOM 2664 N N . LYS B 1 87 ? 8.594 -18.641 9.602 1 95.06 87 LYS B N 1
ATOM 2665 C CA . LYS B 1 87 ? 9.68 -18.125 10.43 1 95.06 87 LYS B CA 1
ATOM 2666 C C . LYS B 1 87 ? 9.914 -16.641 10.18 1 95.06 87 LYS B C 1
ATOM 2668 O O . LYS B 1 87 ? 10.062 -15.867 11.125 1 95.06 87 LYS B O 1
ATOM 2673 N N . LYS B 1 88 ? 9.922 -16.25 8.898 1 92.75 88 LYS B N 1
ATOM 2674 C CA . LYS B 1 88 ? 10.148 -14.859 8.547 1 92.75 88 LYS B CA 1
ATOM 2675 C C . LYS B 1 88 ? 9.008 -13.977 9.047 1 92.75 88 LYS B C 1
ATOM 2677 O O . LYS B 1 88 ? 9.25 -12.898 9.594 1 92.75 88 LYS B O 1
ATOM 2682 N N . LEU B 1 89 ? 7.801 -14.398 8.859 1 92.5 89 LEU B N 1
ATOM 2683 C CA . LEU B 1 89 ? 6.633 -13.641 9.289 1 92.5 89 LEU B CA 1
ATOM 2684 C C . LEU B 1 89 ? 6.641 -13.445 10.797 1 92.5 89 LEU B C 1
ATOM 2686 O O . LEU B 1 89 ? 6.355 -12.352 11.289 1 92.5 89 LEU B O 1
ATOM 2690 N N . ARG B 1 90 ? 6.977 -14.492 11.508 1 90 90 ARG B N 1
ATOM 2691 C CA . ARG B 1 90 ? 7.02 -14.391 12.961 1 90 90 ARG B CA 1
ATOM 2692 C C . ARG B 1 90 ? 8.078 -13.391 13.414 1 90 90 ARG B C 1
ATOM 2694 O O . ARG B 1 90 ? 7.84 -12.586 14.32 1 90 90 ARG B O 1
ATOM 2701 N N . ARG B 1 91 ? 9.148 -13.445 12.773 1 86.12 91 ARG B N 1
ATOM 2702 C CA . ARG B 1 91 ? 10.273 -12.594 13.148 1 86.12 91 ARG B CA 1
ATOM 2703 C C . ARG B 1 91 ? 10 -11.133 12.797 1 86.12 91 ARG B C 1
ATOM 2705 O O . ARG B 1 91 ? 10.297 -10.234 13.578 1 86.12 91 ARG B O 1
ATOM 2712 N N . LEU B 1 92 ? 9.406 -10.977 11.672 1 82.38 92 LEU B N 1
ATOM 2713 C CA . LEU B 1 92 ? 9.344 -9.633 11.117 1 82.38 92 LEU B CA 1
ATOM 2714 C C . LEU B 1 92 ? 7.996 -8.977 11.422 1 82.38 92 LEU B C 1
ATOM 2716 O O . LEU B 1 92 ? 7.883 -7.75 11.398 1 82.38 92 LEU B O 1
ATOM 2720 N N . CYS B 1 93 ? 6.926 -9.688 11.641 1 79.88 93 CYS B N 1
ATOM 2721 C CA . CYS B 1 93 ? 5.586 -9.141 11.812 1 79.88 93 CYS B CA 1
ATOM 2722 C C . CYS B 1 93 ? 5.008 -9.523 13.172 1 79.88 93 CYS B C 1
ATOM 2724 O O . CYS B 1 93 ? 4.016 -8.938 13.609 1 79.88 93 CYS B O 1
ATOM 2726 N N . GLY B 1 94 ? 5.617 -10.5 13.781 1 78.5 94 GLY B N 1
ATOM 2727 C CA . GLY B 1 94 ? 5.016 -11.039 14.992 1 78.5 94 GLY B CA 1
ATOM 2728 C C . GLY B 1 94 ? 3.918 -12.047 14.703 1 78.5 94 GLY B C 1
ATOM 2729 O O . GLY B 1 94 ? 3.9 -12.672 13.641 1 78.5 94 GLY B O 1
ATOM 2730 N N . ARG B 1 95 ? 3.016 -12.219 15.711 1 79 95 ARG B N 1
ATOM 2731 C CA . ARG B 1 95 ? 2.053 -13.312 15.617 1 79 95 ARG B CA 1
ATOM 2732 C C . ARG B 1 95 ? 0.668 -12.797 15.25 1 79 95 ARG B C 1
ATOM 2734 O O . ARG B 1 95 ? -0.191 -13.562 14.812 1 79 95 ARG B O 1
ATOM 2741 N N . GLU B 1 96 ? 0.549 -11.547 15.359 1 81.75 96 GLU B N 1
ATOM 2742 C CA . GLU B 1 96 ? -0.8 -11.008 15.219 1 81.75 96 GLU B CA 1
ATOM 2743 C C . GLU B 1 96 ? -1.068 -10.57 13.781 1 81.75 96 GLU B C 1
ATOM 2745 O O . GLU B 1 96 ? -0.188 -10.016 13.117 1 81.75 96 GLU B O 1
ATOM 2750 N N . TYR B 1 97 ? -2.277 -10.93 13.312 1 86.25 97 TYR B N 1
ATOM 2751 C CA . TYR B 1 97 ? -2.725 -10.43 12.016 1 86.25 97 TYR B CA 1
ATOM 2752 C C . TYR B 1 97 ? -3.18 -8.977 12.125 1 86.25 97 TYR B C 1
ATOM 2754 O O . TYR B 1 97 ? -3.807 -8.586 13.117 1 86.25 97 TYR B O 1
ATOM 2762 N N . TRP B 1 98 ? -2.848 -8.32 11.078 1 81.19 98 TRP B N 1
ATOM 2763 C CA . TRP B 1 98 ? -3.217 -6.91 11.055 1 81.19 98 TRP B CA 1
ATOM 2764 C C . TRP B 1 98 ? -4.605 -6.723 10.453 1 81.19 98 TRP B C 1
ATOM 2766 O O . TRP B 1 98 ? -5.035 -7.508 9.602 1 81.19 98 TRP B O 1
ATOM 2776 N N . LYS B 1 99 ? -5.273 -5.684 10.859 1 73.69 99 LYS B N 1
ATOM 2777 C CA . LYS B 1 99 ? -6.676 -5.539 10.492 1 73.69 99 LYS B CA 1
ATOM 2778 C C . LYS B 1 99 ? -6.832 -4.641 9.266 1 73.69 99 LYS B C 1
ATOM 2780 O O . LYS B 1 99 ? -7.867 -4.672 8.594 1 73.69 99 LYS B O 1
ATOM 2785 N N . GLY B 1 100 ? -5.816 -3.859 9.008 1 69.75 100 GLY B N 1
ATOM 2786 C CA . GLY B 1 100 ? -6.133 -3.297 7.699 1 69.75 100 GLY B CA 1
ATOM 2787 C C . GLY B 1 100 ? -5.246 -2.127 7.324 1 69.75 100 GLY B C 1
ATOM 2788 O O . GLY B 1 100 ? -4.609 -1.518 8.188 1 69.75 100 GLY B O 1
ATOM 2789 N N . HIS B 1 101 ? -5.203 -1.826 5.953 1 79.06 101 HIS B N 1
ATOM 2790 C CA . HIS B 1 101 ? -4.57 -0.676 5.32 1 79.06 101 HIS B CA 1
ATOM 2791 C C . HIS B 1 101 ? -5.527 0.508 5.238 1 79.06 101 HIS B C 1
ATOM 2793 O O . HIS B 1 101 ? -6.734 0.352 5.445 1 79.06 101 HIS B O 1
ATOM 2799 N N . PHE B 1 102 ? -5.035 1.645 5 1 75.94 102 PHE B N 1
ATOM 2800 C CA . PHE B 1 102 ? -5.848 2.854 4.93 1 75.94 102 PHE B CA 1
ATOM 2801 C C . PHE B 1 102 ? -6.891 2.74 3.822 1 75.94 102 PHE B C 1
ATOM 2803 O O . PHE B 1 102 ? -7.953 3.361 3.9 1 75.94 102 PHE B O 1
ATOM 2810 N N . ASP B 1 103 ? -6.547 1.931 2.83 1 78 103 ASP B N 1
ATOM 2811 C CA . ASP B 1 103 ? -7.438 1.879 1.675 1 78 103 ASP B CA 1
ATOM 2812 C C . ASP B 1 103 ? -8.508 0.802 1.854 1 78 103 ASP B C 1
ATOM 2814 O O . ASP B 1 103 ? -9.359 0.615 0.982 1 78 103 ASP B O 1
ATOM 2818 N N . GLY B 1 104 ? -8.43 0.074 2.928 1 82.88 104 GLY B N 1
ATOM 2819 C CA . GLY B 1 104 ? -9.445 -0.915 3.242 1 82.88 104 GLY B CA 1
ATOM 2820 C C . GLY B 1 104 ? -9.406 -2.125 2.328 1 82.88 104 GLY B C 1
ATOM 2821 O O . GLY B 1 104 ? -10.359 -2.9 2.275 1 82.88 104 GLY B O 1
ATOM 2822 N N . VAL B 1 105 ? -8.312 -2.303 1.68 1 91.12 105 VAL B N 1
ATOM 2823 C CA . VAL B 1 105 ? -8.227 -3.305 0.623 1 91.12 105 VAL B CA 1
ATOM 2824 C C . VAL B 1 105 ? -7.973 -4.68 1.234 1 91.12 105 VAL B C 1
ATOM 2826 O O . VAL B 1 105 ? -8.469 -5.691 0.731 1 91.12 105 VAL B O 1
ATOM 2829 N N . ILE B 1 106 ? -7.215 -4.75 2.283 1 92.06 106 ILE B N 1
ATOM 2830 C CA . ILE B 1 106 ? -6.828 -6.051 2.816 1 92.06 106 ILE B CA 1
ATOM 2831 C C . ILE B 1 106 ? -7.137 -6.109 4.312 1 92.06 106 ILE B C 1
ATOM 2833 O O . ILE B 1 106 ? -6.961 -5.117 5.023 1 92.06 106 ILE B O 1
ATOM 2837 N N . GLU B 1 107 ? -7.605 -7.215 4.734 1 90.75 107 GLU B N 1
ATOM 2838 C CA . GLU B 1 107 ? -7.918 -7.445 6.141 1 90.75 107 GLU B CA 1
ATOM 2839 C C . GLU B 1 107 ? -7.379 -8.797 6.613 1 90.75 107 GLU B C 1
ATOM 2841 O O . GLU B 1 107 ? -7.398 -9.773 5.863 1 90.75 107 GLU B O 1
ATOM 2846 N N . LYS B 1 108 ? -6.945 -8.805 7.934 1 91.25 108 LYS B N 1
ATOM 2847 C CA . LYS B 1 108 ? -6.488 -10.016 8.617 1 91.25 108 LYS B CA 1
ATOM 2848 C C . LYS B 1 108 ? -5.316 -10.656 7.871 1 91.25 108 LYS B C 1
ATOM 2850 O O . LYS B 1 108 ? -5.422 -11.781 7.391 1 91.25 108 LYS B O 1
ATOM 2855 N N . TYR B 1 109 ? -4.227 -9.914 7.93 1 92.62 109 TYR B N 1
ATOM 2856 C CA . TYR B 1 109 ? -3.074 -10.32 7.137 1 92.62 109 TYR B CA 1
ATOM 2857 C C . TYR B 1 109 ? -1.771 -10.016 7.867 1 92.62 109 TYR B C 1
ATOM 2859 O O . TYR B 1 109 ? -1.765 -9.281 8.859 1 92.62 109 TYR B O 1
ATOM 2867 N N . ARG B 1 110 ? -0.724 -10.641 7.43 1 90.81 110 ARG B N 1
ATOM 2868 C 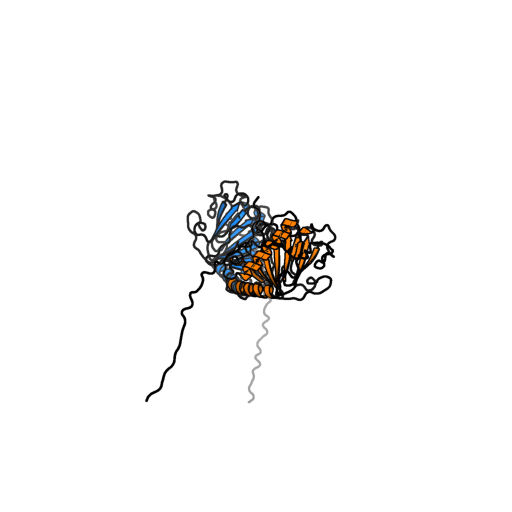CA . ARG B 1 110 ? 0.672 -10.297 7.68 1 90.81 110 ARG B CA 1
ATOM 2869 C C . ARG B 1 110 ? 1.471 -10.258 6.383 1 90.81 110 ARG B C 1
ATOM 2871 O O . ARG B 1 110 ? 1.191 -11.023 5.457 1 90.81 110 ARG B O 1
ATOM 2878 N N . GLU B 1 111 ? 2.4 -9.383 6.34 1 91.06 111 GLU B N 1
ATOM 2879 C CA . GLU B 1 111 ? 3.217 -9.352 5.129 1 91.06 111 GLU B CA 1
ATOM 2880 C C . GLU B 1 111 ? 4.617 -8.82 5.422 1 91.06 111 GLU B C 1
ATOM 2882 O O . GLU B 1 111 ? 4.812 -8.062 6.371 1 91.06 111 GLU B O 1
ATOM 2887 N N . CYS B 1 112 ? 5.57 -9.305 4.641 1 90.31 112 CYS B N 1
ATOM 2888 C CA . CYS B 1 112 ? 6.93 -8.773 4.727 1 90.31 112 CYS B CA 1
ATOM 2889 C C . CYS B 1 112 ? 7.703 -9.047 3.443 1 90.31 112 CYS B C 1
ATOM 2891 O O . CYS B 1 112 ? 7.398 -9.992 2.715 1 90.31 112 CYS B O 1
ATOM 2893 N N . SER B 1 113 ? 8.672 -8.25 3.225 1 90.69 113 SER B N 1
ATOM 2894 C CA . SER B 1 113 ? 9.633 -8.492 2.156 1 90.69 113 SER B CA 1
ATOM 2895 C C . SER B 1 113 ? 10.844 -9.273 2.664 1 90.69 113 SER B C 1
ATOM 2897 O O . SER B 1 113 ? 11.297 -9.055 3.791 1 90.69 113 SER B O 1
ATOM 2899 N N . VAL B 1 114 ? 11.32 -10.117 1.763 1 91.5 114 VAL B N 1
ATOM 2900 C CA . VAL B 1 114 ? 12.43 -10.961 2.18 1 91.5 114 VAL B CA 1
ATOM 2901 C C . VAL B 1 114 ? 13.562 -10.859 1.163 1 91.5 114 VAL B C 1
ATOM 2903 O O . VAL B 1 114 ? 13.703 -11.719 0.29 1 91.5 114 VAL B O 1
ATOM 2906 N N . GLY B 1 115 ? 14.453 -9.992 1.385 1 89.31 115 GLY B N 1
ATOM 2907 C CA . GLY B 1 115 ? 15.594 -9.812 0.498 1 89.31 115 GLY B CA 1
ATOM 2908 C C . GLY B 1 115 ? 16.562 -10.977 0.531 1 89.31 115 GLY B C 1
ATOM 2909 O O . GLY B 1 115 ? 17.234 -11.266 -0.468 1 89.31 115 GLY B O 1
ATOM 2910 N N . ALA B 1 116 ? 16.609 -11.664 1.599 1 87.69 116 ALA B N 1
ATOM 2911 C CA . ALA B 1 116 ? 17.547 -12.773 1.797 1 87.69 116 ALA B CA 1
ATOM 2912 C C . ALA B 1 116 ? 17.266 -13.898 0.799 1 87.69 116 ALA B C 1
ATOM 2914 O O . ALA B 1 116 ? 18.172 -14.672 0.468 1 87.69 116 ALA B O 1
ATOM 2915 N N . TRP B 1 117 ? 16.047 -14.023 0.348 1 93.44 117 TRP B N 1
ATOM 2916 C CA . TRP B 1 117 ? 15.672 -15.094 -0.569 1 93.44 117 TRP B CA 1
ATOM 2917 C C . TRP B 1 117 ? 16.188 -14.812 -1.977 1 93.44 117 TRP B C 1
ATOM 2919 O O . TRP B 1 117 ? 16.156 -15.695 -2.844 1 93.44 117 TRP B O 1
ATOM 2929 N N . SER B 1 118 ? 16.656 -13.57 -2.215 1 87.88 118 SER B N 1
ATOM 2930 C CA . SER B 1 118 ? 17.172 -13.211 -3.531 1 87.88 118 SER B CA 1
ATOM 2931 C C . SER B 1 118 ? 18.703 -13.172 -3.537 1 87.88 118 SER B C 1
ATOM 2933 O O . SER B 1 118 ? 19.312 -12.828 -4.551 1 87.88 118 SER B O 1
ATOM 2935 N N . ARG B 1 119 ? 19.328 -13.43 -2.408 1 80.19 119 ARG B N 1
ATOM 2936 C CA . ARG B 1 119 ? 20.781 -13.336 -2.311 1 80.19 119 ARG B CA 1
ATOM 2937 C C . ARG B 1 119 ? 21.422 -14.711 -2.4 1 80.19 119 ARG B C 1
ATOM 2939 O O . ARG B 1 119 ? 20.953 -15.664 -1.772 1 80.19 119 ARG B O 1
ATOM 2946 N N . SER B 1 120 ? 22.391 -14.68 -3.244 1 71.94 120 SER B N 1
ATOM 2947 C CA . SER B 1 120 ? 23.172 -15.906 -3.361 1 71.94 120 SER B CA 1
ATOM 2948 C C . SER B 1 120 ? 23.969 -16.188 -2.09 1 71.94 120 SER B C 1
ATOM 2950 O O . SER B 1 120 ? 24.484 -15.258 -1.465 1 71.94 120 SER B O 1
ATOM 2952 N N . GLY B 1 121 ? 23.938 -17.391 -1.641 1 66.06 121 GLY B N 1
ATOM 2953 C CA . GLY B 1 121 ? 24.75 -17.766 -0.505 1 66.06 121 GLY B CA 1
ATOM 2954 C C . GLY B 1 121 ? 24.062 -17.547 0.831 1 66.06 121 GLY B C 1
ATOM 2955 O O . GLY B 1 121 ? 24.719 -17.516 1.873 1 66.06 121 GLY B O 1
ATOM 2956 N N . GLY B 1 122 ? 22.891 -17.297 0.774 1 65.81 122 GLY B N 1
ATOM 2957 C CA . GLY B 1 122 ? 22.203 -17.047 2.033 1 65.81 122 GLY B CA 1
ATOM 2958 C C . GLY B 1 122 ? 21.984 -18.297 2.854 1 65.81 122 GLY B C 1
ATOM 2959 O O . GLY B 1 122 ? 22.391 -19.391 2.447 1 65.81 122 GLY B O 1
ATOM 2960 N N . ASP B 1 123 ? 21.453 -18.188 4.074 1 78.75 123 ASP B N 1
ATOM 2961 C CA . ASP B 1 123 ? 21.328 -19.203 5.113 1 78.75 123 ASP B CA 1
ATOM 2962 C C . ASP B 1 123 ? 20.266 -20.234 4.738 1 78.75 123 ASP B C 1
ATOM 2964 O O . ASP B 1 123 ? 20.141 -21.266 5.406 1 78.75 123 ASP B O 1
ATOM 2968 N N . GLU B 1 124 ? 19.578 -20.047 3.586 1 92.69 124 GLU B N 1
ATOM 2969 C CA . GLU B 1 124 ? 18.531 -20.969 3.174 1 92.69 124 GLU B CA 1
ATOM 2970 C C . GLU B 1 124 ? 18.641 -21.328 1.692 1 92.69 124 GLU B C 1
ATOM 2972 O O . GLU B 1 124 ? 17.797 -20.938 0.889 1 92.69 124 GLU B O 1
ATOM 2977 N N . PRO B 1 125 ? 19.609 -22.172 1.38 1 93.06 125 PRO B N 1
ATOM 2978 C CA . PRO B 1 125 ? 19.891 -22.438 -0.036 1 93.06 125 PRO B CA 1
ATOM 2979 C C . PRO B 1 125 ? 18.703 -23.078 -0.757 1 93.06 125 PRO B C 1
ATOM 2981 O O . PRO B 1 125 ? 18.484 -22.812 -1.941 1 93.06 125 PRO B O 1
ATOM 2984 N N . GLU B 1 126 ? 17.984 -23.969 -0.084 1 95.12 126 GLU B N 1
ATOM 2985 C CA . GLU B 1 126 ? 16.859 -24.641 -0.708 1 95.12 126 GLU B CA 1
ATOM 2986 C C . GLU B 1 126 ? 15.766 -23.641 -1.087 1 95.12 126 GLU B C 1
ATOM 2988 O O . GLU B 1 126 ? 15.117 -23.781 -2.129 1 95.12 126 GLU B O 1
ATOM 2993 N N . ILE B 1 127 ? 15.555 -22.672 -0.226 1 97 127 ILE B N 1
ATOM 2994 C CA . ILE B 1 127 ? 14.539 -21.656 -0.486 1 97 127 ILE B CA 1
ATOM 2995 C C . ILE B 1 127 ? 14.992 -20.766 -1.64 1 97 127 ILE B C 1
ATOM 2997 O O . ILE B 1 127 ? 14.203 -20.453 -2.537 1 97 127 ILE B O 1
ATOM 3001 N N . VAL B 1 128 ? 16.234 -20.422 -1.593 1 95.88 128 VAL B N 1
ATOM 3002 C CA . VAL B 1 128 ? 16.797 -19.625 -2.676 1 95.88 128 VAL B CA 1
ATOM 3003 C C . VAL B 1 128 ? 16.656 -20.375 -4 1 95.88 128 VAL B C 1
ATOM 3005 O O . VAL B 1 128 ? 16.328 -19.766 -5.027 1 95.88 128 VAL B O 1
ATOM 3008 N N . GLY B 1 129 ? 16.844 -21.641 -3.945 1 95.94 129 GLY B N 1
ATOM 3009 C CA . GLY B 1 129 ? 16.656 -22.453 -5.133 1 95.94 129 GLY B CA 1
ATOM 3010 C C . GLY B 1 129 ? 15.234 -22.406 -5.676 1 95.94 129 GLY B C 1
ATOM 3011 O O . GLY B 1 129 ? 15.039 -22.328 -6.891 1 95.94 129 GLY B O 1
ATOM 3012 N N . ILE B 1 130 ? 14.273 -22.484 -4.809 1 97.31 130 ILE B N 1
ATOM 3013 C CA . ILE B 1 130 ? 12.875 -22.406 -5.207 1 97.31 130 ILE B CA 1
ATOM 3014 C C . ILE B 1 130 ? 12.586 -21.047 -5.84 1 97.31 130 ILE B C 1
ATOM 3016 O O . ILE B 1 130 ? 11.961 -20.969 -6.902 1 97.31 130 ILE B O 1
ATOM 3020 N N . VAL B 1 131 ? 13.07 -19.984 -5.23 1 97.31 131 VAL B N 1
ATOM 3021 C CA . VAL B 1 131 ? 12.852 -18.625 -5.715 1 97.31 131 VAL B CA 1
ATOM 3022 C C . VAL B 1 131 ? 13.508 -18.453 -7.086 1 97.31 131 VAL B C 1
ATOM 3024 O O . VAL B 1 131 ? 12.906 -17.875 -7.996 1 97.31 131 VAL B O 1
ATOM 3027 N N . ASP B 1 132 ? 14.68 -18.969 -7.223 1 96.19 132 ASP B N 1
ATOM 3028 C CA . ASP B 1 132 ? 15.383 -18.906 -8.5 1 96.19 132 ASP B CA 1
ATOM 3029 C C . ASP B 1 132 ? 14.609 -19.656 -9.586 1 96.19 132 ASP B C 1
ATOM 3031 O O . ASP B 1 132 ? 14.562 -19.219 -10.742 1 96.19 132 ASP B O 1
ATOM 3035 N N . GLU B 1 133 ? 14.094 -20.766 -9.234 1 97.25 133 GLU B N 1
ATOM 3036 C CA . GLU B 1 133 ? 13.297 -21.531 -10.188 1 97.25 133 GLU B CA 1
ATOM 3037 C C . GLU B 1 133 ? 12.055 -20.75 -10.625 1 97.25 133 GLU B C 1
ATOM 3039 O O . GLU B 1 133 ? 11.688 -20.766 -11.805 1 97.25 133 GLU B O 1
ATOM 3044 N N . ILE B 1 134 ? 11.391 -20.109 -9.703 1 98 134 ILE B N 1
ATOM 3045 C CA . ILE B 1 134 ? 10.242 -19.281 -10.031 1 98 134 ILE B CA 1
ATOM 3046 C C . ILE B 1 134 ? 10.648 -18.203 -11.047 1 98 134 ILE B C 1
ATOM 3048 O O . ILE B 1 134 ? 10.008 -18.062 -12.086 1 98 134 ILE B O 1
ATOM 3052 N N . LYS B 1 135 ? 11.719 -17.531 -10.719 1 97.56 135 LYS B N 1
ATOM 3053 C CA . LYS B 1 135 ? 12.203 -16.484 -11.609 1 97.56 135 LYS B CA 1
ATOM 3054 C C . LYS B 1 135 ? 12.477 -17.031 -13.008 1 97.56 135 LYS B C 1
ATOM 3056 O O . LYS B 1 135 ? 12.055 -16.453 -14.008 1 97.56 135 LYS B O 1
ATOM 3061 N N . LYS B 1 136 ? 13.141 -18.109 -13.031 1 97.5 136 LYS B N 1
ATOM 3062 C CA . LYS B 1 136 ? 13.516 -18.734 -14.297 1 97.5 136 LYS B CA 1
ATOM 3063 C C . LYS B 1 136 ? 12.281 -19.078 -15.125 1 97.5 136 LYS B C 1
ATOM 3065 O O . LYS B 1 136 ? 12.211 -18.766 -16.312 1 97.5 136 LYS B O 1
ATOM 3070 N N . VAL B 1 137 ? 11.352 -19.703 -14.516 1 97.81 137 VAL B N 1
ATOM 3071 C CA . VAL B 1 137 ? 10.156 -20.156 -15.219 1 97.81 137 VAL B CA 1
ATOM 3072 C C . VAL B 1 137 ? 9.367 -18.953 -15.711 1 97.81 137 VAL B C 1
ATOM 3074 O O . VAL B 1 137 ? 8.883 -18.938 -16.844 1 97.81 137 VAL B O 1
ATOM 3077 N N . VAL B 1 138 ? 9.219 -17.906 -14.867 1 98.06 138 VAL B N 1
ATOM 3078 C CA . VAL B 1 138 ? 8.5 -16.703 -15.273 1 98.06 138 VAL B CA 1
ATOM 3079 C C . VAL B 1 138 ? 9.203 -16.047 -16.453 1 98.06 138 VAL B C 1
ATOM 3081 O O . VAL B 1 138 ? 8.555 -15.633 -17.422 1 98.06 138 VAL B O 1
ATOM 3084 N N . GLU B 1 139 ? 10.492 -15.992 -16.391 1 97.56 139 GLU B N 1
ATOM 3085 C CA . GLU B 1 139 ? 11.266 -15.406 -17.484 1 97.56 139 GLU B CA 1
ATOM 3086 C C . GLU B 1 139 ? 11.086 -16.188 -18.781 1 97.56 139 GLU B C 1
ATOM 3088 O O . GLU B 1 139 ? 10.914 -15.602 -19.844 1 97.56 139 GLU B O 1
ATOM 3093 N N . GLU B 1 140 ? 11.07 -17.5 -18.672 1 97 140 GLU B N 1
ATOM 309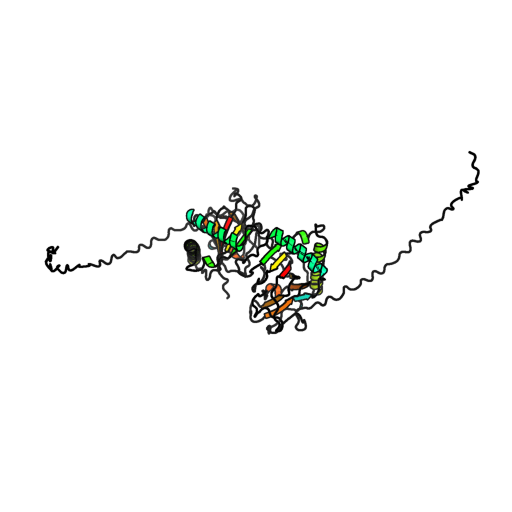4 C CA . GLU B 1 140 ? 10.859 -18.359 -19.828 1 97 140 GLU B CA 1
ATOM 3095 C C . GLU B 1 140 ? 9.477 -18.125 -20.453 1 97 140 GLU B C 1
ATOM 3097 O O . GLU B 1 140 ? 9.352 -18 -21.672 1 97 140 GLU B O 1
ATOM 3102 N N . VAL B 1 141 ? 8.492 -18.062 -19.594 1 96.56 141 VAL B N 1
ATOM 3103 C CA . VAL B 1 141 ? 7.125 -17.875 -20.062 1 96.56 141 VAL B CA 1
ATOM 3104 C C . VAL B 1 141 ? 6.992 -16.516 -20.75 1 96.56 141 VAL B C 1
ATOM 3106 O O . VAL B 1 141 ? 6.41 -16.422 -21.828 1 96.56 141 VAL B O 1
ATOM 3109 N N . VAL B 1 142 ? 7.539 -15.5 -20.156 1 96.38 142 VAL B N 1
ATOM 3110 C CA . VAL B 1 142 ? 7.434 -14.141 -20.672 1 96.38 142 VAL B CA 1
ATOM 3111 C C . VAL B 1 142 ? 8.219 -14.016 -21.969 1 96.38 142 VAL B C 1
ATOM 3113 O O . VAL B 1 142 ? 7.742 -13.406 -22.938 1 96.38 142 VAL B O 1
ATOM 3116 N N . GLU B 1 143 ? 9.352 -14.633 -22.016 1 95 143 GLU B N 1
ATOM 3117 C CA . GLU B 1 143 ? 10.203 -14.57 -23.203 1 95 143 GLU B CA 1
ATOM 3118 C C . GLU B 1 143 ? 9.578 -15.344 -24.375 1 95 143 GLU B C 1
ATOM 3120 O O . GLU B 1 143 ? 9.734 -14.953 -25.531 1 95 143 GLU B O 1
ATOM 3125 N N . ALA B 1 144 ? 8.969 -16.438 -24.031 1 94 144 ALA B N 1
ATOM 3126 C CA . ALA B 1 144 ? 8.289 -17.219 -25.062 1 94 144 ALA B CA 1
ATOM 3127 C C . ALA B 1 144 ? 7.227 -16.391 -25.766 1 94 144 ALA B C 1
ATOM 3129 O O . ALA B 1 144 ? 6.922 -16.625 -26.938 1 94 144 ALA B O 1
ATOM 3130 N N . ASP B 1 145 ? 6.738 -15.375 -25.109 1 91.88 145 ASP B N 1
ATOM 3131 C CA . ASP B 1 145 ? 5.715 -14.508 -25.672 1 91.88 145 ASP B CA 1
ATOM 3132 C C . ASP B 1 145 ? 6.328 -13.219 -26.219 1 91.88 145 ASP B C 1
ATOM 3134 O O . ASP B 1 145 ? 5.609 -12.266 -26.531 1 91.88 145 ASP B O 1
ATOM 3138 N N . GLY B 1 146 ? 7.652 -13.141 -26.234 1 92.19 146 GLY B N 1
ATOM 3139 C CA . GLY B 1 146 ? 8.344 -12 -26.812 1 92.19 146 GLY B CA 1
ATOM 3140 C C . GLY B 1 146 ? 8.586 -10.875 -25.828 1 92.19 146 GLY B C 1
ATOM 3141 O O . GLY B 1 146 ? 8.93 -9.758 -26.219 1 92.19 146 GLY B O 1
ATOM 3142 N N . GLY B 1 147 ? 8.383 -11.18 -24.578 1 93.06 147 GLY B N 1
ATOM 3143 C CA . GLY B 1 147 ? 8.57 -10.156 -23.562 1 93.06 147 GLY B CA 1
ATOM 3144 C C . GLY B 1 147 ? 9.898 -10.281 -22.828 1 93.06 147 GLY B C 1
ATOM 3145 O O . GLY B 1 147 ? 10.742 -11.094 -23.203 1 93.06 147 GLY B O 1
ATOM 3146 N N . ARG B 1 148 ? 10.055 -9.344 -21.875 1 94.31 148 ARG B N 1
ATOM 3147 C CA . ARG B 1 148 ? 11.211 -9.352 -20.984 1 94.31 148 ARG B CA 1
ATOM 3148 C C . ARG B 1 148 ? 10.812 -9 -19.562 1 94.31 148 ARG B C 1
ATOM 3150 O O . ARG B 1 148 ? 10 -8.094 -19.344 1 94.31 148 ARG B O 1
ATOM 3157 N N . VAL B 1 149 ? 11.406 -9.656 -18.625 1 95.94 149 VAL B N 1
ATOM 3158 C CA . VAL B 1 149 ? 11.039 -9.438 -17.234 1 95.94 149 VAL B CA 1
ATOM 3159 C C . VAL B 1 149 ? 11.859 -8.289 -16.656 1 95.94 149 VAL B C 1
ATOM 3161 O O . VAL B 1 149 ? 11.328 -7.434 -15.945 1 95.94 149 VAL B O 1
ATOM 3164 N N . GLY B 1 150 ? 13.125 -8.258 -16.953 1 95.06 150 GLY B N 1
ATOM 3165 C CA . GLY B 1 150 ? 13.992 -7.27 -16.344 1 95.06 150 GLY B CA 1
ATOM 3166 C C . GLY B 1 150 ? 14.367 -7.605 -14.914 1 95.06 150 GLY B C 1
ATOM 3167 O O . GLY B 1 150 ? 14.578 -8.773 -14.586 1 95.06 150 GLY B O 1
ATOM 3168 N N . LYS B 1 151 ? 14.531 -6.59 -14.055 1 95.25 151 LYS B N 1
ATOM 3169 C CA . LYS B 1 151 ? 14.977 -6.785 -12.68 1 95.25 151 LYS B CA 1
ATOM 3170 C C . LYS B 1 151 ? 13.797 -7.109 -11.758 1 95.25 151 LYS B C 1
ATOM 3172 O O . LYS B 1 151 ? 12.711 -6.562 -11.93 1 95.25 151 LYS B O 1
ATOM 3177 N N . TRP B 1 152 ? 14.141 -7.988 -10.812 1 96 152 TRP B N 1
ATOM 3178 C CA . TRP B 1 152 ? 13.117 -8.375 -9.844 1 96 152 TRP B CA 1
ATOM 3179 C C . TRP B 1 152 ? 13.219 -7.516 -8.586 1 96 152 TRP B C 1
ATOM 3181 O O . TRP B 1 152 ? 14.312 -7.168 -8.148 1 96 152 TRP B O 1
ATOM 3191 N N . LEU B 1 153 ? 12.094 -7.16 -8 1 94.5 153 LEU B N 1
ATOM 3192 C CA . LEU B 1 153 ? 12.062 -6.715 -6.613 1 94.5 153 LEU B CA 1
ATOM 3193 C C . LEU B 1 153 ? 12.211 -7.898 -5.664 1 94.5 153 LEU B C 1
ATOM 3195 O O . LEU B 1 153 ? 12.133 -9.055 -6.086 1 94.5 153 LEU B O 1
ATOM 3199 N N . ASP B 1 154 ? 12.414 -7.629 -4.375 1 93 154 ASP B N 1
ATOM 3200 C CA . ASP B 1 154 ? 12.523 -8.703 -3.389 1 93 154 ASP B CA 1
ATOM 3201 C C . ASP B 1 154 ? 11.203 -9.461 -3.26 1 93 154 ASP B C 1
ATOM 3203 O O . ASP B 1 154 ? 10.125 -8.875 -3.357 1 93 154 ASP B O 1
ATOM 3207 N N . PRO B 1 155 ? 11.367 -10.781 -3.051 1 95.75 155 PRO B N 1
ATOM 3208 C CA . PRO B 1 155 ? 10.148 -11.539 -2.783 1 95.75 155 PRO B CA 1
ATOM 3209 C C . PRO B 1 155 ? 9.359 -10.992 -1.596 1 95.75 155 PRO B C 1
ATOM 3211 O O . PRO B 1 155 ? 9.953 -10.5 -0.633 1 95.75 155 PRO B O 1
ATOM 3214 N N . HIS B 1 156 ? 8.109 -11.102 -1.72 1 96.19 156 HIS B N 1
ATOM 3215 C CA . HIS B 1 156 ? 7.164 -10.602 -0.728 1 96.19 156 HIS B CA 1
ATOM 3216 C C . HIS B 1 156 ? 6.234 -11.703 -0.243 1 96.19 156 HIS B C 1
ATOM 3218 O O . HIS B 1 156 ? 5.543 -12.336 -1.045 1 96.19 156 HIS B O 1
ATOM 3224 N N . ILE B 1 157 ? 6.234 -11.953 1.088 1 96.62 157 ILE B N 1
ATOM 3225 C CA . ILE B 1 157 ? 5.352 -12.953 1.679 1 96.62 157 ILE B CA 1
ATOM 3226 C C . ILE B 1 157 ? 4.043 -12.297 2.111 1 96.62 157 ILE B C 1
ATOM 3228 O O . ILE B 1 157 ? 4.051 -11.273 2.809 1 96.62 157 ILE B O 1
ATOM 3232 N N . LEU B 1 158 ? 3 -12.805 1.658 1 96.44 158 LEU B N 1
ATOM 3233 C CA . LEU B 1 158 ? 1.677 -12.391 2.109 1 96.44 158 LEU B CA 1
ATOM 3234 C C . LEU B 1 158 ? 0.944 -13.539 2.787 1 96.44 158 LEU B C 1
ATOM 3236 O O . LEU B 1 158 ? 0.73 -14.594 2.176 1 96.44 158 LEU B O 1
ATOM 3240 N N . ASP B 1 159 ? 0.621 -13.367 4.043 1 96.44 159 ASP B N 1
ATOM 3241 C CA . ASP B 1 159 ? -0.103 -14.336 4.863 1 96.44 159 ASP B CA 1
ATOM 3242 C C . ASP B 1 159 ? -1.521 -13.852 5.156 1 96.44 159 ASP B C 1
ATOM 3244 O O . ASP B 1 159 ? -1.719 -12.938 5.957 1 96.44 159 ASP B O 1
ATOM 3248 N N . LEU B 1 160 ? -2.43 -14.461 4.496 1 96.56 160 LEU B N 1
ATOM 3249 C CA . LEU B 1 160 ? -3.84 -14.203 4.762 1 96.56 160 LEU B CA 1
ATOM 3250 C C . LEU B 1 160 ? -4.402 -15.211 5.758 1 96.56 160 LEU B C 1
ATOM 3252 O O . LEU B 1 160 ? -4.426 -16.406 5.484 1 96.56 160 LEU B O 1
ATOM 3256 N N . GLY B 1 161 ? -4.84 -14.664 6.922 1 95.31 161 GLY B N 1
ATOM 3257 C CA . GLY B 1 161 ? -5.434 -15.547 7.91 1 95.31 161 GLY B CA 1
ATOM 3258 C C . GLY B 1 161 ? -6.789 -16.094 7.488 1 95.31 161 GLY B C 1
ATOM 3259 O O . GLY B 1 161 ? -7.363 -15.633 6.5 1 95.31 161 GLY B O 1
ATOM 3260 N N . GLU B 1 162 ? -7.191 -17.141 8.242 1 94.5 162 GLU B N 1
ATOM 3261 C CA . GLU B 1 162 ? -8.539 -17.625 7.984 1 94.5 162 GLU B CA 1
ATOM 3262 C C . GLU B 1 162 ? -9.57 -16.516 8.133 1 94.5 162 GLU B C 1
ATOM 3264 O O . GLU B 1 162 ? -9.633 -15.852 9.164 1 94.5 162 GLU B O 1
ATOM 3269 N N . GLY B 1 163 ? -10.312 -16.281 7.055 1 91.81 163 GLY B N 1
ATOM 3270 C CA . GLY B 1 163 ? -11.281 -15.195 7.059 1 91.81 163 GLY B CA 1
ATOM 3271 C C . GLY B 1 163 ? -10.703 -13.883 6.555 1 91.81 163 GLY B C 1
ATOM 3272 O O . GLY B 1 163 ? -11.398 -12.867 6.504 1 91.81 163 GLY B O 1
ATOM 3273 N N . GLY B 1 164 ? -9.469 -13.906 6.234 1 94.56 164 GLY B N 1
ATOM 3274 C CA . GLY B 1 164 ? -8.859 -12.734 5.617 1 94.56 164 GLY B CA 1
ATOM 3275 C C . GLY B 1 164 ? -9.273 -12.539 4.172 1 94.56 164 GLY B C 1
ATOM 3276 O O . GLY B 1 164 ? -9.68 -13.492 3.502 1 94.56 164 GLY B O 1
ATOM 3277 N N . GLU B 1 165 ? -9.242 -11.281 3.709 1 96 165 GLU B N 1
ATOM 3278 C CA . GLU B 1 165 ? -9.656 -11.008 2.334 1 96 165 GLU B CA 1
ATOM 3279 C C . GLU B 1 165 ? -8.836 -9.875 1.729 1 96 165 GLU B C 1
ATOM 3281 O O . GLU B 1 165 ? -8.242 -9.07 2.455 1 96 165 GLU B O 1
ATOM 3286 N N . ILE B 1 166 ? -8.695 -9.914 0.517 1 96.81 166 ILE B N 1
ATOM 3287 C CA . ILE B 1 166 ? -8.203 -8.82 -0.308 1 96.81 166 ILE B CA 1
ATOM 3288 C C . ILE B 1 166 ? -9.297 -8.359 -1.263 1 96.81 166 ILE B C 1
ATOM 3290 O O . ILE B 1 166 ? -9.727 -9.109 -2.139 1 96.81 166 ILE B O 1
ATOM 3294 N N . ARG B 1 167 ? -9.719 -7.207 -1.055 1 95.88 167 ARG B N 1
ATOM 3295 C CA . ARG B 1 167 ? -10.773 -6.648 -1.895 1 95.88 167 ARG B CA 1
ATOM 3296 C C . ARG B 1 167 ? -10.219 -6.156 -3.225 1 95.88 167 ARG B C 1
ATOM 3298 O O . ARG B 1 167 ? -9 -5.984 -3.365 1 95.88 167 ARG B O 1
ATOM 3305 N N . GLY B 1 168 ? -11.148 -6.031 -4.176 1 96.69 168 GLY B N 1
ATOM 3306 C CA . GLY B 1 168 ? -10.727 -5.664 -5.52 1 96.69 168 GLY B CA 1
ATOM 3307 C C . GLY B 1 168 ? -9.875 -4.406 -5.551 1 96.69 168 GLY B C 1
ATOM 3308 O O . GLY B 1 168 ? -10.266 -3.369 -5.016 1 96.69 168 GLY B O 1
ATOM 3309 N N . HIS B 1 169 ? -8.719 -4.477 -6.203 1 95.94 169 HIS B N 1
ATOM 3310 C CA . HIS B 1 169 ? -7.801 -3.346 -6.32 1 95.94 169 HIS B CA 1
ATOM 3311 C C . HIS B 1 169 ? -6.832 -3.539 -7.48 1 95.94 169 HIS B C 1
ATOM 3313 O O . HIS B 1 169 ? -6.66 -4.656 -7.973 1 95.94 169 HIS B O 1
ATOM 3319 N N . VAL B 1 170 ? -6.297 -2.436 -7.93 1 95.94 170 VAL B N 1
ATOM 3320 C CA . VAL B 1 170 ? -5.102 -2.451 -8.773 1 95.94 170 VAL B CA 1
ATOM 3321 C C . VAL B 1 170 ? -3.875 -2.111 -7.93 1 95.94 170 VAL B C 1
ATOM 3323 O O . VAL B 1 170 ? -3.875 -1.127 -7.188 1 95.94 170 VAL B O 1
ATOM 3326 N N . ASP B 1 171 ? -2.855 -2.982 -7.984 1 94.12 171 ASP B N 1
ATOM 3327 C CA . ASP B 1 171 ? -1.639 -2.656 -7.246 1 94.12 171 ASP B CA 1
ATOM 3328 C C . ASP B 1 171 ? -1.096 -1.29 -7.656 1 94.12 171 ASP B C 1
ATOM 3330 O O . ASP B 1 171 ? -1.318 -0.841 -8.781 1 94.12 171 ASP B O 1
ATOM 3334 N N . ASN B 1 172 ? -0.411 -0.671 -6.676 1 93.62 172 ASN B N 1
ATOM 3335 C CA . ASN B 1 172 ? 0.197 0.619 -6.984 1 93.62 172 ASN B CA 1
ATOM 3336 C C . ASN B 1 172 ? 1.045 0.551 -8.25 1 93.62 172 ASN B C 1
ATOM 3338 O O . ASN B 1 172 ? 2.072 -0.129 -8.281 1 93.62 172 ASN B O 1
ATOM 3342 N N . VAL B 1 173 ? 0.636 1.319 -9.227 1 92.5 173 VAL B N 1
ATOM 3343 C CA . VAL B 1 173 ? 1.238 1.227 -10.555 1 92.5 173 VAL B CA 1
ATOM 3344 C C . VAL B 1 173 ? 2.629 1.854 -10.531 1 92.5 173 VAL B C 1
ATOM 3346 O O . VAL B 1 173 ? 3.441 1.606 -11.43 1 92.5 173 VAL B O 1
ATOM 3349 N N . GLN B 1 174 ? 2.936 2.617 -9.5 1 89.38 174 GLN B N 1
ATOM 3350 C CA . GLN B 1 174 ? 4.242 3.254 -9.406 1 89.38 174 GLN B CA 1
ATOM 3351 C C . GLN B 1 174 ? 5.234 2.365 -8.664 1 89.38 174 GLN B C 1
ATOM 3353 O O . GLN B 1 174 ? 6.441 2.621 -8.68 1 89.38 174 GLN B O 1
ATOM 3358 N N . ALA B 1 175 ? 4.762 1.342 -8.055 1 92.19 175 ALA B N 1
ATOM 3359 C CA . ALA B 1 175 ? 5.586 0.576 -7.125 1 92.19 175 ALA B CA 1
ATOM 3360 C C . ALA B 1 175 ? 6.293 -0.573 -7.84 1 92.19 175 ALA B C 1
ATOM 3362 O O . ALA B 1 175 ? 7.289 -1.102 -7.34 1 92.19 175 ALA B O 1
ATOM 3363 N N . SER B 1 176 ? 5.75 -0.992 -8.984 1 94.94 176 SER B N 1
ATOM 3364 C CA . SER B 1 176 ? 6.344 -2.125 -9.68 1 94.94 176 SER B CA 1
ATOM 3365 C C . SER B 1 176 ? 5.98 -2.109 -11.164 1 94.94 176 SER B C 1
ATOM 3367 O O . SER B 1 176 ? 5.266 -1.218 -11.625 1 94.94 176 SER B O 1
ATOM 3369 N N . GLY B 1 177 ? 6.582 -3.104 -11.898 1 96.19 177 GLY B N 1
ATOM 3370 C CA . GLY B 1 177 ? 6.461 -3.117 -13.344 1 96.19 177 GLY B CA 1
ATOM 3371 C C . GLY B 1 177 ? 5.254 -3.891 -13.836 1 96.19 177 GLY B C 1
ATOM 3372 O O . GLY B 1 177 ? 4.176 -3.812 -13.242 1 96.19 177 GLY B O 1
ATOM 3373 N N . THR B 1 178 ? 5.414 -4.609 -14.953 1 97.56 178 THR B N 1
ATOM 3374 C CA . THR B 1 178 ? 4.297 -5.152 -15.719 1 97.56 178 THR B CA 1
ATOM 3375 C C . THR B 1 178 ? 3.947 -6.559 -15.234 1 97.56 178 THR B C 1
ATOM 3377 O O . THR B 1 178 ? 2.928 -7.125 -15.641 1 97.56 178 THR B O 1
ATOM 3380 N N . ILE B 1 179 ? 4.762 -7.109 -14.328 1 98.12 179 ILE B N 1
ATOM 3381 C CA . ILE B 1 179 ? 4.582 -8.516 -13.992 1 98.12 179 ILE B CA 1
ATOM 3382 C C . ILE B 1 179 ? 4.383 -8.664 -12.484 1 98.12 179 ILE B C 1
ATOM 3384 O O . ILE B 1 179 ? 5.148 -8.109 -11.695 1 98.12 179 ILE B O 1
ATOM 3388 N N . ILE B 1 180 ? 3.395 -9.367 -12.109 1 98.31 180 ILE B N 1
ATOM 3389 C CA . ILE B 1 180 ? 3.164 -9.859 -10.758 1 98.31 180 ILE B CA 1
ATOM 3390 C C . ILE B 1 180 ? 2.988 -11.375 -10.789 1 98.31 180 ILE B C 1
ATOM 3392 O O . ILE B 1 180 ? 2.152 -11.898 -11.531 1 98.31 180 ILE B O 1
ATOM 3396 N N . THR B 1 181 ? 3.771 -12.07 -10.07 1 98.56 181 THR B N 1
ATOM 3397 C CA . THR B 1 181 ? 3.629 -13.523 -9.977 1 98.56 181 THR B CA 1
ATOM 3398 C C . THR B 1 181 ? 3.459 -13.961 -8.523 1 98.56 181 THR B C 1
ATOM 3400 O O . THR B 1 181 ? 3.963 -13.297 -7.609 1 98.56 181 THR B O 1
ATOM 3403 N N . GLY B 1 182 ? 2.723 -15.031 -8.352 1 98.62 182 GLY B N 1
ATOM 3404 C CA . GLY B 1 182 ? 2.449 -15.523 -7.008 1 98.62 182 GLY B CA 1
ATOM 3405 C C . GLY B 1 182 ? 2.477 -17.031 -6.91 1 98.62 182 GLY B C 1
ATOM 3406 O O . GLY B 1 182 ? 1.906 -17.734 -7.754 1 98.62 182 GLY B O 1
ATOM 3407 N N . LEU B 1 183 ? 3.176 -17.5 -5.945 1 98.88 183 LEU B N 1
ATOM 3408 C CA . LEU B 1 183 ? 3.115 -18.906 -5.543 1 98.88 183 LEU B CA 1
ATOM 3409 C C . LEU B 1 183 ? 2.088 -19.109 -4.434 1 98.88 183 LEU B C 1
ATOM 3411 O O . LEU B 1 183 ? 2.162 -18.469 -3.385 1 98.88 183 LEU B O 1
ATOM 3415 N N . SER B 1 184 ? 1.167 -20 -4.676 1 98.62 184 SER B N 1
ATOM 3416 C CA . SER B 1 184 ? 0.094 -20.234 -3.713 1 98.62 184 SER B CA 1
ATOM 3417 C C . SER B 1 184 ? 0.422 -21.406 -2.795 1 98.62 184 SER B C 1
ATOM 3419 O O . SER B 1 184 ? 0.798 -22.484 -3.266 1 98.62 184 SER B O 1
ATOM 3421 N N . LEU B 1 185 ? 0.193 -21.203 -1.444 1 98.75 185 LEU B N 1
ATOM 3422 C CA . LEU B 1 185 ? 0.5 -22.234 -0.463 1 98.75 185 LEU B CA 1
ATOM 3423 C C . LEU B 1 185 ? -0.652 -22.406 0.521 1 98.75 185 LEU B C 1
ATOM 3425 O O . LEU B 1 185 ? -1.436 -21.484 0.737 1 98.75 185 LEU B O 1
ATOM 3429 N N . LEU B 1 186 ? -0.771 -23.562 1.104 1 98.56 186 LEU B N 1
ATOM 3430 C CA . LEU B 1 186 ? -1.608 -23.969 2.229 1 98.56 186 LEU B CA 1
ATOM 3431 C C . LEU B 1 186 ? -3.045 -24.219 1.776 1 98.56 186 LEU B C 1
ATOM 3433 O O . LEU B 1 186 ? -3.531 -25.344 1.824 1 98.56 186 LEU B O 1
ATOM 3437 N N . SER B 1 187 ? -3.734 -23.172 1.277 1 98 187 SER B N 1
ATOM 3438 C CA . SER B 1 187 ? -5.133 -23.359 0.911 1 98 187 SER B CA 1
ATOM 3439 C C . SER B 1 187 ? -5.406 -22.859 -0.505 1 98 187 SER B C 1
ATOM 3441 O O . SER B 1 187 ? -4.691 -22 -1.015 1 98 187 SER B O 1
ATOM 3443 N N . SER B 1 188 ? -6.426 -23.484 -1.074 1 97.69 188 SER B N 1
ATOM 3444 C CA . SER B 1 188 ? -6.902 -23 -2.367 1 97.69 188 SER B CA 1
ATOM 3445 C C . SER B 1 188 ? -7.562 -21.625 -2.24 1 97.69 188 SER B C 1
ATOM 3447 O O . SER B 1 188 ? -8.07 -21.281 -1.174 1 97.69 188 SER B O 1
ATOM 3449 N N . ALA B 1 189 ? -7.523 -20.906 -3.338 1 97.69 189 ALA B N 1
ATOM 3450 C CA . ALA B 1 189 ? -8.188 -19.594 -3.375 1 97.69 189 ALA B CA 1
ATOM 3451 C C . ALA B 1 189 ? -8.766 -19.328 -4.758 1 97.69 189 ALA B C 1
ATOM 3453 O O . ALA B 1 189 ? -8.273 -19.844 -5.762 1 97.69 189 ALA B O 1
ATOM 3454 N N . VAL B 1 190 ? -9.82 -18.594 -4.73 1 97.94 190 VAL B N 1
ATOM 3455 C CA . VAL B 1 190 ? -10.344 -18.016 -5.965 1 97.94 190 VAL B CA 1
ATOM 3456 C C . VAL B 1 190 ? -9.891 -16.562 -6.098 1 97.94 190 VAL B C 1
ATOM 3458 O O . VAL B 1 190 ? -10.086 -15.758 -5.184 1 97.94 190 VAL B O 1
ATOM 3461 N N . ILE B 1 191 ? -9.234 -16.266 -7.191 1 98.56 191 ILE B N 1
ATOM 3462 C CA . ILE B 1 191 ? -8.93 -14.883 -7.523 1 98.56 191 ILE B CA 1
ATOM 3463 C C . ILE B 1 191 ? -9.938 -14.359 -8.539 1 98.56 191 ILE B C 1
ATOM 3465 O O . ILE B 1 191 ? -10.164 -14.984 -9.578 1 98.56 191 ILE B O 1
ATOM 3469 N N . ILE B 1 192 ? -10.531 -13.297 -8.219 1 98.44 192 ILE B N 1
ATOM 3470 C CA . ILE B 1 192 ? -11.477 -12.68 -9.148 1 98.44 192 ILE B CA 1
ATOM 3471 C C . ILE B 1 192 ? -10.836 -11.453 -9.789 1 98.44 192 ILE B C 1
ATOM 3473 O O . ILE B 1 192 ? -10.297 -10.586 -9.094 1 98.44 192 ILE B O 1
ATOM 3477 N N . PHE B 1 193 ? -10.867 -11.422 -11.102 1 98.31 193 PHE B N 1
ATOM 3478 C CA . PHE B 1 193 ? -10.406 -10.281 -11.891 1 98.31 193 PHE B CA 1
ATOM 3479 C C . PHE B 1 193 ? -11.586 -9.516 -12.484 1 98.31 193 PHE B C 1
ATOM 3481 O O . PHE B 1 193 ? -12.469 -10.109 -13.109 1 98.31 193 PHE B O 1
ATOM 3488 N N . ARG B 1 194 ? -11.609 -8.18 -12.273 1 97.81 194 ARG B N 1
ATOM 3489 C CA . ARG B 1 194 ? -12.664 -7.34 -12.828 1 97.81 194 ARG B CA 1
ATOM 3490 C C . ARG B 1 194 ? -12.078 -6.195 -13.648 1 97.81 194 ARG B C 1
ATOM 3492 O O . ARG B 1 194 ? -11.141 -5.531 -13.203 1 97.81 194 ARG B O 1
ATOM 3499 N N . GLN B 1 195 ? -12.664 -6.012 -14.781 1 97.12 195 GLN B N 1
ATOM 3500 C CA . GLN B 1 195 ? -12.242 -4.867 -15.586 1 97.12 195 GLN B CA 1
ATOM 3501 C C . GLN B 1 195 ? -12.477 -3.557 -14.836 1 97.12 195 GLN B C 1
ATOM 3503 O O . GLN B 1 195 ? -13.562 -3.334 -14.289 1 97.12 195 GLN B O 1
ATOM 3508 N N . VAL B 1 196 ? -11.461 -2.721 -14.859 1 95.31 196 VAL B N 1
ATOM 3509 C CA . VAL B 1 196 ? -11.539 -1.469 -14.117 1 95.31 196 VAL B CA 1
ATOM 3510 C C . VAL B 1 196 ? -12.641 -0.586 -14.703 1 95.31 196 VAL B C 1
ATOM 3512 O O . VAL B 1 196 ? -13.453 -0.018 -13.969 1 95.31 196 VAL B O 1
ATOM 3515 N N . LYS B 1 197 ? -12.781 -0.433 -16 1 93.56 197 LYS B N 1
ATOM 3516 C CA . LYS B 1 197 ? -13.703 0.462 -16.703 1 93.56 197 LYS B CA 1
ATOM 3517 C C . LYS B 1 197 ? -15.141 -0.041 -16.594 1 93.56 197 LYS B C 1
ATOM 3519 O O . LYS B 1 197 ? -16.078 0.752 -16.609 1 93.56 197 LYS B O 1
ATOM 3524 N N . ASP B 1 198 ? -15.297 -1.411 -16.484 1 95.56 198 ASP B N 1
ATOM 3525 C CA . ASP B 1 198 ? -16.609 -2.047 -16.375 1 95.56 198 ASP B CA 1
ATOM 3526 C C . ASP B 1 198 ? -16.547 -3.283 -15.477 1 95.56 198 ASP B C 1
ATOM 3528 O O . ASP B 1 198 ? -16.391 -4.402 -15.969 1 95.56 198 ASP B O 1
ATOM 3532 N N . PRO B 1 199 ? -16.766 -3.084 -14.234 1 95.12 199 PRO B N 1
ATOM 3533 C CA . PRO B 1 199 ? -16.562 -4.164 -13.273 1 95.12 199 PRO B CA 1
ATOM 3534 C C . PRO B 1 199 ? -17.531 -5.324 -13.469 1 95.12 199 PRO B C 1
ATOM 3536 O O . PRO B 1 199 ? -17.375 -6.387 -12.867 1 95.12 199 PRO B O 1
ATOM 3539 N N . THR B 1 200 ? -18.5 -5.16 -14.305 1 95.38 200 THR B N 1
ATOM 3540 C CA . THR B 1 200 ? -19.406 -6.27 -14.602 1 95.38 200 THR B CA 1
ATOM 3541 C C . THR B 1 200 ? -18.703 -7.328 -15.445 1 95.38 200 THR B C 1
ATOM 3543 O O . THR B 1 200 ? -19.141 -8.477 -15.5 1 95.38 200 THR B O 1
ATOM 3546 N N . GLN B 1 201 ? -17.688 -6.871 -16.141 1 96.94 201 GLN B N 1
ATOM 3547 C CA . GLN B 1 201 ? -16.844 -7.801 -16.875 1 96.94 201 GLN B CA 1
ATOM 3548 C C . GLN B 1 201 ? -15.766 -8.398 -15.969 1 96.94 201 GLN B C 1
ATOM 3550 O O . GLN B 1 201 ? -14.812 -7.711 -15.594 1 96.94 201 GLN B O 1
ATOM 3555 N N . SER B 1 202 ? -16.031 -9.656 -15.602 1 97.44 202 SER B N 1
ATOM 3556 C CA . SER B 1 202 ? -15.109 -10.273 -14.648 1 97.44 202 SER B CA 1
ATOM 3557 C C . SER B 1 202 ? -14.906 -11.758 -14.953 1 97.44 202 SER B C 1
ATOM 3559 O O . SER B 1 202 ? -15.672 -12.352 -15.711 1 97.44 202 SER B O 1
ATOM 3561 N N . PHE B 1 203 ? -13.836 -12.328 -14.453 1 97.62 203 PHE B N 1
ATOM 3562 C CA . PHE B 1 203 ? -13.586 -13.766 -14.469 1 97.62 203 PHE B CA 1
ATOM 3563 C C . PHE B 1 203 ? -12.805 -14.195 -13.234 1 97.62 203 PHE B C 1
ATOM 3565 O O . PHE B 1 203 ? -12.336 -13.352 -12.469 1 97.62 203 PHE B O 1
ATOM 3572 N N . SER B 1 204 ? -12.812 -15.5 -13.023 1 97.94 204 SER B N 1
ATOM 3573 C CA . SER B 1 204 ? -12.125 -15.984 -11.828 1 97.94 204 SER B CA 1
ATOM 3574 C C . SER B 1 204 ? -11.133 -17.094 -12.172 1 97.94 204 SER B C 1
ATOM 3576 O O . SER B 1 204 ? -11.242 -17.734 -13.211 1 97.94 204 SER B O 1
ATOM 3578 N N . ALA B 1 205 ? -10.172 -17.188 -11.359 1 98.12 205 ALA B N 1
ATOM 3579 C CA . ALA B 1 205 ? -9.148 -18.219 -11.461 1 98.12 205 ALA B CA 1
ATOM 3580 C C . ALA B 1 205 ? -9.039 -19.016 -10.156 1 98.12 205 ALA B C 1
ATOM 3582 O O . ALA B 1 205 ? -9.102 -18.438 -9.062 1 98.12 205 ALA B O 1
ATOM 3583 N N . LEU B 1 206 ? -8.906 -20.297 -10.305 1 98.25 206 LEU B N 1
ATOM 3584 C CA . LEU B 1 206 ? -8.617 -21.156 -9.156 1 98.25 206 LEU B CA 1
ATOM 3585 C C . LEU B 1 206 ? -7.113 -21.391 -9.016 1 98.25 206 LEU B C 1
ATOM 3587 O O . LEU B 1 206 ? -6.461 -21.844 -9.961 1 98.25 206 LEU B O 1
ATOM 3591 N N . VAL B 1 207 ? -6.605 -21.016 -7.871 1 97.94 207 VAL B N 1
ATOM 3592 C CA . VAL B 1 207 ? -5.199 -21.281 -7.59 1 97.94 207 VAL B CA 1
ATOM 3593 C C . VAL B 1 207 ? -5.082 -22.234 -6.402 1 97.94 207 VAL B C 1
ATOM 3595 O O . VAL B 1 207 ? -5.512 -21.906 -5.293 1 97.94 207 VAL B O 1
ATOM 3598 N N . GLU B 1 208 ? -4.461 -23.344 -6.668 1 97.62 208 GLU B N 1
ATOM 3599 C CA . GLU B 1 208 ? -4.316 -24.391 -5.656 1 97.62 208 GLU B CA 1
ATOM 3600 C C . GLU B 1 208 ? -2.943 -24.344 -4.996 1 97.62 208 GLU B C 1
ATOM 3602 O O . GLU B 1 208 ? -2.01 -23.75 -5.539 1 97.62 208 GLU B O 1
ATOM 3607 N N . PRO B 1 209 ? -2.869 -25 -3.785 1 98.5 209 PRO B N 1
ATOM 3608 C CA . PRO B 1 209 ? -1.546 -25.047 -3.16 1 98.5 209 PRO B CA 1
ATOM 3609 C C . PRO B 1 209 ? -0.478 -25.625 -4.082 1 98.5 209 PRO B C 1
ATOM 3611 O O . PRO B 1 209 ? -0.721 -26.641 -4.754 1 98.5 209 PRO B O 1
ATOM 3614 N N . GLY B 1 210 ? 0.629 -24.906 -4.137 1 98.5 210 GLY B N 1
ATOM 3615 C CA . GLY B 1 210 ? 1.744 -25.359 -4.949 1 98.5 210 GLY B CA 1
ATOM 3616 C C . GLY B 1 210 ? 1.712 -24.828 -6.367 1 98.5 210 GLY B C 1
ATOM 3617 O O . GLY B 1 210 ? 2.641 -25.062 -7.145 1 98.5 210 GLY B O 1
ATOM 3618 N N . SER B 1 211 ? 0.699 -24.109 -6.734 1 98.44 211 SER B N 1
ATOM 3619 C CA . SER B 1 211 ? 0.595 -23.562 -8.078 1 98.44 211 SER B CA 1
ATOM 3620 C C . SER B 1 211 ? 1.271 -22.203 -8.18 1 98.44 211 SER B C 1
ATOM 3622 O O . SER B 1 211 ? 1.425 -21.516 -7.172 1 98.44 211 SER B O 1
ATOM 3624 N N . LEU B 1 212 ? 1.721 -21.859 -9.359 1 98.75 212 LEU B N 1
ATOM 3625 C CA . LEU B 1 212 ? 2.301 -20.578 -9.711 1 98.75 212 LEU B CA 1
ATOM 3626 C C . LEU B 1 212 ? 1.43 -19.844 -10.727 1 98.75 212 LEU B C 1
ATOM 3628 O O . LEU B 1 212 ? 0.969 -20.438 -11.703 1 98.75 212 LEU B O 1
ATOM 3632 N N . TYR B 1 213 ? 1.109 -18.609 -10.445 1 98.62 213 TYR B N 1
ATOM 3633 C CA . TYR B 1 213 ? 0.4 -17.828 -11.453 1 98.62 213 TYR B CA 1
ATOM 3634 C C . TYR B 1 213 ? 1.184 -16.578 -11.82 1 98.62 213 TYR B C 1
ATOM 3636 O O . TYR B 1 213 ? 1.957 -16.062 -11.016 1 98.62 213 TYR B O 1
ATOM 3644 N N . ILE B 1 214 ? 1.021 -16.156 -13.062 1 98.5 214 ILE B N 1
ATOM 3645 C CA . ILE B 1 214 ? 1.675 -14.984 -13.625 1 98.5 214 ILE B CA 1
ATOM 3646 C C . ILE B 1 214 ? 0.628 -14.055 -14.227 1 98.5 214 ILE B C 1
ATOM 3648 O O . ILE B 1 214 ? -0.014 -14.391 -15.227 1 98.5 214 ILE B O 1
ATOM 3652 N N . GLN B 1 215 ? 0.404 -12.945 -13.656 1 98.31 215 GLN B N 1
ATOM 3653 C CA . GLN B 1 215 ? -0.44 -11.898 -14.227 1 98.31 215 GLN B CA 1
ATOM 3654 C C . GLN B 1 215 ? 0.402 -10.75 -14.781 1 98.31 215 GLN B C 1
ATOM 3656 O O . GLN B 1 215 ? 1.357 -10.312 -14.141 1 98.31 215 GLN B O 1
ATOM 3661 N N . ARG B 1 216 ? 0.054 -10.305 -15.984 1 97.38 216 ARG B N 1
ATOM 3662 C CA . ARG B 1 216 ? 0.944 -9.289 -16.547 1 97.38 216 ARG B CA 1
ATOM 3663 C C . ARG B 1 216 ? 0.209 -8.406 -17.547 1 97.38 216 ARG B C 1
ATOM 3665 O O . ARG B 1 216 ? -0.917 -8.711 -17.938 1 97.38 216 ARG B O 1
ATOM 3672 N N . ASP B 1 217 ? 0.783 -7.285 -17.781 1 96.75 217 ASP B N 1
ATOM 3673 C CA . ASP B 1 217 ? 0.381 -6.355 -18.828 1 96.75 217 ASP B CA 1
ATOM 3674 C C . ASP B 1 217 ? -1.067 -5.91 -18.641 1 96.75 217 ASP B C 1
ATOM 3676 O O . ASP B 1 217 ? -1.431 -5.395 -17.578 1 96.75 217 ASP B O 1
ATOM 3680 N N . ALA B 1 218 ? -1.957 -6.238 -19.594 1 95.94 218 ALA B N 1
ATOM 3681 C CA . ALA B 1 218 ? -3.328 -5.738 -19.531 1 95.94 218 ALA B CA 1
ATOM 3682 C C . ALA B 1 218 ? -3.998 -6.137 -18.219 1 95.94 218 ALA B C 1
ATOM 3684 O O . ALA B 1 218 ? -4.688 -5.328 -17.594 1 95.94 218 ALA B O 1
ATOM 3685 N N . LEU B 1 219 ? -3.805 -7.336 -17.797 1 97.44 219 LEU B N 1
ATOM 3686 C CA . LEU B 1 219 ? -4.43 -7.812 -16.562 1 97.44 219 LEU B CA 1
ATOM 3687 C C . LEU B 1 219 ? -3.869 -7.082 -15.344 1 97.44 219 LEU B C 1
ATOM 3689 O O . LEU B 1 219 ? -4.609 -6.762 -14.414 1 97.44 219 LEU B O 1
ATOM 3693 N N . ARG B 1 220 ? -2.611 -6.77 -15.383 1 97 220 ARG B N 1
ATOM 3694 C CA . ARG B 1 220 ? -1.906 -6.09 -14.305 1 97 220 ARG B CA 1
ATOM 3695 C C . ARG B 1 220 ? -2.434 -4.672 -14.109 1 97 220 ARG B C 1
ATOM 3697 O O . ARG B 1 220 ? -2.535 -4.191 -12.977 1 97 220 ARG B O 1
ATOM 3704 N N . PHE B 1 221 ? -2.871 -4.012 -15.211 1 96.62 221 PHE B N 1
ATOM 3705 C CA . PHE B 1 221 ? -3.121 -2.576 -15.109 1 96.62 221 PHE B CA 1
ATOM 3706 C C . PHE B 1 221 ? -4.605 -2.271 -15.281 1 96.62 221 PHE B C 1
ATOM 3708 O O . PHE B 1 221 ? -5.109 -1.291 -14.734 1 96.62 221 PHE B O 1
ATOM 3715 N N . ASP B 1 222 ? -5.328 -3.098 -16.016 1 97 222 ASP B N 1
ATOM 3716 C CA . ASP B 1 222 ? -6.68 -2.719 -16.422 1 97 222 ASP B CA 1
ATOM 3717 C C . ASP B 1 222 ? -7.727 -3.541 -15.672 1 97 222 ASP B C 1
ATOM 3719 O O . ASP B 1 222 ? -8.922 -3.408 -15.93 1 97 222 ASP B O 1
ATOM 3723 N N . TYR B 1 223 ? -7.309 -4.438 -14.758 1 97.75 223 TYR B N 1
ATOM 3724 C CA . TYR B 1 223 ? -8.219 -5.25 -13.961 1 97.75 223 TYR B CA 1
ATOM 3725 C C . TYR B 1 223 ? -7.879 -5.152 -12.477 1 97.75 223 TYR B C 1
ATOM 3727 O O . TYR B 1 223 ? -6.707 -5.152 -12.102 1 97.75 223 TYR B O 1
ATOM 3735 N N . THR B 1 224 ? -8.867 -5.074 -11.703 1 97.75 224 THR B N 1
ATOM 3736 C CA . THR B 1 224 ? -8.641 -5.348 -10.289 1 97.75 224 THR B CA 1
ATOM 3737 C C . THR B 1 224 ? -8.492 -6.848 -10.047 1 97.75 224 THR B C 1
ATOM 3739 O O . THR B 1 224 ? -8.891 -7.66 -10.883 1 97.75 224 THR B O 1
ATOM 3742 N N . HIS B 1 225 ? -7.934 -7.199 -9 1 98.44 225 HIS B N 1
ATOM 3743 C CA . HIS B 1 225 ? -7.926 -8.578 -8.516 1 98.44 225 HIS B CA 1
ATOM 3744 C C . HIS B 1 225 ? -8.297 -8.641 -7.035 1 98.44 225 HIS B C 1
ATOM 3746 O O . HIS B 1 225 ? -8.039 -7.691 -6.285 1 98.44 225 HIS B O 1
ATOM 3752 N N . GLU B 1 226 ? -8.875 -9.711 -6.641 1 98.31 226 GLU B N 1
ATOM 3753 C CA . GLU B 1 226 ? -9.328 -9.852 -5.262 1 98.31 226 GLU B CA 1
ATOM 3754 C C . GLU B 1 226 ? -9.312 -11.312 -4.82 1 98.31 226 GLU B C 1
ATOM 3756 O O . GLU B 1 226 ? -9.359 -12.219 -5.656 1 98.31 226 GLU B O 1
ATOM 3761 N N . ILE B 1 227 ? -9.156 -11.547 -3.578 1 98.12 227 ILE B N 1
ATOM 3762 C CA . ILE B 1 227 ? -9.375 -12.805 -2.861 1 98.12 227 ILE B CA 1
ATOM 3763 C C . ILE B 1 227 ? -10.484 -12.617 -1.827 1 98.12 227 ILE B C 1
ATOM 3765 O O . ILE B 1 227 ? -10.227 -12.164 -0.71 1 98.12 227 ILE B O 1
ATOM 3769 N N . PRO B 1 228 ? -11.672 -13.023 -2.193 1 97.5 228 PRO B N 1
ATOM 3770 C CA . PRO B 1 228 ? -12.812 -12.711 -1.331 1 97.5 228 PRO B CA 1
ATOM 3771 C C . PRO B 1 228 ? -12.953 -13.672 -0.157 1 97.5 228 PRO B C 1
ATOM 3773 O O . PRO B 1 228 ? -12.539 -14.836 -0.256 1 97.5 228 PRO B O 1
ATOM 3776 N N . ASP B 1 229 ? -13.453 -13.156 0.932 1 95.75 229 ASP B N 1
ATOM 3777 C CA . ASP B 1 229 ? -13.875 -14.008 2.041 1 95.75 229 ASP B CA 1
ATOM 3778 C C . ASP B 1 229 ? -15.359 -14.328 1.959 1 95.75 229 ASP B C 1
ATOM 3780 O O . ASP B 1 229 ? -15.828 -15.297 2.559 1 95.75 229 ASP B O 1
ATOM 3784 N N . ASP B 1 230 ? -16.094 -13.555 1.273 1 94.94 230 ASP B N 1
ATOM 3785 C CA . ASP B 1 230 ? -17.531 -13.742 1.083 1 94.94 230 ASP B CA 1
ATOM 3786 C C . ASP B 1 230 ? -17.828 -15.094 0.447 1 94.94 230 ASP B C 1
ATOM 3788 O O . ASP B 1 230 ? -17.375 -15.383 -0.664 1 94.94 230 ASP B O 1
ATOM 3792 N N . PRO B 1 231 ? -18.656 -15.852 1.128 1 93.75 231 PRO B N 1
ATOM 3793 C CA . PRO B 1 231 ? -18.953 -17.188 0.599 1 93.75 231 PRO B CA 1
ATOM 3794 C C . PRO B 1 231 ? -19.594 -17.141 -0.785 1 93.75 231 PRO B C 1
ATOM 3796 O O . PRO B 1 231 ? -19.422 -18.062 -1.583 1 93.75 231 PRO B O 1
ATOM 3799 N N . ALA B 1 232 ? -20.312 -16.125 -1.093 1 94.56 232 ALA B N 1
ATOM 3800 C CA . ALA B 1 232 ? -20.969 -15.992 -2.393 1 94.56 232 ALA B CA 1
ATOM 3801 C C . ALA B 1 232 ? -19.938 -15.789 -3.504 1 94.56 232 ALA B C 1
ATOM 3803 O O . ALA B 1 232 ? -20.188 -16.125 -4.66 1 94.56 232 ALA B O 1
ATOM 3804 N N . LEU B 1 233 ? -18.812 -15.312 -3.141 1 95.75 233 LEU B N 1
ATOM 3805 C CA . LEU B 1 233 ? -17.766 -15.016 -4.125 1 95.75 233 LEU B CA 1
ATOM 3806 C C . LEU B 1 233 ? -16.688 -16.078 -4.113 1 95.75 233 LEU B C 1
ATOM 3808 O O . LEU B 1 233 ? -15.961 -16.25 -5.098 1 95.75 233 LEU B O 1
ATOM 3812 N N . ARG B 1 234 ? -16.578 -16.75 -3.004 1 95.88 234 ARG B N 1
ATOM 3813 C CA . ARG B 1 234 ? -15.586 -17.812 -2.883 1 95.88 234 ARG B CA 1
ATOM 3814 C C . ARG B 1 234 ? -16.094 -19.094 -3.523 1 95.88 234 ARG B C 1
ATOM 3816 O O . ARG B 1 234 ? -16.203 -20.125 -2.855 1 95.88 234 ARG B O 1
ATOM 3823 N N . LYS B 1 235 ? -16.406 -19.031 -4.707 1 96.12 235 LYS B N 1
ATOM 3824 C CA . LYS B 1 235 ? -16.891 -20.141 -5.508 1 96.12 235 LYS B CA 1
ATOM 3825 C C . LYS B 1 235 ? -16.141 -20.234 -6.836 1 96.12 235 LYS B C 1
ATOM 3827 O O . LYS B 1 235 ? -15.742 -19.203 -7.398 1 96.12 235 LYS B O 1
ATOM 3832 N N . PHE B 1 236 ? -15.953 -21.469 -7.238 1 97.5 236 PHE B N 1
ATOM 3833 C CA . PHE B 1 236 ? -15.359 -21.719 -8.547 1 97.5 236 PHE B CA 1
ATOM 3834 C C . PHE B 1 236 ? -16.156 -22.766 -9.305 1 97.5 236 PHE B C 1
ATOM 3836 O O . PHE B 1 236 ? -16.281 -23.906 -8.852 1 97.5 236 PHE B O 1
ATOM 3843 N N . ARG B 1 237 ? -16.672 -22.297 -10.453 1 95.12 237 ARG B N 1
ATOM 3844 C CA . ARG B 1 237 ? -17.5 -23.156 -11.305 1 95.12 237 ARG B CA 1
ATOM 3845 C C . ARG B 1 237 ? -18.56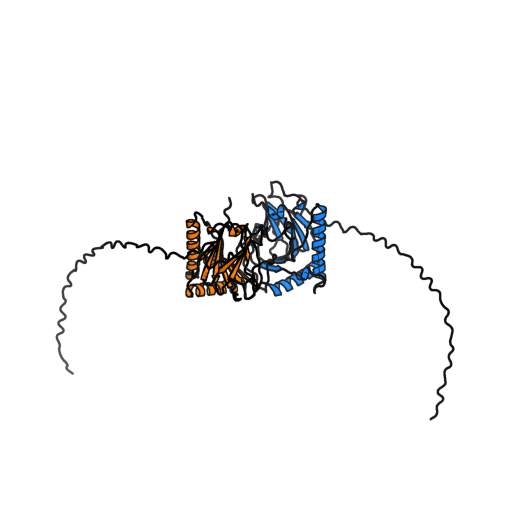2 -23.875 -10.484 1 95.12 237 ARG B C 1
ATOM 3847 O O . ARG B 1 237 ? -18.719 -25.094 -10.594 1 95.12 237 ARG B O 1
ATOM 3854 N N . GLY B 1 238 ? -19.156 -23.141 -9.625 1 92.56 238 GLY B N 1
ATOM 3855 C CA . GLY B 1 238 ? -20.297 -23.625 -8.875 1 92.56 238 GLY B CA 1
ATOM 3856 C C . GLY B 1 238 ? -19.922 -24.297 -7.562 1 92.56 238 GLY B C 1
ATOM 3857 O O . GLY B 1 238 ? -20.797 -24.562 -6.73 1 92.56 238 GLY B O 1
ATOM 3858 N N . ASN B 1 239 ? -18.641 -24.516 -7.324 1 95 239 ASN B N 1
ATOM 3859 C CA . ASN B 1 239 ? -18.203 -25.188 -6.102 1 95 239 ASN B CA 1
ATOM 3860 C C . ASN B 1 239 ? -17.625 -24.188 -5.098 1 95 239 ASN B C 1
ATOM 3862 O O . ASN B 1 239 ? -16.844 -23.312 -5.457 1 95 239 ASN B O 1
ATOM 3866 N N . THR B 1 240 ? -18.031 -24.391 -3.896 1 95.12 240 THR B N 1
ATOM 3867 C CA . THR B 1 240 ? -17.516 -23.547 -2.83 1 95.12 240 THR B CA 1
ATOM 3868 C C . THR B 1 240 ? -16.062 -23.891 -2.52 1 95.12 240 THR B C 1
ATOM 3870 O O . THR B 1 240 ? -15.711 -25.078 -2.416 1 95.12 240 THR B O 1
ATOM 3873 N N . ILE B 1 241 ? -15.281 -22.906 -2.389 1 95.94 241 ILE B N 1
ATOM 3874 C CA . ILE B 1 241 ? -13.891 -23.078 -1.988 1 95.94 241 ILE B CA 1
ATOM 3875 C C . ILE B 1 241 ? -13.75 -22.844 -0.486 1 95.94 241 ILE B C 1
ATOM 3877 O O . ILE B 1 241 ? -14.133 -21.797 0.02 1 95.94 241 ILE B O 1
ATOM 3881 N N . PRO B 1 242 ? -13.219 -23.766 0.225 1 93.81 242 PRO B N 1
ATOM 3882 C CA . PRO B 1 242 ? -13.148 -23.625 1.682 1 93.81 242 PRO B CA 1
ATOM 3883 C C . PRO B 1 242 ? -12.25 -22.469 2.125 1 93.81 242 PRO B C 1
ATOM 3885 O O . PRO B 1 242 ? -11.258 -22.172 1.463 1 93.81 242 PRO B O 1
ATOM 3888 N N . ARG B 1 243 ? -12.641 -21.953 3.25 1 91.75 243 ARG B N 1
ATOM 3889 C CA . ARG B 1 243 ? -11.797 -20.953 3.896 1 91.75 243 ARG B CA 1
ATOM 3890 C C . ARG B 1 243 ? -10.547 -21.594 4.492 1 91.75 243 ARG B C 1
ATOM 3892 O O . ARG B 1 243 ? -10.609 -22.688 5.059 1 91.75 243 ARG B O 1
ATOM 3899 N N . GLY B 1 244 ? -9.484 -20.922 4.41 1 95.81 244 GLY B N 1
ATOM 3900 C CA . GLY B 1 244 ? -8.25 -21.359 5.031 1 95.81 244 GLY B CA 1
ATOM 3901 C C . GLY B 1 244 ? -7.156 -20.312 5.004 1 95.81 244 GLY B C 1
ATOM 3902 O O . GLY B 1 244 ? -7.25 -19.328 4.266 1 95.81 244 GLY B O 1
ATOM 3903 N N . ARG B 1 245 ? -6.23 -20.578 5.91 1 97.75 245 ARG B N 1
ATOM 3904 C CA . ARG B 1 245 ? -5.039 -19.734 5.859 1 97.75 245 ARG B CA 1
ATOM 3905 C C . ARG B 1 245 ? -4.301 -19.906 4.539 1 97.75 245 ARG B C 1
ATOM 3907 O O . ARG B 1 245 ? -4.145 -21.031 4.051 1 97.75 245 ARG B O 1
ATOM 3914 N N . ARG B 1 246 ? -3.936 -18.828 3.98 1 98 246 ARG B N 1
ATOM 3915 C CA . ARG B 1 246 ? -3.234 -18.859 2.701 1 98 246 ARG B CA 1
ATOM 3916 C C . ARG B 1 246 ? -1.958 -18.031 2.762 1 98 246 ARG B C 1
ATOM 3918 O O . ARG B 1 246 ? -1.984 -16.875 3.178 1 98 246 ARG B O 1
ATOM 3925 N N . ILE B 1 247 ? -0.889 -18.625 2.381 1 98.38 247 ILE B N 1
ATOM 3926 C CA . ILE B 1 247 ? 0.357 -17.906 2.191 1 98.38 247 ILE B CA 1
ATOM 3927 C C . ILE B 1 247 ? 0.679 -17.797 0.702 1 98.38 247 ILE B C 1
ATOM 3929 O O . ILE B 1 247 ? 0.539 -18.781 -0.033 1 98.38 247 ILE B O 1
ATOM 3933 N N . SER B 1 248 ? 0.985 -16.672 0.255 1 98.5 248 SER B N 1
ATOM 3934 C CA . SER B 1 248 ? 1.468 -16.484 -1.107 1 98.5 248 SER B CA 1
ATOM 3935 C C . SER B 1 248 ? 2.848 -15.828 -1.118 1 98.5 248 SER B C 1
ATOM 3937 O O . SER B 1 248 ? 3.125 -14.938 -0.314 1 98.5 248 SER B O 1
ATOM 3939 N N . ILE B 1 249 ? 3.693 -16.297 -1.921 1 98.44 249 ILE B N 1
ATOM 3940 C CA . ILE B 1 249 ? 4.965 -15.648 -2.215 1 98.44 249 ILE B CA 1
ATOM 3941 C C . ILE B 1 249 ? 4.844 -14.852 -3.51 1 98.44 249 ILE B C 1
ATOM 3943 O O . ILE B 1 249 ? 4.738 -15.422 -4.594 1 98.44 249 ILE B O 1
ATOM 3947 N N . MET B 1 250 ? 4.891 -13.555 -3.338 1 98.19 250 MET B N 1
ATOM 3948 C CA . MET B 1 250 ? 4.684 -12.648 -4.465 1 98.19 250 MET B CA 1
ATOM 3949 C C . MET B 1 250 ? 6.016 -12.094 -4.965 1 98.19 250 MET B C 1
ATOM 3951 O O . MET B 1 250 ? 6.891 -11.758 -4.168 1 98.19 250 MET B O 1
ATOM 3955 N N . MET B 1 251 ? 6.113 -12.047 -6.25 1 97.56 251 MET B N 1
ATOM 3956 C CA . MET B 1 251 ? 7.262 -11.391 -6.871 1 97.56 251 MET B CA 1
ATOM 3957 C C . MET B 1 251 ? 6.812 -10.422 -7.961 1 97.56 251 MET B C 1
ATOM 3959 O O . MET B 1 251 ? 5.84 -10.688 -8.672 1 97.56 251 MET B O 1
ATOM 3963 N N . ARG B 1 252 ? 7.492 -9.352 -8.062 1 97.31 252 ARG B N 1
ATOM 3964 C CA . ARG B 1 252 ? 7.211 -8.312 -9.047 1 97.31 252 ARG B CA 1
ATOM 3965 C C . ARG B 1 252 ? 8.492 -7.836 -9.727 1 97.31 252 ARG B C 1
ATOM 3967 O O . ARG B 1 252 ? 9.562 -7.844 -9.117 1 97.31 252 ARG B O 1
ATOM 3974 N N . ASN B 1 253 ? 8.328 -7.531 -10.977 1 97 253 ASN B N 1
ATOM 3975 C CA . ASN B 1 253 ? 9.484 -6.914 -11.625 1 97 253 ASN B CA 1
ATOM 3976 C C . ASN B 1 253 ? 9.5 -5.402 -11.422 1 97 253 ASN B C 1
ATOM 3978 O O . ASN B 1 253 ? 8.477 -4.805 -11.094 1 97 253 ASN B O 1
ATOM 3982 N N . GLU B 1 254 ? 10.68 -4.805 -11.531 1 94.44 254 GLU B N 1
ATOM 3983 C CA . GLU B 1 254 ? 10.859 -3.365 -11.367 1 94.44 254 GLU B CA 1
ATOM 3984 C C . GLU B 1 254 ? 10.266 -2.6 -12.547 1 94.44 254 GLU B C 1
ATOM 3986 O O . GLU B 1 254 ? 10.258 -3.092 -13.68 1 94.44 254 GLU B O 1
ATOM 3991 N N . ARG B 1 255 ? 9.789 -1.38 -12.219 1 90.06 255 ARG B N 1
ATOM 3992 C CA . ARG B 1 255 ? 9.312 -0.504 -13.281 1 90.06 255 ARG B CA 1
ATOM 3993 C C . ARG B 1 255 ? 10.461 -0.051 -14.18 1 90.06 255 ARG B C 1
ATOM 3995 O O . ARG B 1 255 ? 11.555 0.252 -13.695 1 90.06 255 ARG B O 1
ATOM 4002 N N . GLU B 1 256 ? 10.266 -0.249 -15.516 1 77.62 256 GLU B N 1
ATOM 4003 C CA . GLU B 1 256 ? 11.289 0.252 -16.422 1 77.62 256 GLU B CA 1
ATOM 4004 C C . GLU B 1 256 ? 11.234 1.772 -16.531 1 77.62 256 GLU B C 1
ATOM 4006 O O . GLU B 1 256 ? 10.156 2.354 -16.672 1 77.62 256 GLU B O 1
ATOM 4011 N N . VAL B 1 257 ? 12.125 2.572 -15.859 1 58.47 257 VAL B N 1
ATOM 4012 C CA . VAL B 1 257 ? 12.164 4.023 -16 1 58.47 257 VAL B CA 1
ATOM 4013 C C . VAL B 1 257 ? 12.43 4.395 -17.453 1 58.47 257 VAL B C 1
ATOM 4015 O O . VAL B 1 257 ? 13.445 3.998 -18.031 1 58.47 257 VAL B O 1
ATOM 4018 N N . VAL B 1 258 ? 11.414 4.617 -18.297 1 45.25 258 VAL B N 1
ATOM 4019 C CA . VAL B 1 258 ? 11.742 5.156 -19.609 1 45.25 258 VAL B CA 1
ATOM 4020 C C . VAL B 1 258 ? 12.305 6.57 -19.469 1 45.25 258 VAL B C 1
ATOM 4022 O O . VAL B 1 258 ? 11.812 7.359 -18.656 1 45.25 258 VAL B O 1
#

Organism: Spizellomyces punctatus (strain DAOM BR117) (NCBI:txid645134)

Nearest PDB structures (foldseek):
  4qkd-assembly1_A  TM=9.102E-01  e=4.258E-19  Homo sapiens
  4qkd-assembly4_C  TM=8.973E-01  e=8.296E-19  Homo sapiens
  4qkf-assembly3_C  TM=9.084E-01  e=1.521E-18  Homo sapiens
  4qkb-assembly1_A  TM=8.993E-01  e=2.325E-18  Homo sapiens
  4npm-assembly2_B  TM=6.240E-01  e=6.200E-09  Danio rerio

pLDDT: mean 83.51, std 24.39, range [18.75, 98.88]

Solvent-accessible surface area (backbone atoms only — not comparable to full-atom values): 28646 Å² total; per-residue (Å²): 137,83,78,80,82,78,79,82,74,86,79,83,79,80,81,76,83,78,80,77,78,75,78,77,74,79,73,76,72,72,74,74,75,69,75,73,78,79,69,68,75,35,40,50,44,91,82,25,86,49,47,40,57,88,46,39,86,64,88,70,69,63,39,80,23,28,36,38,31,71,68,65,40,53,74,68,56,43,53,52,48,49,53,53,50,51,52,49,43,43,73,44,48,42,87,59,56,27,59,29,46,64,69,65,38,39,30,30,30,45,61,36,50,40,58,65,51,74,40,85,87,40,99,46,60,70,53,26,49,52,48,50,49,52,52,50,51,52,44,49,57,38,38,75,73,73,47,78,64,81,53,70,49,49,39,21,43,39,37,32,37,67,75,23,30,30,44,74,41,59,71,49,73,85,64,28,36,54,40,44,32,39,36,32,28,86,27,55,46,46,38,40,36,23,31,63,95,45,60,76,35,23,36,35,35,60,44,42,50,26,14,37,36,38,35,18,52,61,45,47,74,48,19,23,41,23,34,58,58,49,70,88,62,22,44,55,92,88,37,76,55,67,85,44,47,28,39,32,47,33,38,34,19,44,56,79,84,125,137,79,82,86,81,89,75,88,72,84,73,84,78,82,82,76,85,77,82,79,78,78,78,81,74,81,75,76,74,76,76,74,76,70,74,73,77,79,70,68,74,35,40,50,47,91,82,25,86,50,47,41,58,87,48,39,85,64,87,69,66,62,38,81,24,29,36,39,31,71,68,64,40,53,73,68,55,43,53,52,49,49,52,52,50,49,53,50,42,42,73,44,48,42,88,60,56,27,60,29,46,64,68,63,40,40,32,32,29,45,61,38,50,39,57,61,52,75,40,86,85,42,100,48,59,71,52,27,49,51,49,49,49,51,52,49,51,52,43,50,57,38,39,75,73,74,47,78,64,80,53,70,49,48,41,21,42,39,37,33,37,66,75,21,30,30,46,74,40,59,70,48,72,85,66,30,37,56,37,43,33,38,36,32,28,84,28,55,46,45,38,40,36,25,31,63,95,45,61,75,35,22,36,38,34,60,44,41,51,25,15,37,37,39,36,18,52,60,46,45,73,48,20,22,42,21,35,58,56,48,70,87,61,22,46,56,92,87,38,75,56,68,83,43,46,29,40,30,47,32,36,35,20,45,56,79,83,126

InterPro domains:
  IPR027450 Alpha-ketoglutarate-dependent dioxygenase AlkB-like [PF13532] (66-252)
  IPR032870 Alpha-ketoglutarate-dependent dioxygenase alkB homologue 7-like [PTHR21052] (52-255)
  IPR037151 Alpha-ketoglutarate-dependent dioxygenase AlkB-like superfamily [G3DSA:2.60.120.590] (55-257)

Sequence (516 aa):
MGSMSCSHMVGRLRTFPFLSLQATRACKRSHVTTPSPKRNLGQLHPSNPLLDLSNHTSNLPPPSSLTIIPNFLSPAQQALITKSADKKLRRLCGREYWKGHFDGVIEKYRECSVGAWSRSGGDEPEIVGIVDEIKKVVEEVVEADGGRVGKWLDPHILDLGEGGEIRGHVDNVQASGTIITGLSLLSSAVIIFRQVKDPTQSFSALVEPGSLYIQRDALRFDYTHEIPDDPALRKFRGNTIPRGRRISIMMRNEREVVMGSMSCSHMVGRLRTFPFLSLQATRACKRSHVTTPSPKRNLGQLHPSNPLLDLSNHTSNLPPPSSLTIIPNFLSPAQQALITKSADKKLRRLCGREYWKGHFDGVIEKYRECSVGAWSRSGGDEPEIVGIVDEIKKVVEEVVEADGGRVGKWLDPHILDLGEGGEIRGHVDNVQASGTIITGLSLLSSAVIIFRQVKDPTQSFSALVEPGSLYIQRDALRFDYTHEIPDDPALRKFRGNTIPRGRRISIMMRNEREVV

Secondary structure (DSSP, 8-state):
-----------------------------------------EESSTT-TTEE-TT--S-PPPGGGEEEETT-S-HHHHHHHHHHHHHHHHHHH-SPPB---TTS-EEEEEEEE-GGGGSTT-S-HHHHHHHHHHHHHHHHHHHHTT----PBPPPEEEEEEEEEEEEEEPPPTTTS-SEEEEEEESS-EEEEEEESS-TTSEEEEEE-TT-EEEEETHHHHHEEEEE---TTTSEETTEEPPP--EEEEEEEBPP---/-----------------------------------------EESSTT-TTEE-TT--S-PPPGGGEEEETT-S-HHHHHHHHHHHHHHHHHHH-SPPB---TTS-EEEEEEEE-GGGGSTT-S-HHHHHHHHHHHHHHHHHHHHTT----PBPPPEEEEEEEEEEEEEEPPPTTTS-SEEEEEEESS-EEEEEEESS-TTSEEEEEE-TT-EEEEETHHHHHEEEEE---TTTSEETTEEPPP--EEEEEEEBPP---